Protein 6N5U (pdb70)

Nearest PDB structures (foldseek):
  6n5u-assembly3_C  TM=1.006E+00  e=1.827E-36  Arabidopsis thaliana
  6n5u-assembly2_B  TM=1.002E+00  e=1.898E-35  Arabidopsis thaliana
  4wbr-assembly1_D  TM=8.923E-01  e=9.163E-22  Bradyrhizobium diazoefficiens USDA 110
  2b7k-assembly4_D  TM=9.404E-01  e=2.974E-20  Saccharomyces cerevisiae
  2b7j-assembly4_D  TM=9.363E-01  e=3.375E-20  Saccharomyces cerevisiae

Secondary structure (DSSP, 8-state):
------EEEETTS-EEEGGGSTTSEEEEEEE-TT-SSHHHHHHHHHHHHHHHHHHHH---EEEEEEES-TTT--HHHHHHHHTTT-TT-EEEE--HHHHHHHHHHTT--EEEEE-SSSSEEEEE---EEEE-TT--EEEEE-TT--HHHHHHHHHHHHHH-/------EEEETTS-EEEGGGSTTSEEEEEEE-TT-SSHHHHHHHHHHHHHHHHHHHH---EEEEEEES-TTT--HHHHHHHHTTT-TT-EEEE--HHHHHHHHHHHT--EEEE---EEEE---EEEE-TTS-EEEEE-TT--HHHHHHHHHHHHHH-/------EEEETTS-EEEGGGSTTSEEEEEEE-TT-SSHHHHHHHHHHHHHHHHHHHH---EEEEEEES-TTT--HHHHHHHHTTT-TT-EEEE--HHHHHHHHHHTT--EEEEE-SSSSEEEEE---EEEE-TTS-EEEEE-TT--HHHHHHHHHHHHHH-

B-fa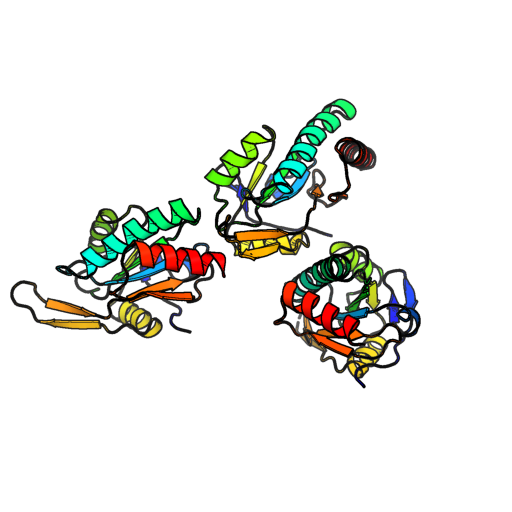ctor: mean 54.98, std 17.57, range [17.6, 150.39]

InterPro domains:
  IPR003782 Copper chaperone SCO1/SenC [PF02630] (174-308)
  IPR003782 Copper chaperone SCO1/SenC [PTHR12151] (74-334)
  IPR003782 Copper chaperone SCO1/SenC [cd02968] (173-313)
  IPR013766 Thioredoxin domain [PS51352] (166-331)
  IPR036249 Thioredoxin-like superfamily [SSF52833] (172-329)

Sequence (479 aa):
AIGGPFSLIRDDGKRVTEKNLMGKWTILYFGFTHCPDICPDELIKLAAAIDKIKENSGVDVVPVFISVDPERDTVQQVHEYVKEFHPKLIGLTGSPEEIKSVARSYRVYYMKTEEEDSDYLVDHSIVMYLMSPEMNFVKFYGKNHDVDSLTDGVVKEIRQYAIGGPFSLIRDDGKRVTEKNLMGKWTILYFGFTHCPDICPDELIKLAAAIDKIKENSGVDVVPVFISVDPERDTVQQVHEYVKEFHPKLIGLTGSPEEIKSVARSYRVYYMKTEDYLVDHSIVMYLMSPEMNFVKFYGKNHDVDSLTDGVVKEIRQYAIGGPFSLIRDDGKRVTEKNLMGKWTILYFGFTHCPDICPDELIKLAAAIDKIKENSGVDVVPVFISVDPERDTVQQVHEYVKEFHPKLIGLTGSPEEIKSVARSYRVYYMKTEEEDSDYLVDHSIVMYLMSPEMNFVKFYGKNHDVDSLTDGVVKEIRQY

Foldseek 3Di:
DQFDWAWWAKLVRDIDILLVQAPAKEKEWEFALVDDPLVVVLLLLVQLLQVLLCVPQVGRYAYEYEYQCQVPCDSPNQNVRQVVRHVRYMYIYHDNVRSVVGCVSNVKDWDWADDDVPNTHIDIAGKMFTAGNRRHTFDIDGPPDGSVNSNVVSNVRVVVD/DAFDWAWWAKLVRDIDILVVQAPAKEKEWEFALVDDPLVVVLLLLVQLLQVLLCVPQVGRYAYEYEYQCQVPCDSPNQNVRQVVRHVRYMYIYHDNVRSVVGCVSNVKDWDWAPVTHIDIAGWMFTADSRRHTQDIDGPPDGSVRSNVVSSVSVVVD/DQFDWAWWAKLVRDIDILVVQAPAKEKEWEFALPDDPLVVVVLLLVQLLQVLLCVPQVGRYAYEYEYQCQVPCDSPNQNVRQVVRHVRYMYIYHDNVRSVVGCVSNVKDWAWADDDVPRTHIDIAGKMFTADSRRHTQDIDGPPDGSVRSNVVNSVSVVVD

Structure (mmCIF, N/CA/C/O backbone):
data_6N5U
#
_entry.id   6N5U
#
_cell.length_a   53.650
_cell.length_b   80.440
_cell.length_c   72.310
_cell.angle_alpha   90.00
_cell.angle_beta   94.75
_cell.angle_gamma   90.00
#
_symmetry.space_group_name_H-M   'P 1 21 1'
#
loop_
_entity.id
_entity.type
_entity.pdbx_description
1 polymer 'Protein SCO1 homolog 1, mitochondrial'
2 non-polymer 'COPPER (I) ION'
3 water water
#
loop_
_atom_site.group_PDB
_atom_site.id
_atom_site.type_symbol
_atom_site.label_atom_id
_atom_site.label_alt_id
_atom_site.label_comp_id
_atom_site.label_asym_id
_atom_site.label_entity_id
_atom_site.label_seq_id
_atom_site.pdbx_PDB_ins_code
_atom_site.Cartn_x
_atom_site.Cartn_y
_atom_site.Cartn_z
_atom_site.occupancy
_atom_site.B_iso_or_equiv
_atom_site.auth_seq_id
_atom_site.auth_comp_id
_atom_site.auth_asym_id
_atom_site.auth_atom_id
_atom_site.pdbx_PDB_model_num
ATOM 1 N N . ALA A 1 8 ? 24.463 -4.905 19.597 1.00 82.61 8 ALA A N 1
ATOM 2 C CA . ALA A 1 8 ? 23.704 -3.717 19.987 1.00 80.80 8 ALA A CA 1
ATOM 3 C C . ALA A 1 8 ? 22.467 -3.406 19.083 1.00 82.54 8 ALA A C 1
ATOM 4 O O . ALA A 1 8 ? 22.289 -3.988 17.992 1.00 82.47 8 ALA A O 1
ATOM 6 N N . ILE A 1 9 ? 21.596 -2.503 19.596 1.00 75.43 9 ILE A N 1
ATOM 7 C CA . ILE A 1 9 ? 20.346 -2.065 18.980 1.00 71.71 9 ILE A CA 1
ATOM 8 C C . ILE A 1 9 ? 20.681 -1.096 17.871 1.00 72.27 9 ILE A C 1
ATOM 9 O O . ILE A 1 9 ? 21.259 -0.039 18.107 1.00 72.74 9 ILE A O 1
ATOM 14 N N . GLY A 1 10 ? 20.386 -1.537 16.660 1.00 66.24 10 GLY A N 1
ATOM 15 C CA . GLY A 1 10 ? 20.686 -0.852 15.416 1.00 64.63 10 GLY A CA 1
ATOM 16 C C . GLY A 1 10 ? 21.458 -1.747 14.474 1.00 68.52 10 GLY A C 1
ATOM 17 O O . GLY A 1 10 ? 21.707 -2.922 14.773 1.00 70.37 10 GLY A O 1
ATOM 18 N N . GLY A 1 11 ? 21.826 -1.186 13.338 1.00 63.38 11 GLY A N 1
ATOM 19 C CA . GLY A 1 11 ? 22.577 -1.888 12.314 1.00 64.18 11 GLY A CA 1
ATOM 20 C C . GLY A 1 11 ? 22.394 -1.277 10.948 1.00 66.76 11 GLY A C 1
ATOM 21 O O . GLY A 1 11 ? 21.586 -0.357 10.789 1.00 64.29 11 GLY A O 1
ATOM 22 N N . PRO A 1 12 ? 23.110 -1.817 9.933 1.00 65.70 12 PRO A N 1
ATOM 23 C CA . PRO A 1 12 ? 22.994 -1.278 8.561 1.00 65.60 12 PRO A CA 1
ATOM 24 C C . PRO A 1 12 ? 21.593 -1.114 7.979 1.00 64.59 12 PRO A C 1
ATOM 25 O O . PRO A 1 12 ? 20.692 -1.928 8.214 1.00 61.46 12 PRO A O 1
ATOM 29 N N . PHE A 1 13 ? 21.435 -0.046 7.198 1.00 60.63 13 PHE A N 1
ATOM 30 C CA . PHE A 1 13 ? 20.209 0.280 6.482 1.00 58.40 13 PHE A CA 1
ATOM 31 C C . PHE A 1 13 ? 20.556 0.954 5.160 1.00 64.46 13 PHE A C 1
ATOM 32 O O . PHE A 1 13 ? 21.651 1.498 5.023 1.00 66.60 13 PHE A O 1
ATOM 40 N N . SER A 1 14 ? 19.626 0.913 4.194 1.00 59.78 14 SER A N 1
ATOM 41 C CA . SER A 1 14 ? 19.746 1.602 2.919 1.00 60.44 14 SER A CA 1
ATOM 42 C C . SER A 1 14 ? 18.408 2.293 2.721 1.00 61.44 14 SER A C 1
ATOM 43 O O . SER A 1 14 ? 17.417 1.646 2.393 1.00 61.54 14 SER A O 1
ATOM 46 N N . LEU A 1 15 ? 18.360 3.589 3.033 1.00 55.01 15 LEU A N 1
ATOM 47 C CA . LEU A 1 15 ? 17.142 4.390 2.966 1.00 51.61 15 LEU A CA 1
ATOM 48 C C . LEU A 1 15 ? 17.301 5.558 1.985 1.00 58.61 15 LEU A C 1
ATOM 49 O O . LEU A 1 15 ? 18.385 5.747 1.426 1.00 60.33 15 LEU A O 1
ATOM 54 N N . ILE A 1 16 ? 16.209 6.308 1.749 1.00 54.87 16 ILE A N 1
ATOM 55 C CA . ILE A 1 16 ? 16.200 7.482 0.882 1.00 56.25 16 ILE A CA 1
ATOM 56 C C . ILE A 1 16 ? 15.954 8.708 1.748 1.00 60.61 16 ILE A C 1
ATOM 57 O O . ILE A 1 16 ? 14.975 8.748 2.501 1.00 59.71 16 ILE A O 1
ATOM 62 N N . ARG A 1 17 ? 16.865 9.692 1.663 1.00 57.11 17 ARG A N 1
ATOM 63 C CA . ARG A 1 17 ? 16.804 10.938 2.420 1.00 54.64 17 ARG A CA 1
ATOM 64 C C . ARG A 1 17 ? 15.792 11.904 1.782 1.00 57.58 17 ARG A C 1
ATOM 65 O O . ARG A 1 17 ? 15.472 11.761 0.608 1.00 58.51 17 ARG A O 1
ATOM 73 N N . ASP A 1 18 ? 15.279 12.868 2.565 1.00 53.15 18 ASP A N 1
ATOM 74 C CA . ASP A 1 18 ? 14.287 13.887 2.174 1.00 52.57 18 ASP A CA 1
ATOM 75 C C . ASP A 1 18 ? 14.683 14.715 0.933 1.00 56.14 18 ASP A C 1
ATOM 76 O O . ASP A 1 18 ? 13.830 15.386 0.355 1.00 57.41 18 ASP A O 1
ATOM 81 N N . ASP A 1 19 ? 15.969 14.670 0.541 1.00 50.87 19 ASP A N 1
ATOM 82 C CA . ASP A 1 19 ? 16.499 15.371 -0.622 1.00 51.50 19 ASP A CA 1
ATOM 83 C C . ASP A 1 19 ? 16.478 14.488 -1.870 1.00 54.45 19 ASP A C 1
ATOM 84 O O . ASP A 1 19 ? 16.752 14.975 -2.963 1.00 57.31 19 ASP A O 1
ATOM 89 N N . GLY A 1 20 ? 16.118 13.217 -1.697 1.00 47.72 20 GLY A N 1
ATOM 90 C CA . GLY A 1 20 ? 16.056 12.231 -2.770 1.00 48.49 20 GLY A CA 1
ATOM 91 C C . GLY A 1 20 ? 17.292 11.354 -2.888 1.00 55.09 20 GLY A C 1
ATOM 92 O O . GLY A 1 20 ? 17.282 10.398 -3.658 1.00 55.99 20 GLY A O 1
ATOM 93 N N . LYS A 1 21 ? 18.364 11.663 -2.131 1.00 53.35 21 LYS A N 1
ATOM 94 C CA . LYS A 1 21 ? 19.619 10.908 -2.125 1.00 55.87 21 LYS A CA 1
ATOM 95 C C . LYS A 1 21 ? 19.464 9.588 -1.373 1.00 60.78 21 LYS A C 1
ATOM 96 O O . LYS A 1 21 ? 18.787 9.548 -0.345 1.00 58.26 21 LYS A O 1
ATOM 102 N N . ARG A 1 22 ? 20.116 8.513 -1.864 1.00 60.57 22 ARG A N 1
ATOM 103 C CA . ARG A 1 22 ? 20.123 7.237 -1.156 1.00 59.41 22 ARG A CA 1
ATOM 104 C C . ARG A 1 22 ? 21.228 7.317 -0.106 1.00 64.48 22 ARG A C 1
ATOM 105 O O . ARG A 1 22 ? 22.348 7.752 -0.395 1.00 66.20 22 ARG A O 1
ATOM 113 N N . VAL A 1 23 ? 20.893 6.936 1.124 1.00 59.88 23 VAL A N 1
ATOM 114 C CA . VAL A 1 23 ? 21.819 6.980 2.252 1.00 60.47 23 VAL A CA 1
ATOM 115 C C . VAL A 1 23 ? 21.921 5.625 2.977 1.00 62.44 23 VAL A C 1
ATOM 116 O O . VAL A 1 23 ? 21.062 4.754 2.815 1.00 59.99 23 VAL A O 1
ATOM 120 N N . THR A 1 24 ? 22.990 5.473 3.775 1.00 59.58 24 THR A N 1
ATOM 121 C CA . THR A 1 24 ? 23.235 4.355 4.677 1.00 58.26 24 THR A CA 1
ATOM 122 C C . THR A 1 24 ? 23.568 4.977 6.040 1.00 59.73 24 THR A C 1
ATOM 123 O O . THR A 1 24 ? 23.556 6.204 6.175 1.00 58.24 24 THR A O 1
ATOM 127 N N . GLU A 1 25 ? 23.854 4.137 7.041 1.00 56.58 25 GLU A N 1
ATOM 128 C CA . GLU A 1 25 ? 24.249 4.520 8.402 1.00 55.76 25 GLU A CA 1
ATOM 129 C C . GLU A 1 25 ? 25.539 5.341 8.369 1.00 62.19 25 GLU A C 1
ATOM 130 O O . GLU A 1 25 ? 25.758 6.183 9.239 1.00 60.99 25 GLU A O 1
ATOM 136 N N . LYS A 1 26 ? 26.356 5.119 7.320 1.00 62.28 26 LYS A N 1
ATOM 137 C CA . LYS A 1 26 ? 27.629 5.789 7.081 1.00 66.29 26 LYS A CA 1
ATOM 138 C C . LYS A 1 26 ? 27.468 7.266 6.722 1.00 71.42 26 LYS A C 1
ATOM 139 O O . LYS A 1 26 ? 28.387 8.049 6.963 1.00 73.38 26 LYS A O 1
ATOM 145 N N . ASN A 1 27 ? 26.290 7.653 6.190 1.00 66.90 27 ASN A N 1
ATOM 146 C CA . ASN A 1 27 ? 25.967 9.036 5.820 1.00 67.43 27 ASN A CA 1
ATOM 147 C C . ASN A 1 27 ? 25.626 9.890 7.041 1.00 69.84 27 ASN A C 1
ATOM 148 O O . ASN A 1 27 ? 25.597 11.126 6.949 1.00 69.80 27 ASN A O 1
ATOM 153 N N . LEU A 1 28 ? 25.353 9.225 8.176 1.00 64.55 28 LEU A N 1
ATOM 154 C CA . LEU A 1 28 ? 24.979 9.838 9.449 1.00 62.23 28 LEU A CA 1
ATOM 155 C C . LEU A 1 28 ? 26.182 9.963 10.378 1.00 68.02 28 LEU A C 1
ATOM 156 O O . LEU A 1 28 ? 26.112 10.693 11.366 1.00 67.19 28 LEU A O 1
ATOM 161 N N . MET A 1 29 ? 27.282 9.255 10.059 1.00 68.08 29 MET A N 1
ATOM 162 C CA . MET A 1 29 ? 28.531 9.263 10.839 1.00 70.80 29 MET A CA 1
ATOM 163 C C . MET A 1 29 ? 29.250 10.611 10.762 1.00 77.12 29 MET A C 1
ATOM 164 O O . MET A 1 29 ? 29.082 11.364 9.788 1.00 77.65 29 MET A O 1
ATOM 169 N N . GLY A 1 30 ? 30.013 10.910 11.814 1.00 74.55 30 GLY A N 1
ATOM 170 C CA . GLY A 1 30 ? 30.755 12.158 11.949 1.00 76.83 30 GLY A CA 1
ATOM 171 C C . GLY A 1 30 ? 30.125 13.154 12.906 1.00 76.91 30 GLY A C 1
ATOM 172 O O . GLY A 1 30 ? 30.762 14.151 13.251 1.00 79.05 30 GLY A O 1
ATOM 173 N N . LYS A 1 31 ? 28.863 12.906 13.331 1.00 68.03 31 LYS A N 1
ATOM 174 C CA . LYS A 1 31 ? 28.125 13.764 14.266 1.00 66.35 31 LYS A CA 1
ATOM 175 C C . LYS A 1 31 ? 27.222 12.945 15.189 1.00 67.22 31 LYS A C 1
ATOM 176 O O . LYS A 1 31 ? 26.746 11.879 14.775 1.00 64.36 31 LYS A O 1
ATOM 182 N N . TRP A 1 32 ? 26.953 13.459 16.428 1.00 63.97 32 TRP A N 1
ATOM 183 C CA . TRP A 1 32 ? 25.999 12.853 17.382 1.00 60.96 32 TRP A CA 1
ATOM 184 C C . TRP A 1 32 ? 24.616 12.954 16.738 1.00 60.02 32 TRP A C 1
ATOM 185 O O . TRP A 1 32 ? 24.266 14.013 16.182 1.00 58.21 32 TRP A O 1
ATOM 196 N N . THR A 1 33 ? 23.859 11.844 16.774 1.00 53.64 33 THR A N 1
ATOM 197 C CA . THR A 1 33 ? 22.567 11.730 16.105 1.00 50.57 33 THR A CA 1
ATOM 198 C C . THR A 1 33 ? 21.464 11.220 17.026 1.00 53.06 33 THR A C 1
ATOM 199 O O . THR A 1 33 ? 21.715 10.337 17.854 1.00 53.97 33 THR A O 1
ATOM 203 N N . ILE A 1 34 ? 20.236 11.754 16.862 1.00 46.90 34 ILE A N 1
ATOM 204 C CA . ILE A 1 34 ? 19.060 11.281 17.603 1.00 45.58 34 ILE A CA 1
ATOM 205 C C . ILE A 1 34 ? 18.050 10.802 16.579 1.00 47.78 34 ILE A C 1
ATOM 206 O O . ILE A 1 34 ? 17.607 11.607 15.773 1.00 47.33 34 ILE A O 1
ATOM 211 N N . LEU A 1 35 ? 17.697 9.495 16.588 1.00 43.99 35 LEU A N 1
ATOM 212 C CA . LEU A 1 35 ? 16.752 8.913 15.614 1.00 41.89 35 LEU A CA 1
ATOM 213 C C . LEU A 1 35 ? 15.363 8.769 16.229 1.00 46.51 35 LEU A C 1
ATOM 214 O O . LEU A 1 35 ? 15.246 8.217 17.318 1.00 47.63 35 LEU A O 1
ATOM 219 N N . TYR A 1 36 ? 14.327 9.281 15.552 1.00 41.63 36 TYR A N 1
ATOM 220 C CA . TYR A 1 36 ? 12.937 9.213 15.999 1.00 40.92 36 TYR A CA 1
ATOM 221 C C . TYR A 1 36 ? 12.154 8.535 14.894 1.00 44.69 36 TYR A C 1
ATOM 222 O O . TYR A 1 36 ? 12.226 8.948 13.730 1.00 44.77 36 TYR A O 1
ATOM 231 N N . PHE A 1 37 ? 11.424 7.485 15.246 1.00 40.67 37 PHE A N 1
ATOM 232 C CA . PHE A 1 37 ? 10.618 6.757 14.260 1.00 39.46 37 PHE A CA 1
ATOM 233 C C . PHE A 1 37 ? 9.193 7.291 14.373 1.00 42.92 37 PHE A C 1
ATOM 234 O O . PHE A 1 37 ? 8.652 7.378 15.488 1.00 45.98 37 PHE A O 1
ATOM 242 N N . GLY A 1 38 ? 8.642 7.711 13.243 1.00 35.05 38 GLY A N 1
ATOM 243 C CA . GLY A 1 38 ? 7.303 8.281 13.194 1.00 34.54 38 GLY A CA 1
ATOM 244 C C . GLY A 1 38 ? 6.637 8.161 11.845 1.00 38.03 38 GLY A C 1
ATOM 245 O O . GLY A 1 38 ? 7.098 7.393 11.005 1.00 37.13 38 GLY A O 1
ATOM 246 N N . PHE A 1 39 ? 5.527 8.906 11.646 1.00 34.50 39 PHE A N 1
ATOM 247 C CA . PHE A 1 39 ? 4.728 8.981 10.408 1.00 33.51 39 PHE A CA 1
ATOM 248 C C . PHE A 1 39 ? 4.088 10.382 10.258 1.00 40.52 39 PHE A C 1
ATOM 249 O O . PHE A 1 39 ? 3.538 10.898 11.227 1.00 42.28 39 PHE A O 1
ATOM 257 N N . THR A 1 40 ? 4.221 11.018 9.072 1.00 37.27 40 THR A N 1
ATOM 258 C CA . THR A 1 40 ? 3.778 12.398 8.827 1.00 37.98 40 THR A CA 1
ATOM 259 C C . THR A 1 40 ? 2.285 12.630 9.092 1.00 43.79 40 THR A C 1
ATOM 260 O O . THR A 1 40 ? 1.924 13.737 9.447 1.00 46.13 40 THR A O 1
ATOM 264 N N . HIS A 1 41 ? 1.442 11.616 8.981 1.00 40.47 41 HIS A N 1
ATOM 265 C CA . HIS A 1 41 ? 0.002 11.788 9.196 1.00 42.11 41 HIS A CA 1
ATOM 266 C C . HIS A 1 41 ? -0.438 11.582 10.654 1.00 46.72 41 HIS A C 1
ATOM 267 O O . HIS A 1 41 ? -1.643 11.502 10.919 1.00 47.12 41 HIS A O 1
ATOM 274 N N . CYS A 1 42 ? 0.526 11.535 11.597 1.00 44.03 42 CYS A N 1
ATOM 275 C CA . CYS A 1 42 ? 0.278 11.357 13.022 1.00 45.60 42 CYS A CA 1
ATOM 276 C C . CYS A 1 42 ? -0.359 12.600 13.604 1.00 52.15 42 CYS A C 1
ATOM 277 O O . CYS A 1 42 ? 0.203 13.699 13.481 1.00 51.39 42 CYS A O 1
ATOM 280 N N . PRO A 1 43 ? -1.542 12.431 14.237 1.00 52.83 43 PRO A N 1
ATOM 281 C CA . PRO A 1 43 ? -2.288 13.594 14.748 1.00 55.53 43 PRO A CA 1
ATOM 282 C C . PRO A 1 43 ? -1.656 14.393 15.895 1.00 63.54 43 PRO A C 1
ATOM 283 O O . PRO A 1 43 ? -1.737 15.627 15.855 1.00 64.08 43 PRO A O 1
ATOM 287 N N . ASP A 1 44 ? -1.078 13.722 16.927 1.00 60.75 44 ASP A N 1
ATOM 288 C CA . ASP A 1 44 ? -0.528 14.449 18.075 1.00 61.23 44 ASP A CA 1
ATOM 289 C C . ASP A 1 44 ? 0.852 13.999 18.537 1.00 62.30 44 ASP A C 1
ATOM 290 O O . ASP A 1 44 ? 1.719 14.835 18.757 1.00 59.37 44 ASP A O 1
ATOM 295 N N . ILE A 1 45 ? 1.036 12.690 18.739 1.00 60.59 45 ILE A N 1
ATOM 296 C CA . ILE A 1 45 ? 2.265 12.076 19.256 1.00 60.29 45 ILE A CA 1
ATOM 297 C C . ILE A 1 45 ? 3.540 12.554 18.531 1.00 61.49 45 ILE A C 1
ATOM 298 O O . ILE A 1 45 ? 4.370 13.174 19.194 1.00 61.62 45 ILE A O 1
ATOM 303 N N . CYS A 1 46 ? 3.695 12.252 17.203 1.00 54.72 46 CYS A N 1
ATOM 304 C CA . CYS A 1 46 ? 4.868 12.634 16.397 1.00 52.59 46 CYS A CA 1
ATOM 305 C C . CYS A 1 46 ? 5.096 14.147 16.383 1.00 54.44 46 CYS A C 1
ATOM 306 O O . CYS A 1 46 ? 6.205 14.531 16.761 1.00 53.63 46 CYS A O 1
ATOM 309 N N . PRO A 1 47 ? 4.099 15.035 16.041 1.00 49.79 47 PRO A N 1
ATOM 310 C CA . PRO A 1 47 ? 4.362 16.485 16.108 1.00 48.78 47 PRO A CA 1
ATOM 311 C C . PRO A 1 47 ? 4.919 16.928 17.475 1.00 52.60 47 PRO A C 1
ATOM 312 O O . PRO A 1 47 ? 5.901 17.674 17.497 1.00 53.35 47 PRO A O 1
ATOM 316 N N . ASP A 1 48 ? 4.366 16.399 18.603 1.00 46.42 48 ASP A N 1
ATOM 317 C CA . ASP A 1 48 ? 4.829 16.743 19.952 1.00 45.92 48 ASP A CA 1
ATOM 318 C C . ASP A 1 48 ? 6.267 16.320 20.222 1.00 48.15 48 ASP A C 1
ATOM 319 O O . ASP A 1 48 ? 7.056 17.116 20.728 1.00 49.72 48 ASP A O 1
ATOM 324 N N . GLU A 1 49 ? 6.583 15.055 19.925 1.00 42.53 49 GLU A N 1
ATOM 325 C CA . GLU A 1 49 ? 7.894 14.437 20.105 1.00 41.40 49 GLU A CA 1
ATOM 326 C C . GLU A 1 49 ? 8.978 15.135 19.309 1.00 45.14 49 GLU A C 1
ATOM 327 O O . GLU A 1 49 ? 10.076 15.347 19.831 1.00 45.71 49 GLU A O 1
ATOM 333 N N . LEU A 1 50 ? 8.652 15.534 18.058 1.00 39.11 50 LEU A N 1
ATOM 334 C CA . LEU A 1 50 ? 9.573 16.259 17.201 1.00 37.22 50 LEU A CA 1
ATOM 335 C C . LEU A 1 50 ? 9.755 17.676 17.668 1.00 41.27 50 LEU A C 1
ATOM 336 O O . LEU A 1 50 ? 10.882 18.169 17.638 1.00 42.36 50 LEU A O 1
ATOM 341 N N . ILE A 1 51 ? 8.675 18.335 18.129 1.00 37.25 51 ILE A N 1
ATOM 342 C CA . ILE A 1 51 ? 8.795 19.708 18.655 1.00 38.23 51 ILE A CA 1
ATOM 343 C C . ILE A 1 51 ? 9.783 19.653 19.847 1.00 46.84 51 ILE A C 1
ATOM 344 O O . ILE A 1 51 ? 10.734 20.447 19.874 1.00 48.72 51 ILE A O 1
ATOM 349 N N . LYS A 1 52 ? 9.585 18.664 20.775 1.00 43.73 52 LYS A N 1
ATOM 350 C CA . LYS A 1 52 ? 10.445 18.365 21.935 1.00 45.45 52 LYS A CA 1
ATOM 351 C C . LYS A 1 52 ? 11.887 18.171 21.462 1.00 50.09 52 LYS A C 1
ATOM 352 O O . LYS A 1 52 ? 12.778 18.834 21.968 1.00 52.96 52 LYS A O 1
ATOM 358 N N . LEU A 1 53 ? 12.096 17.305 20.448 1.00 44.30 53 LEU A N 1
ATOM 359 C CA . LEU A 1 53 ? 13.404 17.024 19.863 1.00 43.63 53 LEU A CA 1
ATOM 360 C C . LEU A 1 53 ? 14.085 18.262 19.260 1.00 50.80 53 LEU A C 1
ATOM 361 O O . LEU A 1 53 ? 15.259 18.480 19.532 1.00 53.33 53 LEU A O 1
ATOM 366 N N . ALA A 1 54 ? 13.359 19.081 18.478 1.00 46.51 54 ALA A N 1
ATOM 367 C CA . ALA A 1 54 ? 13.899 20.271 17.849 1.00 46.55 54 ALA A CA 1
ATOM 368 C C . ALA A 1 54 ? 14.355 21.263 18.905 1.00 54.71 54 ALA A C 1
ATOM 369 O O . ALA A 1 54 ? 15.476 21.769 18.812 1.00 58.30 54 ALA A O 1
ATOM 371 N N . ALA A 1 55 ? 13.534 21.483 19.954 1.00 50.23 55 ALA A N 1
ATOM 372 C CA . ALA A 1 55 ? 13.882 22.401 21.040 1.00 51.90 55 ALA A CA 1
ATOM 373 C C . ALA A 1 55 ? 15.027 21.840 21.864 1.00 57.23 55 ALA A C 1
ATOM 374 O O . ALA A 1 55 ? 15.846 22.620 22.358 1.00 58.72 55 ALA A O 1
ATOM 376 N N . ALA A 1 56 ? 15.106 20.481 21.982 1.00 52.02 56 ALA A N 1
ATOM 377 C CA . ALA A 1 56 ? 16.185 19.783 22.700 1.00 52.37 56 ALA A CA 1
ATOM 378 C C . ALA A 1 56 ? 17.519 19.972 21.942 1.00 58.63 56 ALA A C 1
ATOM 379 O O . ALA A 1 56 ? 18.513 20.340 22.576 1.00 61.33 56 ALA A O 1
ATOM 381 N N . ILE A 1 57 ? 17.504 19.834 20.583 1.00 52.99 57 ILE A N 1
ATOM 382 C CA . ILE A 1 57 ? 18.661 20.035 19.688 1.00 53.67 57 ILE A CA 1
ATOM 383 C C . ILE A 1 57 ? 19.327 21.378 19.949 1.00 62.54 57 ILE A C 1
ATOM 384 O O . ILE A 1 57 ? 20.549 21.419 20.157 1.00 65.25 57 ILE A O 1
ATOM 389 N N . ASP A 1 58 ? 18.505 22.451 20.023 1.00 60.16 58 ASP A N 1
ATOM 390 C CA . ASP A 1 58 ? 18.940 23.828 20.301 1.00 63.14 58 ASP A CA 1
ATOM 391 C C . ASP A 1 58 ? 19.458 24.023 21.720 1.00 69.98 58 ASP A C 1
ATOM 392 O O . ASP A 1 58 ? 20.444 24.729 21.909 1.00 74.16 58 ASP A O 1
ATOM 397 N N . LYS A 1 59 ? 18.795 23.420 22.715 1.00 64.66 59 LYS A N 1
ATOM 398 C CA . LYS A 1 59 ? 19.206 23.528 24.116 1.00 67.29 59 LYS A CA 1
ATOM 399 C C . LYS A 1 59 ? 20.551 22.838 24.358 1.00 72.17 59 LYS A C 1
ATOM 400 O O . LYS A 1 59 ? 21.427 23.432 24.984 1.00 75.81 59 LYS A O 1
ATOM 406 N N . ILE A 1 60 ? 20.723 21.611 23.832 1.00 65.49 60 ILE A N 1
ATOM 407 C CA . ILE A 1 60 ? 21.963 20.830 23.872 1.00 65.91 60 ILE A CA 1
ATOM 408 C C . ILE A 1 60 ? 23.109 21.722 23.360 1.00 74.57 60 ILE A C 1
ATOM 409 O O . ILE A 1 60 ? 24.116 21.865 24.062 1.00 77.85 60 ILE A O 1
ATOM 414 N N . LYS A 1 61 ? 22.927 22.350 22.149 1.00 69.33 61 LYS A N 1
ATOM 415 C CA . LYS A 1 61 ? 23.928 23.212 21.529 1.00 71.25 61 LYS A CA 1
ATOM 416 C C . LYS A 1 61 ? 24.274 24.394 22.418 1.00 81.01 61 LYS A C 1
ATOM 417 O O . LYS A 1 61 ? 25.456 24.692 22.577 1.00 83.93 61 LYS A O 1
ATOM 423 N N . GLU A 1 62 ? 23.257 25.047 23.018 1.00 78.97 62 GLU A N 1
ATOM 424 C CA . GLU A 1 62 ? 23.453 26.204 23.904 1.00 83.24 62 GLU A CA 1
ATOM 425 C C . GLU A 1 62 ? 24.259 25.828 25.151 1.00 90.13 62 GLU A C 1
ATOM 426 O O . GLU A 1 62 ? 25.143 26.576 25.555 1.00 94.41 62 GLU A O 1
ATOM 432 N N . ASN A 1 63 ? 23.958 24.661 25.735 1.00 84.35 63 ASN A N 1
ATOM 433 C CA . ASN A 1 63 ? 24.529 24.171 26.989 1.00 85.80 63 ASN A CA 1
ATOM 434 C C . ASN A 1 63 ? 25.853 23.428 26.883 1.00 90.70 63 ASN A C 1
ATOM 435 O O . ASN A 1 63 ? 26.644 23.501 27.826 1.00 93.75 63 ASN A O 1
ATOM 440 N N . SER A 1 64 ? 26.074 22.666 25.786 1.00 84.08 64 SER A N 1
ATOM 441 C CA . SER A 1 64 ? 27.290 21.865 25.583 1.00 84.68 64 SER A CA 1
ATOM 442 C C . SER A 1 64 ? 28.219 22.348 24.467 1.00 90.21 64 SER A C 1
ATOM 443 O O . SER A 1 64 ? 29.426 22.076 24.510 1.00 91.40 64 SER A O 1
ATOM 446 N N . GLY A 1 65 ? 27.632 22.984 23.451 1.00 86.12 65 GLY A N 1
ATOM 447 C CA . GLY A 1 65 ? 28.331 23.434 22.253 1.00 87.27 65 GLY A CA 1
ATOM 448 C C . GLY A 1 65 ? 28.345 22.386 21.150 1.00 87.90 65 GLY A C 1
ATOM 449 O O . GLY A 1 65 ? 28.916 22.629 20.086 1.00 87.42 65 GLY A O 1
ATOM 450 N N . VAL A 1 66 ? 27.716 21.206 21.397 1.00 82.56 66 VAL A N 1
ATOM 451 C CA . VAL A 1 66 ? 27.649 20.059 20.470 1.00 79.99 66 VAL A CA 1
ATOM 452 C C . VAL A 1 66 ? 26.438 20.123 19.529 1.00 79.84 66 VAL A C 1
ATOM 453 O O . VAL A 1 66 ? 25.297 20.243 19.985 1.00 77.28 66 VAL A O 1
ATOM 457 N N . ASP A 1 67 ? 26.691 19.984 18.218 1.00 75.86 67 ASP A N 1
ATOM 458 C CA . ASP A 1 67 ? 25.636 19.905 17.208 1.00 71.82 67 ASP A CA 1
ATOM 459 C C . ASP A 1 67 ? 25.149 18.450 17.151 1.00 71.01 67 ASP A C 1
ATOM 460 O O . ASP A 1 67 ? 25.922 17.530 16.846 1.00 70.55 67 ASP A O 1
ATOM 465 N N . VAL A 1 68 ? 23.890 18.240 17.535 1.00 64.28 68 VAL A N 1
ATOM 466 C CA . VAL A 1 68 ? 23.272 16.920 17.508 1.00 61.10 68 VAL A CA 1
ATOM 467 C C . VAL A 1 68 ? 22.286 16.931 16.347 1.00 64.03 68 VAL A C 1
ATOM 468 O O . VAL A 1 68 ? 21.529 17.896 16.201 1.00 64.08 68 VAL A O 1
ATOM 472 N N . VAL A 1 69 ? 22.338 15.894 15.480 1.00 58.82 69 VAL A N 1
ATOM 473 C CA . VAL A 1 69 ? 21.489 15.827 14.296 1.00 55.76 69 VAL A CA 1
ATOM 474 C C . VAL A 1 69 ? 20.215 15.054 14.570 1.00 55.91 69 VAL A C 1
ATOM 475 O O . VAL A 1 69 ? 20.287 13.855 14.825 1.00 54.48 69 VAL A O 1
ATOM 479 N N . PRO A 1 70 ? 19.032 15.710 14.473 1.00 51.06 70 PRO A N 1
ATOM 480 C CA . PRO A 1 70 ? 17.783 14.961 14.642 1.00 47.26 70 PRO A CA 1
ATOM 481 C C . PRO A 1 70 ? 17.476 14.227 13.337 1.00 47.14 70 PRO A C 1
ATOM 482 O O . PRO A 1 70 ? 17.727 14.767 12.242 1.00 48.24 70 PRO A O 1
ATOM 486 N N . VAL A 1 71 ? 17.002 12.969 13.457 1.00 38.52 71 VAL A N 1
ATOM 487 C CA . VAL A 1 71 ? 16.646 12.138 12.317 1.00 36.77 71 VAL A CA 1
ATOM 488 C C . VAL A 1 71 ? 15.225 11.548 12.452 1.00 38.78 71 VAL A C 1
ATOM 489 O O . VAL A 1 71 ? 14.962 10.749 13.358 1.00 38.36 71 VAL A O 1
ATOM 493 N N . PHE A 1 72 ? 14.334 11.903 11.519 1.00 33.86 72 PHE A N 1
ATOM 494 C CA . PHE A 1 72 ? 12.990 11.335 11.450 1.00 33.14 72 PHE A CA 1
ATOM 495 C C . PHE A 1 72 ? 12.997 10.133 10.473 1.00 36.09 72 PHE A C 1
ATOM 496 O O . PHE A 1 72 ? 13.336 10.323 9.306 1.00 35.50 72 PHE A O 1
ATOM 504 N N . ILE A 1 73 ? 12.648 8.908 10.945 1.00 31.51 73 ILE A N 1
ATOM 505 C CA . ILE A 1 73 ? 12.553 7.719 10.075 1.00 29.58 73 ILE A CA 1
ATOM 506 C C . ILE A 1 73 ? 11.084 7.332 9.998 1.00 33.63 73 ILE A C 1
ATOM 507 O O . ILE A 1 73 ? 10.443 7.160 11.030 1.00 35.37 73 ILE A O 1
ATOM 512 N N . SER A 1 74 ? 10.539 7.269 8.800 1.00 30.59 74 SER A N 1
ATOM 513 C CA . SER A 1 74 ? 9.125 6.977 8.578 1.00 30.51 74 SER A CA 1
ATOM 514 C C . SER A 1 74 ? 8.746 5.523 8.703 1.00 38.75 74 SER A C 1
ATOM 515 O O . SER A 1 74 ? 9.393 4.661 8.097 1.00 41.28 74 SER A O 1
ATOM 518 N N . VAL A 1 75 ? 7.667 5.245 9.464 1.00 35.50 75 VAL A N 1
ATOM 519 C CA . VAL A 1 75 ? 7.074 3.906 9.628 1.00 35.46 75 VAL A CA 1
ATOM 520 C C . VAL A 1 75 ? 5.790 3.817 8.766 1.00 39.92 75 VAL A C 1
ATOM 521 O O . VAL A 1 75 ? 4.994 2.886 8.928 1.00 40.53 75 VAL A O 1
ATOM 525 N N . ASP A 1 76 ? 5.613 4.791 7.819 1.00 35.81 76 ASP A N 1
ATOM 526 C CA . ASP A 1 76 ? 4.487 4.822 6.882 1.00 35.11 76 ASP A CA 1
ATOM 527 C C . ASP A 1 76 ? 4.974 5.105 5.462 1.00 38.66 76 ASP A C 1
ATOM 528 O O . ASP A 1 76 ? 4.569 6.120 4.893 1.00 37.93 76 ASP A O 1
ATOM 533 N N . PRO A 1 77 ? 5.779 4.194 4.834 1.00 36.93 77 PRO A N 1
ATOM 534 C CA . PRO A 1 77 ? 6.277 4.465 3.476 1.00 38.04 77 PRO A CA 1
ATOM 535 C C . PRO A 1 77 ? 5.218 4.565 2.358 1.00 44.08 77 PRO A C 1
ATOM 536 O O . PRO A 1 77 ? 5.536 5.095 1.280 1.00 43.61 77 PRO A O 1
ATOM 540 N N . GLU A 1 78 ? 3.979 4.060 2.593 1.00 41.39 78 GLU A N 1
ATOM 541 C CA . GLU A 1 78 ? 2.915 4.091 1.575 1.00 42.98 78 GLU A CA 1
ATOM 542 C C . GLU A 1 78 ? 2.437 5.501 1.295 1.00 48.28 78 GLU A C 1
ATOM 543 O O . GLU A 1 78 ? 2.067 5.795 0.153 1.00 51.40 78 GLU A O 1
ATOM 549 N N . ARG A 1 79 ? 2.429 6.367 2.334 1.00 40.47 79 ARG A N 1
ATOM 550 C CA . ARG A 1 79 ? 1.958 7.752 2.243 1.00 39.08 79 ARG A CA 1
ATOM 551 C C . ARG A 1 79 ? 3.099 8.755 2.312 1.00 44.28 79 ARG A C 1
ATOM 552 O O . ARG A 1 79 ? 3.052 9.813 1.664 1.00 46.73 79 ARG A O 1
ATOM 560 N N . ASP A 1 80 ? 4.102 8.436 3.124 1.00 38.99 80 ASP A N 1
ATOM 561 C CA . ASP A 1 80 ? 5.249 9.279 3.359 1.00 37.69 80 ASP A CA 1
ATOM 562 C C . ASP A 1 80 ? 6.328 9.086 2.289 1.00 40.97 80 ASP A C 1
ATOM 563 O O . ASP A 1 80 ? 7.296 8.351 2.476 1.00 38.59 80 ASP A O 1
ATOM 568 N N . THR A 1 81 ? 6.163 9.809 1.178 1.00 40.37 81 THR A N 1
ATOM 569 C CA . THR A 1 81 ? 7.102 9.864 0.058 1.00 41.85 81 THR A CA 1
ATOM 570 C C . THR A 1 81 ? 8.236 10.861 0.403 1.00 45.22 81 THR A C 1
ATOM 571 O O . THR A 1 81 ? 8.127 11.596 1.394 1.00 43.64 81 THR A O 1
ATOM 575 N N . VAL A 1 82 ? 9.279 10.932 -0.456 1.00 41.56 82 VAL A N 1
ATOM 576 C CA . VAL A 1 82 ? 10.393 11.872 -0.314 1.00 41.16 82 VAL A CA 1
ATOM 577 C C . VAL A 1 82 ? 9.867 13.304 -0.169 1.00 48.34 82 VAL A C 1
ATOM 578 O O . VAL A 1 82 ? 10.230 13.966 0.803 1.00 48.63 82 VAL A O 1
ATOM 582 N N . GLN A 1 83 ? 8.962 13.743 -1.078 1.00 47.13 83 GLN A N 1
ATOM 583 C CA . GLN A 1 83 ? 8.375 15.089 -1.095 1.00 47.59 83 GLN A CA 1
ATOM 584 C C . GLN A 1 83 ? 7.535 15.352 0.143 1.00 49.96 83 GLN A C 1
ATOM 585 O O . GLN A 1 83 ? 7.577 16.466 0.672 1.00 48.69 83 GLN A O 1
ATOM 591 N N . GLN A 1 84 ? 6.788 14.322 0.608 1.00 46.77 84 GLN A N 1
ATOM 592 C CA . GLN A 1 84 ? 5.951 14.393 1.807 1.00 46.06 84 GLN A CA 1
ATOM 593 C C . GLN A 1 84 ? 6.829 14.537 3.060 1.00 51.79 84 GLN A C 1
ATOM 594 O O . GLN A 1 84 ? 6.603 15.443 3.859 1.00 53.24 84 GLN A O 1
ATOM 600 N N . VAL A 1 85 ? 7.849 13.680 3.196 1.00 47.84 85 VAL A N 1
ATOM 601 C CA . VAL A 1 85 ? 8.792 13.702 4.319 1.00 47.29 85 VAL A CA 1
ATOM 602 C C . VAL A 1 85 ? 9.574 15.028 4.339 1.00 53.88 85 VAL A C 1
ATOM 603 O O . VAL A 1 85 ? 9.722 15.618 5.409 1.00 52.87 85 VAL A O 1
ATOM 607 N N . HIS A 1 86 ? 10.024 15.505 3.155 1.00 52.87 86 HIS A N 1
ATOM 608 C CA . HIS A 1 86 ? 10.761 16.760 3.002 1.00 54.81 86 HIS A CA 1
ATOM 609 C C . HIS A 1 86 ? 9.955 17.952 3.521 1.00 58.02 86 HIS A C 1
ATOM 610 O O . HIS A 1 86 ? 10.470 18.725 4.326 1.00 60.05 86 HIS A O 1
ATOM 617 N N . GLU A 1 87 ? 8.700 18.088 3.060 1.00 50.99 87 GLU A N 1
ATOM 618 C CA . GLU A 1 87 ? 7.790 19.155 3.448 1.00 49.73 87 GLU A CA 1
ATOM 619 C C . GLU A 1 87 ? 7.486 19.135 4.947 1.00 50.00 87 GLU A C 1
ATOM 620 O O . GLU A 1 87 ? 7.451 20.186 5.586 1.00 50.90 87 GLU A O 1
ATOM 626 N N . TYR A 1 88 ? 7.336 17.933 5.511 1.00 43.84 88 TYR A N 1
ATOM 627 C CA . TYR A 1 88 ? 7.041 17.716 6.925 1.00 41.41 88 TYR A CA 1
ATOM 628 C C . TYR A 1 88 ? 8.195 18.092 7.833 1.00 45.61 88 TYR A C 1
ATOM 629 O O . TYR A 1 88 ? 7.974 18.856 8.768 1.00 46.60 88 TYR A O 1
ATOM 638 N N . VAL A 1 89 ? 9.421 17.571 7.557 1.00 41.88 89 VAL A N 1
ATOM 639 C CA . VAL A 1 89 ? 10.625 17.754 8.391 1.00 42.49 89 VAL A CA 1
ATOM 640 C C . VAL A 1 89 ? 11.043 19.219 8.489 1.00 49.05 89 VAL A C 1
ATOM 641 O O . VAL A 1 89 ? 11.400 19.672 9.581 1.00 49.13 89 VAL A O 1
ATOM 645 N N . LYS A 1 90 ? 10.935 19.965 7.375 1.00 47.15 90 LYS A N 1
ATOM 646 C CA . LYS A 1 90 ? 11.295 21.383 7.297 1.00 48.97 90 LYS A CA 1
ATOM 647 C C . LYS A 1 90 ? 10.521 22.259 8.294 1.00 53.03 90 LYS A C 1
ATOM 648 O O . LYS A 1 90 ? 10.999 23.346 8.649 1.00 53.53 90 LYS A O 1
ATOM 654 N N . GLU A 1 91 ? 9.331 21.779 8.741 1.00 48.65 91 GLU A N 1
ATOM 655 C CA . GLU A 1 91 ? 8.410 22.467 9.667 1.00 49.16 91 GLU A CA 1
ATOM 656 C C . GLU A 1 91 ? 8.884 22.537 11.114 1.00 52.23 91 GLU A C 1
ATOM 657 O O . GLU A 1 91 ? 8.472 23.444 11.834 1.00 52.28 91 GLU A O 1
ATOM 663 N N . PHE A 1 92 ? 9.688 21.545 11.561 1.00 48.18 92 PHE A N 1
ATOM 664 C CA . PHE A 1 92 ? 10.139 21.388 12.956 1.00 47.32 92 PHE A CA 1
ATOM 665 C C . PHE A 1 92 ? 11.452 22.040 13.314 1.00 51.56 92 PHE A C 1
ATOM 666 O O . PHE A 1 92 ? 11.580 22.622 14.402 1.00 52.88 92 PHE A O 1
ATOM 674 N N . HIS A 1 93 ? 12.452 21.858 12.444 1.00 45.31 93 HIS A N 1
ATOM 675 C CA . HIS A 1 93 ? 13.806 22.342 12.641 1.00 44.92 93 HIS A CA 1
ATOM 676 C C . HIS A 1 93 ? 14.509 22.340 11.297 1.00 47.91 93 HIS A C 1
ATOM 677 O O . HIS A 1 93 ? 14.331 21.399 10.519 1.00 45.73 93 HIS A O 1
ATOM 684 N N . PRO A 1 94 ? 15.338 23.361 10.989 1.00 47.04 94 PRO A N 1
ATOM 685 C CA . PRO A 1 94 ? 16.039 23.336 9.697 1.00 47.99 94 PRO A CA 1
ATOM 686 C C . PRO A 1 94 ? 17.094 22.224 9.578 1.00 53.92 94 PRO A C 1
ATOM 687 O O . PRO A 1 94 ? 17.513 21.921 8.462 1.00 55.27 94 PRO A O 1
ATOM 691 N N . LYS A 1 95 ? 17.494 21.590 10.699 1.00 49.35 95 LYS A N 1
ATOM 692 C CA . LYS A 1 95 ? 18.539 20.580 10.666 1.00 49.33 95 LYS A CA 1
ATOM 693 C C . LYS A 1 95 ? 17.997 19.170 10.840 1.00 52.67 95 LYS A C 1
ATOM 694 O O . LYS A 1 95 ? 18.780 18.234 11.015 1.00 52.97 95 LYS A O 1
ATOM 700 N N . LEU A 1 96 ? 16.671 18.994 10.639 1.00 47.71 96 LEU A N 1
ATOM 701 C CA . LEU A 1 96 ? 16.028 17.683 10.745 1.00 44.98 96 LEU A CA 1
ATOM 702 C C . LEU A 1 96 ? 15.991 16.931 9.413 1.00 49.90 96 LEU A C 1
ATOM 703 O O . LEU A 1 96 ? 15.261 17.314 8.506 1.00 49.92 96 LEU A O 1
ATOM 708 N N . ILE A 1 97 ? 16.767 15.835 9.331 1.00 47.30 97 ILE A N 1
ATOM 709 C CA . ILE A 1 97 ? 16.871 14.884 8.214 1.00 45.79 97 ILE A CA 1
ATOM 710 C C . ILE A 1 97 ? 15.655 13.939 8.260 1.00 46.62 97 ILE A C 1
ATOM 711 O O . ILE A 1 97 ? 15.296 13.435 9.329 1.00 47.92 97 ILE A O 1
ATOM 716 N N . GLY A 1 98 ? 15.063 13.692 7.104 1.00 39.91 98 GLY A N 1
ATOM 717 C CA . GLY A 1 98 ? 13.940 12.783 6.952 1.00 37.48 98 GLY A CA 1
ATOM 718 C C . GLY A 1 98 ? 14.337 11.580 6.125 1.00 40.94 98 GLY A C 1
ATOM 719 O O . GLY A 1 98 ? 14.886 11.750 5.039 1.00 43.36 98 GLY A O 1
ATOM 720 N N . LEU A 1 99 ? 14.122 10.349 6.655 1.00 33.69 99 LEU A N 1
ATOM 721 C CA . LEU A 1 99 ? 14.445 9.089 5.984 1.00 31.37 99 LEU A CA 1
ATOM 722 C C . LEU A 1 99 ? 13.200 8.301 5.727 1.00 33.60 99 LEU A C 1
ATOM 723 O O . LEU A 1 99 ? 12.335 8.182 6.588 1.00 32.14 99 LEU A O 1
ATOM 728 N N . THR A 1 100 ? 13.113 7.759 4.534 1.00 31.89 100 THR A N 1
ATOM 729 C CA . THR A 1 100 ? 11.997 6.957 4.069 1.00 32.55 100 THR A CA 1
ATOM 730 C C . THR A 1 100 ? 12.593 5.766 3.254 1.00 42.21 100 THR A C 1
ATOM 731 O O . THR A 1 100 ? 13.819 5.562 3.278 1.00 43.10 100 THR A O 1
ATOM 735 N N . GLY A 1 101 ? 11.734 5.001 2.567 1.00 40.20 101 GLY A N 1
ATOM 736 C CA . GLY A 1 101 ? 12.162 3.896 1.720 1.00 41.83 101 GLY A CA 1
ATOM 737 C C . GLY A 1 101 ? 11.022 3.031 1.230 1.00 47.59 101 GLY A C 1
ATOM 738 O O . GLY A 1 101 ? 9.857 3.447 1.245 1.00 47.91 101 GLY A O 1
ATOM 739 N N . SER A 1 102 ? 11.366 1.819 0.779 1.00 44.41 102 SER A N 1
ATOM 740 C CA . SER A 1 102 ? 10.416 0.825 0.330 1.00 44.58 102 SER A CA 1
ATOM 741 C C . SER A 1 102 ? 9.831 0.181 1.595 1.00 50.10 102 SER A C 1
ATOM 742 O O . SER A 1 102 ? 10.533 0.157 2.612 1.00 49.39 102 SER A O 1
ATOM 745 N N . PRO A 1 103 ? 8.591 -0.386 1.585 1.00 47.85 103 PRO A N 1
ATOM 746 C CA . PRO A 1 103 ? 8.073 -1.019 2.813 1.00 46.29 103 PRO A CA 1
ATOM 747 C C . PRO A 1 103 ? 8.989 -2.096 3.406 1.00 49.23 103 PRO A C 1
ATOM 748 O O . PRO A 1 103 ? 8.942 -2.320 4.623 1.00 46.52 103 PRO A O 1
ATOM 752 N N . GLU A 1 104 ? 9.826 -2.739 2.544 1.00 48.60 104 GLU A N 1
ATOM 753 C CA . GLU A 1 104 ? 10.815 -3.772 2.896 1.00 48.94 104 GLU A CA 1
ATOM 754 C C . GLU A 1 104 ? 12.036 -3.114 3.542 1.00 51.49 104 GLU A C 1
ATOM 755 O O . GLU A 1 104 ? 12.535 -3.618 4.539 1.00 51.60 104 GLU A O 1
ATOM 761 N N . GLU A 1 105 ? 12.512 -1.991 2.973 1.00 48.26 105 GLU A N 1
ATOM 762 C CA . GLU A 1 105 ? 13.647 -1.215 3.483 1.00 47.38 105 GLU A CA 1
ATOM 763 C C . GLU A 1 105 ? 13.341 -0.720 4.900 1.00 50.31 105 GLU A C 1
ATOM 764 O O . GLU A 1 105 ? 14.192 -0.866 5.791 1.00 50.98 105 GLU A O 1
ATOM 770 N N . ILE A 1 106 ? 12.103 -0.195 5.103 1.00 45.45 106 ILE A N 1
ATOM 771 C CA . ILE A 1 106 ? 11.557 0.301 6.375 1.00 44.73 106 ILE A CA 1
ATOM 772 C C . ILE A 1 106 ? 11.418 -0.848 7.384 1.00 52.42 106 ILE A C 1
ATOM 773 O O . ILE A 1 106 ? 11.673 -0.643 8.570 1.00 54.37 106 ILE A O 1
ATOM 778 N N . LYS A 1 107 ? 11.041 -2.051 6.906 1.00 48.96 107 LYS A N 1
ATOM 779 C CA . LYS A 1 107 ? 10.881 -3.270 7.715 1.00 49.35 107 LYS A CA 1
ATOM 780 C C . LYS A 1 107 ? 12.234 -3.699 8.293 1.00 53.98 107 LYS A C 1
ATOM 781 O O . LYS A 1 107 ? 12.305 -4.098 9.458 1.00 53.77 107 LYS A O 1
ATOM 787 N N . SER A 1 108 ? 13.299 -3.619 7.467 1.00 50.21 108 SER A N 1
ATOM 788 C CA . SER A 1 108 ? 14.660 -3.992 7.837 1.00 49.85 108 SER A CA 1
ATOM 789 C C . SER A 1 108 ? 15.237 -3.056 8.916 1.00 49.66 108 SER A C 1
ATOM 790 O O . SER A 1 108 ? 15.836 -3.540 9.883 1.00 48.49 108 SER A O 1
ATOM 793 N N . VAL A 1 109 ? 15.030 -1.730 8.765 1.00 42.75 109 VAL A N 1
ATOM 794 C CA . VAL A 1 109 ? 15.557 -0.743 9.722 1.00 40.54 109 VAL A CA 1
ATOM 795 C C . VAL A 1 109 ? 14.771 -0.771 11.059 1.00 42.17 109 VAL A C 1
ATOM 796 O O . VAL A 1 109 ? 15.389 -0.645 12.117 1.00 40.96 109 VAL A O 1
ATOM 800 N N . ALA A 1 110 ? 13.436 -0.983 11.011 1.00 38.32 110 ALA A N 1
ATOM 801 C CA . ALA A 1 110 ? 12.631 -1.058 12.223 1.00 38.27 110 ALA A CA 1
ATOM 802 C C . ALA A 1 110 ? 13.040 -2.301 12.996 1.00 44.68 110 ALA A C 1
ATOM 803 O O . ALA A 1 110 ? 13.258 -2.207 14.199 1.00 45.87 110 ALA A O 1
ATOM 805 N N . ARG A 1 111 ? 13.255 -3.432 12.294 1.00 41.66 111 ARG A N 1
ATOM 806 C CA . ARG A 1 111 ? 13.728 -4.679 12.894 1.00 43.33 111 ARG A CA 1
ATOM 807 C C . ARG A 1 111 ? 15.057 -4.439 13.619 1.00 49.68 111 ARG A C 1
ATOM 808 O O . ARG A 1 111 ? 15.160 -4.790 14.787 1.00 51.92 111 ARG A O 1
ATOM 816 N N . SER A 1 112 ? 16.044 -3.806 12.934 1.00 44.66 112 SER A N 1
ATOM 817 C CA . SER A 1 112 ? 17.380 -3.498 13.440 1.00 44.91 112 SER A CA 1
ATOM 818 C C . SER A 1 112 ? 17.345 -2.691 14.735 1.00 47.49 112 SER A C 1
ATOM 819 O O . SER A 1 112 ? 18.090 -2.988 15.671 1.00 49.31 112 SER A O 1
ATOM 822 N N . TYR A 1 113 ? 16.449 -1.712 14.797 1.00 41.53 113 TYR A N 1
ATOM 823 C CA . TYR A 1 113 ? 16.271 -0.826 15.945 1.00 40.74 113 TYR A CA 1
ATOM 824 C C . TYR A 1 113 ? 15.232 -1.366 16.940 1.00 44.73 113 TYR A C 1
ATOM 825 O O . TYR A 1 113 ? 14.983 -0.738 17.946 1.00 45.35 113 TYR A O 1
ATOM 834 N N . ARG A 1 114 ? 14.675 -2.554 16.691 1.00 41.92 114 ARG A N 1
ATOM 835 C CA . ARG A 1 114 ? 13.681 -3.176 17.578 1.00 42.84 114 ARG A CA 1
ATOM 836 C C . ARG A 1 114 ? 12.440 -2.281 17.740 1.00 46.08 114 ARG A C 1
ATOM 837 O O . ARG A 1 114 ? 11.960 -2.034 18.848 1.00 47.71 114 ARG A O 1
ATOM 845 N N . VAL A 1 115 ? 11.945 -1.776 16.617 1.00 40.62 115 VAL A N 1
ATOM 846 C CA . VAL A 1 115 ? 10.785 -0.895 16.568 1.00 39.86 115 VAL A CA 1
ATOM 847 C C . VAL A 1 115 ? 9.539 -1.675 16.111 1.00 43.91 115 VAL A C 1
ATOM 848 O O . VAL A 1 115 ? 9.577 -2.396 15.107 1.00 44.43 115 VAL A O 1
ATOM 852 N N . TYR A 1 116 ? 8.443 -1.528 16.865 1.00 38.46 116 TYR A N 1
ATOM 853 C CA . TYR A 1 116 ? 7.149 -2.095 16.524 1.00 37.50 116 TYR A CA 1
ATOM 854 C C . TYR A 1 116 ? 6.408 -1.043 15.672 1.00 39.74 116 TYR A C 1
ATOM 855 O O . TYR A 1 116 ? 6.432 0.144 16.001 1.00 38.22 116 TYR A O 1
ATOM 864 N N . TYR A 1 117 ? 5.743 -1.481 14.603 1.00 36.88 117 TYR A N 1
ATOM 865 C CA . TYR A 1 117 ? 4.913 -0.622 13.759 1.00 36.76 117 TYR A CA 1
ATOM 866 C C . TYR A 1 117 ? 3.826 -1.461 13.095 1.00 45.05 117 TYR A C 1
ATOM 867 O O . TYR A 1 117 ? 4.102 -2.552 12.587 1.00 47.28 117 TYR A O 1
ATOM 876 N N . MET A 1 118 ? 2.581 -1.010 13.179 1.00 43.66 118 MET A N 1
ATOM 877 C CA . MET A 1 118 ? 1.443 -1.747 12.634 1.00 46.16 118 MET A CA 1
ATOM 878 C C . MET A 1 118 ? 0.330 -0.802 12.187 1.00 49.67 118 MET A C 1
ATOM 879 O O . MET A 1 118 ? -0.117 0.051 12.947 1.00 49.68 118 MET A O 1
ATOM 884 N N . LYS A 1 119 ? -0.127 -0.972 10.955 1.00 46.81 119 LYS A N 1
ATOM 885 C CA . LYS A 1 119 ? -1.227 -0.198 10.392 1.00 46.72 119 LYS A CA 1
ATOM 886 C C . LYS A 1 119 ? -2.491 -0.477 11.185 1.00 54.38 119 LYS A C 1
ATOM 887 O O . LYS A 1 119 ? -2.768 -1.627 11.570 1.00 56.63 119 LYS A O 1
ATOM 893 N N . THR A 1 120 ? -3.221 0.599 11.457 1.00 50.21 120 THR A N 1
ATOM 894 C CA . THR A 1 120 ? -4.439 0.658 12.244 1.00 52.87 120 THR A CA 1
ATOM 895 C C . THR A 1 120 ? -5.484 1.309 11.341 1.00 58.99 120 THR A C 1
ATOM 896 O O . THR A 1 120 ? -5.256 2.404 10.856 1.00 54.96 120 THR A O 1
ATOM 900 N N . GLU A 1 121 ? -6.589 0.616 11.055 1.00 62.73 121 GLU A N 1
ATOM 901 C CA . GLU A 1 121 ? -7.636 1.172 10.194 1.00 65.66 121 GLU A CA 1
ATOM 902 C C . GLU A 1 121 ? -8.357 2.292 10.912 1.00 75.59 121 GLU A C 1
ATOM 903 O O . GLU A 1 121 ? -8.554 2.244 12.137 1.00 76.17 121 GLU A O 1
ATOM 909 N N . GLU A 1 122 ? -8.661 3.350 10.149 1.00 76.10 122 GLU A N 1
ATOM 910 C CA . GLU A 1 122 ? -9.318 4.569 10.608 1.00 78.32 122 GLU A CA 1
ATOM 911 C C . GLU A 1 122 ? -10.386 5.022 9.610 1.00 88.20 122 GLU A C 1
ATOM 912 O O . GLU A 1 122 ? -10.289 4.724 8.415 1.00 88.17 122 GLU A O 1
ATOM 918 N N . GLU A 1 123 ? -11.412 5.742 10.102 1.00 89.03 123 GLU A N 1
ATOM 919 C CA . GLU A 1 123 ? -12.513 6.265 9.277 1.00 91.24 123 GLU A CA 1
ATOM 920 C C . GLU A 1 123 ? -12.250 7.713 8.840 1.00 92.94 123 GLU A C 1
ATOM 921 O O . GLU A 1 123 ? -12.538 8.049 7.689 1.00 92.82 123 GLU A O 1
ATOM 927 N N . ASP A 1 124 ? -11.683 8.553 9.751 1.00 87.51 124 ASP A N 1
ATOM 928 C CA . ASP A 1 124 ? -11.321 9.952 9.487 1.00 85.49 124 ASP A CA 1
ATOM 929 C C . ASP A 1 124 ? -10.020 9.986 8.683 1.00 84.18 124 ASP A C 1
ATOM 930 O O . ASP A 1 124 ? -10.014 10.503 7.570 1.00 83.77 124 ASP A O 1
ATOM 935 N N . SER A 1 125 ? -8.944 9.371 9.206 1.00 77.40 125 SER A N 1
ATOM 936 C CA . SER A 1 125 ? -7.680 9.184 8.479 1.00 73.67 125 SER A CA 1
ATOM 937 C C . SER A 1 125 ? -7.943 7.911 7.640 1.00 75.83 125 SER A C 1
ATOM 938 O O . SER A 1 125 ? -8.902 7.196 7.956 1.00 79.03 125 SER A O 1
ATOM 941 N N . ASP A 1 126 ? -7.158 7.604 6.588 1.00 66.91 126 ASP A N 1
ATOM 942 C CA . ASP A 1 126 ? -7.475 6.330 5.894 1.00 66.80 126 ASP A CA 1
ATOM 943 C C . ASP A 1 126 ? -7.116 5.198 6.858 1.00 66.38 126 ASP A C 1
ATOM 944 O O . ASP A 1 126 ? -7.838 4.206 6.991 1.00 69.33 126 ASP A O 1
ATOM 949 N N . TYR A 1 127 ? -6.003 5.411 7.562 1.00 54.57 127 TYR A N 1
ATOM 950 C CA . TYR A 1 127 ? -5.421 4.555 8.560 1.00 50.90 127 TYR A CA 1
ATOM 951 C C . TYR A 1 127 ? -4.356 5.366 9.311 1.00 48.90 127 TYR A C 1
ATOM 952 O O . TYR A 1 127 ? -3.919 6.438 8.864 1.00 46.07 127 TYR A O 1
ATOM 961 N N . LEU A 1 128 ? -3.949 4.847 10.454 1.00 43.74 128 LEU A N 1
ATOM 962 C CA . LEU A 1 128 ? -2.851 5.401 11.225 1.00 41.06 128 LEU A CA 1
ATOM 963 C C . LEU A 1 128 ? -1.865 4.264 11.407 1.00 43.36 128 LEU A C 1
ATOM 964 O O . LEU A 1 128 ? -2.183 3.134 11.068 1.00 47.09 128 LEU A O 1
ATOM 969 N N . VAL A 1 129 ? -0.653 4.565 11.818 1.00 36.74 129 VAL A N 1
ATOM 970 C CA . VAL A 1 129 ? 0.362 3.562 12.112 1.00 35.95 129 VAL A CA 1
ATOM 971 C C . VAL A 1 129 ? 0.614 3.590 13.627 1.00 40.68 129 VAL A C 1
ATOM 972 O O . VAL A 1 129 ? 0.951 4.631 14.188 1.00 39.95 129 VAL A O 1
ATOM 976 N N . ASP A 1 130 ? 0.319 2.476 14.288 1.00 38.38 130 ASP A N 1
ATOM 977 C CA . ASP A 1 130 ? 0.551 2.304 15.718 1.00 38.69 130 ASP A CA 1
ATOM 978 C C . ASP A 1 130 ? 2.026 1.907 15.827 1.00 38.76 130 ASP A C 1
ATOM 979 O O . ASP A 1 130 ? 2.471 0.998 15.129 1.00 33.90 130 ASP A O 1
ATOM 984 N N . HIS A 1 131 ? 2.800 2.632 16.626 1.00 38.60 131 HIS A N 1
ATOM 985 C CA . HIS A 1 131 ? 4.239 2.372 16.710 1.00 39.27 131 HIS A CA 1
ATOM 986 C C . HIS A 1 131 ? 4.850 2.727 18.046 1.00 44.94 131 HIS A C 1
ATOM 987 O O . HIS A 1 131 ? 4.201 3.355 18.890 1.00 45.95 131 HIS A O 1
ATOM 994 N N . SER A 1 132 ? 6.120 2.327 18.215 1.00 42.61 132 SER A N 1
ATOM 995 C CA . SER A 1 132 ? 6.933 2.537 19.413 1.00 43.35 132 SER A CA 1
ATOM 996 C C . SER A 1 132 ? 7.304 4.016 19.481 1.00 50.07 132 SER A C 1
ATOM 997 O O . SER A 1 132 ? 7.746 4.575 18.468 1.00 49.23 132 SER A O 1
ATOM 1000 N N . ILE A 1 133 ? 7.064 4.668 20.633 1.00 49.91 133 ILE A N 1
ATOM 1001 C CA . ILE A 1 133 ? 7.405 6.096 20.811 1.00 50.88 133 ILE A CA 1
ATOM 1002 C C . ILE A 1 133 ? 8.785 6.084 21.414 1.00 57.53 133 ILE A C 1
ATOM 1003 O O . ILE A 1 133 ? 8.961 5.832 22.621 1.00 58.80 133 ILE A O 1
ATOM 1008 N N . VAL A 1 134 ? 9.781 6.229 20.520 1.00 53.52 134 VAL A N 1
ATOM 1009 C CA . VAL A 1 134 ? 11.186 6.029 20.824 1.00 54.01 134 VAL A CA 1
ATOM 1010 C C . VAL A 1 134 ? 12.151 7.091 20.226 1.00 51.28 134 VAL A C 1
ATOM 1011 O O . VAL A 1 134 ? 11.904 7.609 19.151 1.00 50.90 134 VAL A O 1
ATOM 1015 N N . MET A 1 135 ? 13.272 7.348 20.914 1.00 43.53 135 MET A N 1
ATOM 1016 C CA . MET A 1 135 ? 14.381 8.189 20.471 1.00 42.64 135 MET A CA 1
ATOM 1017 C C . MET A 1 135 ? 15.661 7.448 20.814 1.00 47.26 135 MET A C 1
ATOM 1018 O O . MET A 1 135 ? 15.787 6.867 21.908 1.00 46.94 135 MET A O 1
ATOM 1023 N N . TYR A 1 136 ? 16.604 7.458 19.872 1.00 44.19 136 TYR A N 1
ATOM 1024 C CA . TYR A 1 136 ? 17.861 6.732 20.008 1.00 45.01 136 TYR A CA 1
ATOM 1025 C C . TYR A 1 136 ? 19.032 7.656 19.833 1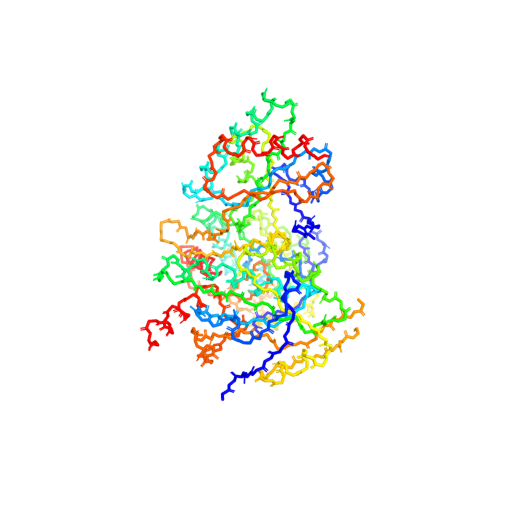.00 48.72 136 TYR A C 1
ATOM 1026 O O . TYR A 1 136 ? 19.215 8.213 18.748 1.00 49.47 136 TYR A O 1
ATOM 1035 N N . LEU A 1 137 ? 19.833 7.823 20.881 1.00 44.44 137 LEU A N 1
ATOM 1036 C CA . LEU A 1 137 ? 20.987 8.691 20.762 1.00 45.02 137 LEU A CA 1
ATOM 1037 C C . LEU A 1 137 ? 22.147 7.823 20.287 1.00 51.33 137 LEU A C 1
ATOM 1038 O O . LEU A 1 137 ? 22.650 6.982 21.036 1.00 51.89 137 LEU A O 1
ATOM 1043 N N . MET A 1 138 ? 22.490 7.974 19.002 1.00 48.28 138 MET A N 1
ATOM 1044 C CA . MET A 1 138 ? 23.606 7.317 18.321 1.00 49.79 138 MET A CA 1
ATOM 1045 C C . MET A 1 138 ? 24.783 8.278 18.443 1.00 57.20 138 MET A C 1
ATOM 1046 O O . MET A 1 138 ? 24.574 9.495 18.475 1.00 57.00 138 MET A O 1
ATOM 1051 N N . SER A 1 139 ? 26.008 7.741 18.502 1.00 55.96 139 SER A N 1
ATOM 1052 C CA . SER A 1 139 ? 27.231 8.535 18.619 1.00 59.15 139 SER A CA 1
ATOM 1053 C C . SER A 1 139 ? 27.850 8.925 17.231 1.00 65.01 139 SER A C 1
ATOM 1054 O O . SER A 1 139 ? 27.273 8.544 16.200 1.00 63.13 139 SER A O 1
ATOM 1057 N N . PRO A 1 140 ? 28.994 9.677 17.158 1.00 64.05 140 PRO A N 1
ATOM 105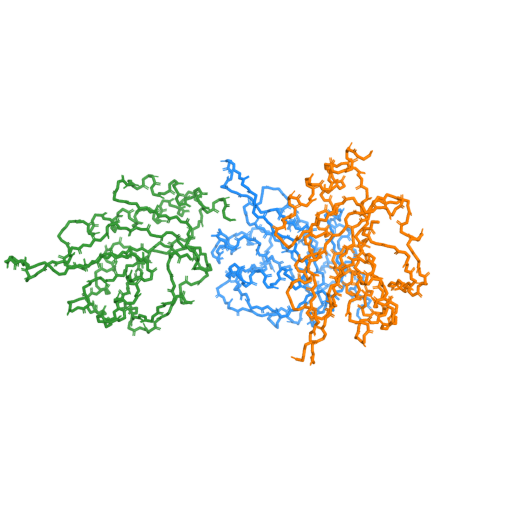8 C CA . PRO A 1 140 ? 29.562 10.032 15.841 1.00 65.10 140 PRO A CA 1
ATOM 1059 C C . PRO A 1 140 ? 30.100 8.859 15.011 1.00 69.65 140 PRO A C 1
ATOM 1060 O O . PRO A 1 140 ? 30.453 9.055 13.845 1.00 70.33 140 PRO A O 1
ATOM 1064 N N . GLU A 1 141 ? 30.161 7.653 15.599 1.00 66.21 141 GLU A N 1
ATOM 1065 C CA . GLU A 1 141 ? 30.566 6.431 14.889 1.00 67.82 141 GLU A CA 1
ATOM 1066 C C . GLU A 1 141 ? 29.349 5.508 14.719 1.00 70.54 141 GLU A C 1
ATOM 1067 O O . GLU A 1 141 ? 29.502 4.328 14.408 1.00 70.10 141 GLU A O 1
ATOM 1073 N N . MET A 1 142 ? 28.142 6.079 14.879 1.00 66.61 142 MET A N 1
ATOM 1074 C CA . MET A 1 142 ? 26.833 5.427 14.769 1.00 64.31 142 MET A CA 1
ATOM 1075 C C . MET A 1 142 ? 26.695 4.168 15.654 1.00 69.16 142 MET A C 1
ATOM 1076 O O . MET A 1 142 ? 26.153 3.148 15.220 1.00 68.83 142 MET A O 1
ATOM 1081 N N . ASN A 1 143 ? 27.149 4.269 16.902 1.00 66.12 143 ASN A N 1
ATOM 1082 C CA . ASN A 1 143 ? 26.978 3.220 17.893 1.00 65.74 143 ASN A CA 1
ATOM 1083 C C . ASN A 1 143 ? 25.932 3.727 18.902 1.00 67.27 143 ASN A C 1
ATOM 1084 O O . ASN A 1 143 ? 26.021 4.865 19.367 1.00 67.97 143 ASN A O 1
ATOM 1089 N N . PHE A 1 144 ? 24.933 2.895 19.215 1.00 61.28 144 PHE A N 1
ATOM 1090 C CA . PHE A 1 144 ? 23.880 3.211 20.181 1.00 59.13 144 PHE A CA 1
ATOM 1091 C C . PHE A 1 144 ? 24.447 3.574 21.551 1.00 64.79 144 PHE A C 1
ATOM 1092 O O . PHE A 1 144 ? 25.314 2.864 22.069 1.00 66.95 144 PHE A O 1
ATOM 1100 N N . VAL A 1 145 ? 23.945 4.669 22.136 1.00 60.66 145 VAL A N 1
ATOM 1101 C CA . VAL A 1 145 ? 24.394 5.165 23.445 1.00 62.25 145 VAL A CA 1
ATOM 1102 C C . VAL A 1 145 ? 23.237 5.127 24.470 1.00 67.13 145 VAL A C 1
ATOM 1103 O O . VAL A 1 145 ? 23.344 4.422 25.478 1.00 69.59 145 VAL A O 1
ATOM 1107 N N . LYS A 1 146 ? 22.134 5.861 24.208 1.00 61.35 146 LYS A N 1
ATOM 1108 C CA . LYS A 1 146 ? 20.995 5.897 25.127 1.00 60.16 146 LYS A CA 1
ATOM 1109 C C . LYS A 1 146 ? 19.634 5.996 24.429 1.00 63.10 146 LYS A C 1
ATOM 1110 O O . LYS A 1 146 ? 19.506 6.603 23.367 1.00 60.42 146 LYS A O 1
ATOM 1116 N N . PHE A 1 147 ? 18.624 5.391 25.059 1.00 60.99 147 PHE A N 1
ATOM 1117 C CA . PHE A 1 147 ? 17.233 5.406 24.648 1.00 59.54 147 PHE A CA 1
ATOM 1118 C C . PHE A 1 147 ? 16.473 6.475 25.472 1.00 64.65 147 PHE A C 1
ATOM 1119 O O . PHE A 1 147 ? 16.781 6.687 26.653 1.00 65.95 147 PHE A O 1
ATOM 1127 N N . TYR A 1 148 ? 15.470 7.135 24.842 1.00 60.55 148 TYR A N 1
ATOM 1128 C CA . TYR A 1 148 ? 14.615 8.154 25.468 1.00 60.90 148 TYR A CA 1
ATOM 1129 C C . TYR A 1 148 ? 13.135 7.951 25.069 1.00 66.62 148 TYR A C 1
ATOM 1130 O O . TYR A 1 148 ? 12.767 8.097 23.889 1.00 64.64 148 TYR A O 1
ATOM 1139 N N . GLY A 1 149 ? 12.311 7.629 26.065 1.00 65.65 149 GLY A N 1
ATOM 1140 C CA . GLY A 1 149 ? 10.880 7.402 25.888 1.00 65.81 149 GLY A CA 1
ATOM 1141 C C . GLY A 1 149 ? 10.004 8.648 25.841 1.00 71.64 149 GLY A C 1
ATOM 1142 O O . GLY A 1 149 ? 10.501 9.782 25.836 1.00 70.38 149 GLY A O 1
ATOM 1143 N N . LYS A 1 150 ? 8.670 8.427 25.796 1.00 69.60 150 LYS A N 1
ATOM 1144 C CA . LYS A 1 150 ? 7.613 9.450 25.739 1.00 68.90 150 LYS A CA 1
ATOM 1145 C C . LYS A 1 150 ? 7.599 10.364 26.971 1.00 71.22 150 LYS A C 1
ATOM 1146 O O . LYS A 1 150 ? 7.283 11.546 26.850 1.00 71.48 150 LYS A O 1
ATOM 1152 N N . ASN A 1 151 ? 7.939 9.820 28.141 1.00 67.66 151 ASN A N 1
ATOM 1153 C CA . ASN A 1 151 ? 7.902 10.511 29.432 1.00 70.01 151 ASN A CA 1
ATOM 1154 C C . ASN A 1 151 ? 8.888 11.712 29.609 1.00 72.40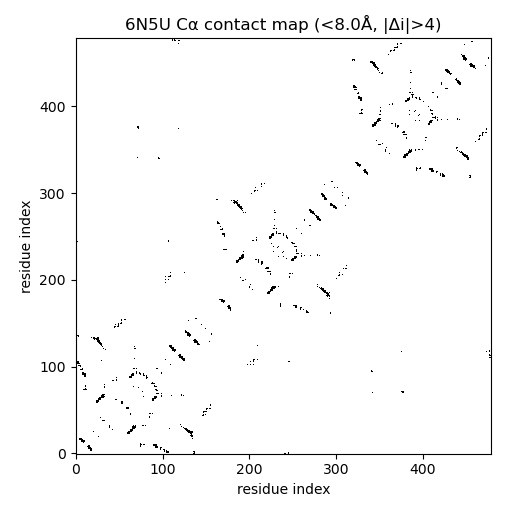 151 ASN A C 1
ATOM 1155 O O . ASN A 1 151 ? 8.642 12.576 30.469 1.00 73.28 151 ASN A O 1
ATOM 1160 N N . HIS A 1 152 ? 9.957 11.775 28.790 1.00 65.29 152 HIS A N 1
ATOM 1161 C CA . HIS A 1 152 ? 10.933 12.856 28.809 1.00 64.92 152 HIS A CA 1
ATOM 1162 C C . HIS A 1 152 ? 10.321 14.177 28.344 1.00 68.07 152 HIS A C 1
ATOM 1163 O O . HIS A 1 152 ? 9.462 14.177 27.470 1.00 66.49 152 HIS A O 1
ATOM 1170 N N . ASP A 1 153 ? 10.719 15.288 28.994 1.00 65.39 153 ASP A N 1
ATOM 1171 C CA . ASP A 1 153 ? 10.397 16.671 28.691 1.00 65.84 153 ASP A CA 1
ATOM 1172 C C . ASP A 1 153 ? 11.642 17.221 27.977 1.00 69.28 153 ASP A C 1
ATOM 1173 O O . ASP A 1 153 ? 12.682 16.558 28.001 1.00 68.10 153 ASP A O 1
ATOM 1178 N N . VAL A 1 154 ? 11.577 18.445 27.392 1.00 66.94 154 VAL A N 1
ATOM 1179 C CA . VAL A 1 154 ? 12.756 19.059 26.735 1.00 66.14 154 VAL A CA 1
ATOM 1180 C C . VAL A 1 154 ? 13.977 19.085 27.677 1.00 71.32 154 VAL A C 1
ATOM 1181 O O . VAL A 1 154 ? 15.089 18.759 27.257 1.00 70.23 154 VAL A O 1
ATOM 1185 N N . ASP A 1 155 ? 13.740 19.397 28.959 1.00 69.89 155 ASP A N 1
ATOM 1186 C CA . ASP A 1 155 ? 14.795 19.473 29.955 1.00 72.37 155 ASP A CA 1
ATOM 1187 C C . ASP A 1 155 ? 15.426 18.115 30.259 1.00 74.90 155 ASP A C 1
ATOM 1188 O O . ASP A 1 155 ? 16.644 18.027 30.300 1.00 76.95 155 ASP A O 1
ATOM 1193 N N . SER A 1 156 ? 14.619 17.059 30.426 1.00 67.59 156 SER A N 1
ATOM 1194 C CA . SER A 1 156 ? 15.176 15.737 30.735 1.00 66.42 156 SER A CA 1
ATOM 1195 C C . SER A 1 156 ? 15.875 15.062 29.540 1.00 66.80 156 SER A C 1
ATOM 1196 O O . SER A 1 156 ? 16.720 14.183 29.742 1.00 66.08 156 SER A O 1
ATOM 1199 N N . LEU A 1 157 ? 15.543 15.492 28.305 1.00 60.96 157 LEU A N 1
ATOM 1200 C CA . LEU A 1 157 ? 16.175 15.000 27.081 1.00 57.78 157 LEU A CA 1
ATOM 1201 C C . LEU A 1 157 ? 17.523 15.701 26.932 1.00 62.43 157 LEU A C 1
ATOM 1202 O O . LEU A 1 157 ? 18.550 15.028 26.801 1.00 61.76 157 LEU A O 1
ATOM 1207 N N . THR A 1 158 ? 17.515 17.052 27.015 1.00 60.48 158 THR A N 1
ATOM 1208 C CA . THR A 1 158 ? 18.701 17.903 26.917 1.00 62.08 158 THR A CA 1
ATOM 1209 C C . THR A 1 158 ? 19.742 17.456 27.939 1.00 69.17 158 THR A C 1
ATOM 1210 O O . THR A 1 158 ? 20.809 16.996 27.534 1.00 69.07 158 THR A O 1
ATOM 1214 N N . ASP A 1 159 ? 19.397 17.502 29.250 1.00 68.45 159 ASP A N 1
ATOM 1215 C CA . ASP A 1 159 ? 20.266 17.112 30.369 1.00 71.31 159 ASP A CA 1
ATOM 1216 C C . ASP A 1 159 ? 20.905 15.753 30.171 1.00 74.33 159 ASP A C 1
ATOM 1217 O O . ASP A 1 159 ? 22.112 15.612 30.374 1.00 77.90 159 ASP A O 1
ATOM 1222 N N . GLY A 1 160 ? 20.081 14.782 29.781 1.00 66.25 160 GLY A N 1
ATOM 1223 C CA . GLY A 1 160 ? 20.498 13.424 29.493 1.00 64.61 160 GLY A CA 1
ATOM 1224 C C . GLY A 1 160 ? 21.472 13.335 28.337 1.00 67.64 160 GLY A C 1
ATOM 1225 O O . GLY A 1 160 ? 22.568 12.806 28.505 1.00 70.44 160 GLY A O 1
ATOM 1226 N N . VAL A 1 161 ? 21.100 13.867 27.162 1.00 60.46 161 VAL A N 1
ATOM 1227 C CA . VAL A 1 161 ? 21.960 13.831 25.971 1.00 58.78 161 VAL A CA 1
ATOM 1228 C C . VAL A 1 161 ? 23.309 14.482 26.286 1.00 67.81 161 VAL A C 1
ATOM 1229 O O . VAL A 1 161 ? 24.348 13.882 25.997 1.00 67.90 161 VAL A O 1
ATOM 1233 N N . VAL A 1 162 ? 23.278 15.666 26.955 1.00 68.01 162 VAL A N 1
ATOM 1234 C CA . VAL A 1 162 ? 24.462 16.437 27.351 1.00 71.97 162 VAL A CA 1
ATOM 1235 C C . VAL A 1 162 ? 25.360 15.604 28.294 1.00 80.25 162 VAL A C 1
ATOM 1236 O O . VAL A 1 162 ? 26.569 15.563 28.067 1.00 82.94 162 VAL A O 1
ATOM 1240 N N . LYS A 1 163 ? 24.768 14.871 29.274 1.00 77.36 163 LYS A N 1
ATOM 1241 C CA . LYS A 1 163 ? 25.487 14.002 30.220 1.00 79.32 163 LYS A CA 1
ATOM 1242 C C . LYS A 1 163 ? 26.219 12.876 29.494 1.00 82.31 163 LYS A C 1
ATOM 1243 O O . LYS A 1 163 ? 27.396 12.628 29.764 1.00 85.47 163 LYS A O 1
ATOM 1249 N N . GLU A 1 164 ? 25.527 12.214 28.564 1.00 74.36 164 GLU A N 1
ATOM 1250 C CA . GLU A 1 164 ? 26.065 11.130 27.760 1.00 72.46 164 GLU A CA 1
ATOM 1251 C C . GLU A 1 164 ? 27.268 11.581 26.928 1.00 77.92 164 GLU A C 1
ATOM 1252 O O . GLU A 1 164 ? 28.329 10.969 27.039 1.00 80.58 164 GLU A O 1
ATOM 1258 N N . ILE A 1 165 ? 27.126 12.687 26.164 1.00 73.10 165 ILE A N 1
ATOM 1259 C CA . ILE A 1 165 ? 28.173 13.244 25.288 1.00 73.86 165 ILE A CA 1
ATOM 1260 C C . ILE A 1 165 ? 29.492 13.460 26.036 1.00 82.85 165 ILE A C 1
ATOM 1261 O O . ILE A 1 165 ? 30.544 13.023 25.555 1.00 83.78 165 ILE A O 1
ATOM 1266 N N . ARG A 1 166 ? 29.416 14.099 27.220 1.00 82.66 166 ARG A N 1
ATOM 1267 C CA . ARG A 1 166 ? 30.574 14.427 28.056 1.00 87.64 166 ARG A CA 1
ATOM 1268 C C . ARG A 1 166 ? 31.284 13.188 28.597 1.00 97.17 166 ARG A C 1
ATOM 1269 O O . ARG A 1 166 ? 32.514 13.175 28.652 1.00 101.48 166 ARG A O 1
ATOM 1277 N N . GLN A 1 167 ? 30.509 12.139 28.952 1.00 92.92 167 GLN A N 1
ATOM 1278 C CA . GLN A 1 167 ? 30.996 10.849 29.458 1.00 93.91 167 GLN A CA 1
ATOM 1279 C C . GLN A 1 167 ? 31.483 9.894 28.354 1.00 95.84 167 GLN A C 1
ATOM 1280 O O . GLN A 1 167 ? 32.083 8.865 28.674 1.00 96.95 167 GLN A O 1
ATOM 1286 N N . TYR A 1 168 ? 31.192 10.204 27.075 1.00 89.23 168 TYR A N 1
ATOM 1287 C CA . TYR A 1 168 ? 31.561 9.364 25.936 1.00 105.12 168 TYR A CA 1
ATOM 1288 C C . TYR A 1 168 ? 32.924 9.756 25.400 1.00 133.89 168 TYR A C 1
ATOM 1289 O O . TYR A 1 168 ? 33.921 9.159 25.790 1.00 96.50 168 TYR A O 1
ATOM 1298 N N . ALA B 1 8 ? 0.793 -31.729 32.042 1.00 72.95 8 ALA B N 1
ATOM 1299 C CA . ALA B 1 8 ? 0.646 -30.669 31.041 1.00 70.52 8 ALA B CA 1
ATOM 1300 C C . ALA B 1 8 ? 1.993 -30.233 30.410 1.00 73.14 8 ALA B C 1
ATOM 1301 O O . ALA B 1 8 ? 3.052 -30.811 30.729 1.00 74.57 8 ALA B O 1
ATOM 1303 N N . ILE B 1 9 ? 1.916 -29.245 29.468 1.00 65.38 9 ILE B N 1
ATOM 1304 C CA . ILE B 1 9 ? 3.040 -28.645 28.728 1.00 62.11 9 ILE B CA 1
ATOM 1305 C C . ILE B 1 9 ? 3.939 -27.913 29.733 1.00 63.31 9 ILE B C 1
ATOM 1306 O O . ILE B 1 9 ? 3.507 -26.958 30.393 1.00 63.86 9 ILE B O 1
ATOM 1311 N N . GLY B 1 10 ? 5.170 -28.378 29.849 1.00 56.13 10 GLY B N 1
ATOM 1312 C CA . GLY B 1 10 ? 6.112 -27.747 30.756 1.00 54.46 10 GLY B CA 1
ATOM 1313 C C . GLY B 1 10 ? 6.519 -28.648 31.885 1.00 57.38 10 GLY B C 1
ATOM 1314 O O . GLY B 1 10 ? 6.128 -29.820 31.947 1.00 59.35 10 GLY B O 1
ATOM 1315 N N . GLY B 1 11 ? 7.315 -28.091 32.765 1.00 51.54 11 GLY B N 1
ATOM 1316 C CA . GLY B 1 11 ? 7.827 -28.801 33.922 1.00 51.05 11 GLY B CA 1
ATOM 1317 C C . GLY B 1 11 ? 9.108 -28.206 34.456 1.00 50.02 11 GLY B C 1
ATOM 1318 O O . GLY B 1 11 ? 9.663 -27.295 33.842 1.00 45.56 11 GLY B O 1
ATOM 1319 N N . PRO B 1 12 ? 9.618 -28.742 35.592 1.00 49.73 12 PRO B N 1
ATOM 1320 C CA . PRO B 1 12 ? 10.857 -28.208 36.183 1.00 49.84 12 PRO B CA 1
ATOM 1321 C C . PRO B 1 12 ? 12.056 -28.024 35.260 1.00 55.61 12 PRO B C 1
ATOM 1322 O O . PRO B 1 12 ? 12.298 -28.810 34.347 1.00 57.78 12 PRO B O 1
ATOM 1326 N N . PHE B 1 13 ? 12.808 -26.966 35.525 1.00 51.71 13 PHE B N 1
ATOM 1327 C CA . PHE B 1 13 ? 14.042 -26.626 34.833 1.00 51.02 13 PHE B CA 1
ATOM 1328 C C . PHE B 1 13 ? 15.000 -25.960 35.815 1.00 56.04 13 PHE B C 1
ATOM 1329 O O . PHE B 1 13 ? 14.564 -25.439 36.840 1.00 56.46 13 PHE B O 1
ATOM 1337 N N . SER B 1 14 ? 16.297 -25.985 35.501 1.00 52.93 14 SER B N 1
ATOM 1338 C CA . SER B 1 14 ? 17.327 -25.299 36.263 1.00 53.46 14 SER B CA 1
ATOM 1339 C C . SER B 1 14 ? 18.173 -24.590 35.219 1.00 55.63 14 SER B C 1
ATOM 1340 O O . SER B 1 14 ? 18.966 -25.223 34.524 1.00 56.76 14 SER B O 1
ATOM 1343 N N . LEU B 1 15 ? 17.921 -23.297 35.039 1.00 48.33 15 LEU B N 1
ATOM 1344 C CA . LEU B 1 15 ? 18.593 -22.478 34.031 1.00 46.55 15 LEU B CA 1
ATOM 1345 C C . LEU B 1 15 ? 19.355 -21.318 34.681 1.00 49.14 15 LEU B C 1
ATOM 1346 O O . LEU B 1 15 ? 19.284 -21.135 35.891 1.00 48.93 15 LEU B O 1
ATOM 1351 N N . ILE B 1 16 ? 20.101 -20.553 33.872 1.00 45.40 16 ILE B N 1
ATOM 1352 C CA . ILE B 1 16 ? 20.853 -19.383 34.304 1.00 45.73 16 ILE B CA 1
ATOM 1353 C C . ILE B 1 16 ? 20.229 -18.166 33.671 1.00 50.69 16 ILE B C 1
ATOM 1354 O O . ILE B 1 16 ? 20.077 -18.118 32.445 1.00 51.63 16 ILE B O 1
ATOM 1359 N N . ARG B 1 17 ? 19.838 -17.191 34.513 1.00 46.63 17 ARG B N 1
ATOM 1360 C CA . ARG B 1 17 ? 19.203 -15.951 34.088 1.00 44.35 17 ARG B CA 1
ATOM 1361 C C . ARG B 1 17 ? 20.249 -14.963 33.553 1.00 49.41 17 ARG B C 1
ATOM 1362 O O . ARG B 1 17 ? 21.425 -15.084 33.874 1.00 50.66 17 ARG B O 1
ATOM 1370 N N . ASP B 1 18 ? 19.820 -14.012 32.714 1.00 46.81 18 ASP B N 1
ATOM 1371 C CA . ASP B 1 18 ? 20.641 -12.977 32.063 1.00 48.01 18 ASP B CA 1
ATOM 1372 C C . ASP B 1 18 ? 21.484 -12.129 33.041 1.00 56.25 18 ASP B C 1
ATOM 1373 O O . ASP B 1 18 ? 22.397 -11.418 32.612 1.00 59.93 18 ASP B O 1
ATOM 1378 N N . ASP B 1 19 ? 21.160 -12.196 34.344 1.00 50.18 19 ASP B N 1
ATOM 1379 C CA . ASP B 1 19 ? 21.864 -11.474 35.394 1.00 50.02 19 ASP B CA 1
ATOM 1380 C C . ASP B 1 19 ? 22.968 -12.343 36.032 1.00 55.69 19 ASP B C 1
ATOM 1381 O O . ASP B 1 19 ? 23.739 -11.845 36.855 1.00 56.86 19 ASP B O 1
ATOM 1386 N N . GLY B 1 20 ? 23.039 -13.610 35.615 1.00 50.82 20 GLY B N 1
ATOM 1387 C CA . GLY B 1 20 ? 24.010 -14.579 36.104 1.00 52.22 20 GLY B CA 1
ATOM 1388 C C . GLY B 1 20 ? 23.494 -15.487 37.203 1.00 56.21 20 GLY B C 1
ATOM 1389 O O . GLY B 1 20 ? 24.183 -16.434 37.574 1.00 55.14 20 GLY B O 1
ATOM 1390 N N . LYS B 1 21 ? 22.279 -15.204 37.733 1.00 54.09 21 LYS B N 1
ATOM 1391 C CA . LYS B 1 21 ? 21.634 -15.974 38.804 1.00 54.75 21 LYS B CA 1
ATOM 1392 C C . LYS B 1 21 ? 21.104 -17.299 38.288 1.00 59.56 21 LYS B C 1
ATOM 1393 O O . LYS B 1 21 ? 20.567 -17.342 37.183 1.00 58.09 21 LYS B O 1
ATOM 1399 N N . ARG B 1 22 ? 21.216 -18.377 39.094 1.00 58.58 22 ARG B N 1
ATOM 1400 C CA . ARG B 1 22 ? 20.615 -19.654 38.722 1.00 57.92 22 ARG B CA 1
ATOM 1401 C C . ARG B 1 22 ? 19.144 -19.583 39.137 1.00 62.46 22 ARG B C 1
ATOM 1402 O O . ARG B 1 22 ? 18.826 -19.149 40.256 1.00 64.88 22 ARG B O 1
ATOM 1410 N N . VAL B 1 23 ? 18.258 -19.980 38.227 1.00 55.49 23 VAL B N 1
ATOM 1411 C CA . VAL B 1 23 ? 16.816 -19.959 38.456 1.00 53.99 23 VAL B CA 1
ATOM 1412 C C . VAL B 1 23 ? 16.150 -21.309 38.165 1.00 57.88 23 VAL B C 1
ATOM 1413 O O . VAL B 1 23 ? 16.724 -22.174 37.490 1.00 58.20 23 VAL B O 1
ATOM 1417 N N . THR B 1 24 ? 14.925 -21.470 38.680 1.00 53.96 24 THR B N 1
ATOM 1418 C CA . THR B 1 24 ? 14.036 -22.598 38.418 1.00 53.40 24 THR B CA 1
ATOM 1419 C C . THR B 1 24 ? 12.682 -21.980 38.017 1.00 57.42 24 THR B C 1
ATOM 1420 O O . THR B 1 24 ? 12.556 -20.756 37.955 1.00 55.91 24 THR B O 1
ATOM 1424 N N . GLU B 1 25 ? 11.680 -22.828 37.743 1.00 54.53 25 GLU B N 1
ATOM 1425 C CA . GLU B 1 25 ? 10.306 -22.448 37.400 1.00 52.53 25 GLU B CA 1
ATOM 1426 C C . GLU B 1 25 ? 9.676 -21.649 38.540 1.00 55.33 25 GLU B C 1
ATOM 1427 O O . GLU B 1 25 ? 8.804 -20.817 38.303 1.00 55.00 25 GLU B O 1
ATOM 1433 N N . LYS B 1 26 ? 10.170 -21.875 39.767 1.00 52.22 26 LYS B N 1
ATOM 1434 C CA . LYS B 1 26 ? 9.722 -21.229 40.996 1.00 53.46 26 LYS B CA 1
ATOM 1435 C C . LYS B 1 26 ? 10.102 -19.747 41.062 1.00 58.42 26 LYS B C 1
ATOM 1436 O O . LYS B 1 26 ? 9.421 -18.983 41.740 1.00 58.46 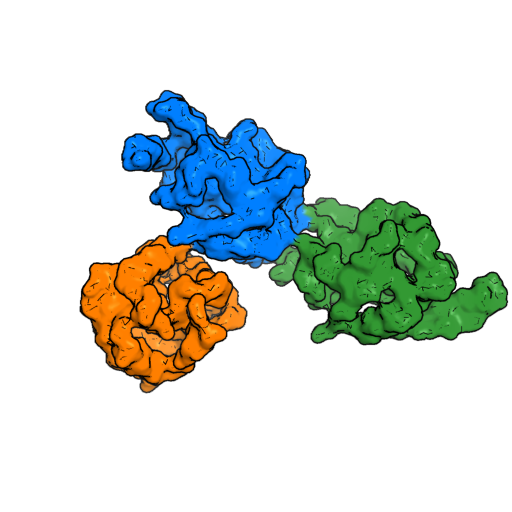26 LYS B O 1
ATOM 1442 N N . ASN B 1 27 ? 11.151 -19.336 40.318 1.00 55.04 27 ASN B N 1
ATOM 1443 C CA . ASN B 1 27 ? 11.624 -17.947 40.233 1.00 54.21 27 ASN B CA 1
ATOM 1444 C C . ASN B 1 27 ? 10.735 -17.103 39.333 1.00 56.39 27 ASN B C 1
ATOM 1445 O O . ASN B 1 27 ? 10.811 -15.872 39.379 1.00 54.64 27 ASN B O 1
ATOM 1450 N N . LEU B 1 28 ? 9.899 -17.773 38.511 1.00 53.04 28 LEU B N 1
ATOM 1451 C CA . LEU B 1 28 ? 8.982 -17.154 37.557 1.00 51.95 28 LEU B CA 1
ATOM 1452 C C . LEU B 1 28 ? 7.569 -17.056 38.125 1.00 54.08 28 LEU B C 1
ATOM 1453 O O . LEU B 1 28 ? 6.737 -16.355 37.564 1.00 54.19 28 LEU B O 1
ATOM 1458 N N . MET B 1 29 ? 7.296 -17.768 39.216 1.00 51.67 29 MET B N 1
ATOM 1459 C CA . MET B 1 29 ? 6.003 -17.774 39.901 1.00 52.55 29 MET B CA 1
ATOM 1460 C C . MET B 1 29 ? 5.690 -16.426 40.565 1.00 58.03 29 MET B C 1
ATOM 1461 O O . MET B 1 29 ? 6.603 -15.671 40.909 1.00 60.06 29 MET B O 1
ATOM 1466 N N . GLY B 1 30 ? 4.405 -16.122 40.694 1.00 52.91 30 GLY B N 1
ATOM 1467 C CA . GLY B 1 30 ? 3.906 -14.881 41.272 1.00 52.68 30 GLY B CA 1
ATOM 1468 C C . GLY B 1 30 ? 3.376 -13.897 40.243 1.00 55.25 30 GLY B C 1
ATOM 1469 O O . GLY B 1 30 ? 2.755 -12.895 40.620 1.00 55.56 30 GLY B O 1
ATOM 1470 N N . LYS B 1 31 ? 3.649 -14.149 38.930 1.00 48.78 31 LYS B N 1
ATOM 1471 C CA . LYS B 1 31 ? 3.215 -13.299 37.821 1.00 46.78 31 LYS B CA 1
ATOM 1472 C C . LYS B 1 31 ? 2.879 -14.106 36.572 1.00 45.12 31 LYS B C 1
ATOM 1473 O O . LYS B 1 31 ? 3.505 -15.134 36.354 1.00 43.28 31 LYS B O 1
ATOM 1479 N N . TRP B 1 32 ? 1.941 -13.597 35.716 1.00 39.86 32 TRP B N 1
ATOM 1480 C CA . TRP B 1 32 ? 1.605 -14.181 34.404 1.00 38.15 32 TRP B CA 1
ATOM 1481 C C . TRP B 1 32 ? 2.864 -14.073 33.530 1.00 42.51 32 TRP B C 1
ATOM 1482 O O . TRP B 1 32 ? 3.530 -13.025 33.517 1.00 42.49 32 TRP B O 1
ATOM 1493 N N . THR B 1 33 ? 3.213 -15.165 32.849 1.00 38.60 33 THR B N 1
ATOM 1494 C CA . THR B 1 33 ? 4.445 -15.275 32.075 1.00 37.07 33 THR B CA 1
ATOM 1495 C C . THR B 1 33 ? 4.203 -15.764 30.652 1.00 40.44 33 THR B C 1
ATOM 1496 O O . THR B 1 33 ? 3.343 -16.619 30.433 1.00 39.16 33 THR B O 1
ATOM 1500 N N . ILE B 1 34 ? 4.964 -15.214 29.687 1.00 38.00 34 ILE B N 1
ATOM 1501 C CA . ILE B 1 34 ? 4.934 -15.665 28.290 1.00 37.88 34 ILE B CA 1
ATOM 1502 C C . ILE B 1 34 ? 6.332 -16.147 27.928 1.00 40.20 34 ILE B C 1
ATOM 1503 O O . ILE B 1 34 ? 7.280 -15.374 27.952 1.00 38.33 34 ILE B O 1
ATOM 1508 N N . LEU B 1 35 ? 6.452 -17.441 27.642 1.00 37.90 35 LEU B N 1
ATOM 1509 C CA . LEU B 1 35 ? 7.713 -18.089 27.302 1.00 37.22 35 LEU B CA 1
ATOM 1510 C C . LEU B 1 35 ? 7.885 -18.224 25.804 1.00 37.67 35 LEU B C 1
ATOM 1511 O O . LEU B 1 35 ? 7.012 -18.760 25.146 1.00 36.20 35 LEU B O 1
ATOM 1516 N N . TYR B 1 36 ? 8.996 -17.705 25.276 1.00 33.97 36 TYR B N 1
ATOM 1517 C CA . TYR B 1 36 ? 9.366 -17.776 23.861 1.00 34.27 36 TYR B CA 1
ATOM 1518 C C . TYR B 1 36 ? 10.765 -18.382 23.788 1.00 39.49 36 TYR B C 1
ATOM 1519 O O . TYR B 1 36 ? 11.671 -17.974 24.536 1.00 39.53 36 TYR B O 1
ATOM 1528 N N . PHE B 1 37 ? 10.923 -19.369 22.906 1.00 35.60 37 PHE B N 1
ATOM 1529 C CA . PHE B 1 37 ? 12.179 -20.093 22.692 1.00 35.09 37 PHE B CA 1
ATOM 1530 C C . PHE B 1 37 ? 12.773 -19.583 21.393 1.00 40.06 37 PHE B C 1
ATOM 1531 O O . PHE B 1 37 ? 12.068 -19.494 20.364 1.00 40.17 37 PHE B O 1
ATOM 1539 N N . GLY B 1 38 ? 14.054 -19.254 21.453 1.00 35.61 38 GLY B N 1
ATOM 1540 C CA . GLY B 1 38 ? 14.768 -18.748 20.295 1.00 36.52 38 GLY B CA 1
ATOM 1541 C C . GLY B 1 38 ? 16.265 -18.702 20.480 1.00 43.78 38 GLY B C 1
ATOM 1542 O O . GLY B 1 38 ? 16.801 -19.392 21.358 1.00 43.40 38 GLY B O 1
ATOM 1543 N N . PHE B 1 39 ? 16.953 -17.917 19.610 1.00 41.29 39 PHE B N 1
ATOM 1544 C CA . PHE B 1 39 ? 18.409 -17.771 19.638 1.00 43.24 39 PHE B CA 1
ATOM 1545 C C . PHE B 1 39 ? 18.794 -16.374 19.184 1.00 49.85 39 PHE B C 1
ATOM 1546 O O . PHE B 1 39 ? 18.119 -15.821 18.317 1.00 49.38 39 PHE B O 1
ATOM 1554 N N . THR B 1 40 ? 19.818 -15.763 19.842 1.00 48.00 40 THR B N 1
ATOM 1555 C CA . THR B 1 40 ? 20.249 -14.375 19.608 1.00 48.16 40 THR B CA 1
ATOM 1556 C C . THR B 1 40 ? 20.786 -14.115 18.187 1.00 54.14 40 THR B C 1
ATOM 1557 O O . THR B 1 40 ? 20.691 -12.983 17.702 1.00 55.90 40 THR B O 1
ATOM 1561 N N . HIS B 1 41 ? 21.314 -15.124 17.519 1.00 51.17 41 HIS B N 1
ATOM 1562 C CA . HIS B 1 41 ? 21.845 -14.965 16.166 1.00 53.41 41 HIS B CA 1
ATOM 1563 C C . HIS B 1 41 ? 20.791 -15.202 15.048 1.00 57.78 41 HIS B C 1
ATOM 1564 O O . HIS B 1 41 ? 21.156 -15.323 13.881 1.00 58.12 41 HIS B O 1
ATOM 1571 N N . CYS B 1 42 ? 19.493 -15.261 15.412 1.00 55.01 42 CYS B N 1
ATOM 1572 C CA . CYS B 1 42 ? 18.383 -15.484 14.487 1.00 55.33 42 CYS B CA 1
ATOM 1573 C C . CYS B 1 42 ? 18.195 -14.267 13.573 1.00 61.92 42 CYS B C 1
ATOM 1574 O O . CYS B 1 42 ? 18.016 -13.155 14.069 1.00 61.77 42 CYS B O 1
ATOM 1577 N N . PRO B 1 43 ? 18.269 -14.454 12.233 1.00 61.06 43 PRO B N 1
ATOM 1578 C CA . PRO B 1 43 ? 18.236 -13.294 11.325 1.00 61.75 43 PRO B CA 1
ATOM 1579 C C . PRO B 1 43 ? 16.958 -12.468 11.296 1.00 66.25 43 PRO B C 1
ATOM 1580 O O . PRO B 1 43 ? 17.066 -11.242 11.262 1.00 67.43 43 PRO B O 1
ATOM 1584 N N . ASP B 1 44 ? 15.771 -13.101 11.273 1.00 62.48 44 ASP B N 1
ATOM 1585 C CA . ASP B 1 44 ? 14.507 -12.361 11.166 1.00 62.13 44 ASP B CA 1
ATOM 1586 C C . ASP B 1 44 ? 13.413 -12.815 12.113 1.00 62.24 44 ASP B C 1
ATOM 1587 O O . ASP B 1 44 ? 12.795 -11.971 12.744 1.00 59.36 44 ASP B O 1
ATOM 1592 N N . ILE B 1 45 ? 13.153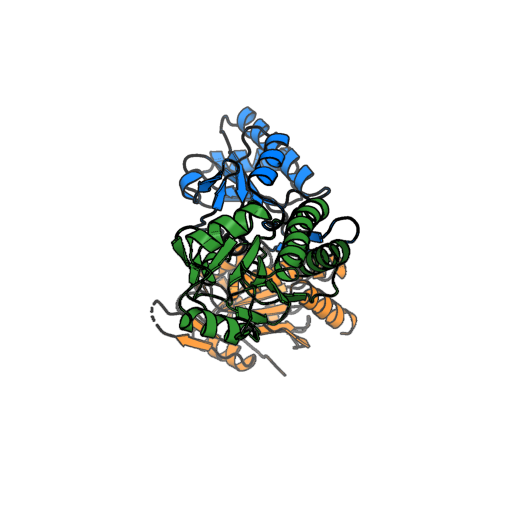 -14.140 12.181 1.00 58.62 45 ILE B N 1
ATOM 1593 C CA . ILE B 1 45 ? 12.092 -14.764 12.976 1.00 56.82 45 ILE B CA 1
ATOM 1594 C C . ILE B 1 45 ? 12.062 -14.276 14.433 1.00 58.60 45 ILE B C 1
ATOM 1595 O O . ILE B 1 45 ? 11.063 -13.663 14.807 1.00 57.28 45 ILE B O 1
ATOM 1600 N N . CYS B 1 46 ? 13.128 -14.557 15.245 1.00 54.26 46 CYS B N 1
ATOM 1601 C CA . CYS B 1 46 ? 13.207 -14.166 16.657 1.00 52.86 46 CYS B CA 1
ATOM 1602 C C . CYS B 1 46 ? 13.103 -12.663 16.852 1.00 53.75 46 CYS B C 1
ATOM 1603 O O . CYS B 1 46 ? 12.202 -12.293 17.606 1.00 53.09 46 CYS B O 1
ATOM 1606 N N . PRO B 1 47 ? 13.903 -11.777 16.169 1.00 49.36 47 PRO B N 1
ATOM 1607 C CA . PRO B 1 47 ? 13.704 -10.318 16.343 1.00 48.66 47 PRO B CA 1
ATOM 1608 C C . PRO B 1 47 ? 12.252 -9.882 16.127 1.00 48.86 47 PRO B C 1
ATOM 1609 O O . PRO B 1 47 ? 11.746 -9.126 16.966 1.00 47.58 47 PRO B O 1
ATOM 1613 N N . ASP B 1 48 ? 11.555 -10.433 15.079 1.00 42.47 48 ASP B N 1
ATOM 1614 C CA . ASP B 1 48 ? 10.145 -10.111 14.799 1.00 41.80 48 ASP B CA 1
ATOM 1615 C C . ASP B 1 48 ? 9.189 -10.549 15.907 1.00 45.36 48 ASP B C 1
ATOM 1616 O O . ASP B 1 48 ? 8.343 -9.775 16.338 1.00 45.98 48 ASP B O 1
ATOM 1621 N N . GLU B 1 49 ? 9.331 -11.785 16.355 1.00 41.37 49 GLU B N 1
ATOM 1622 C CA . GLU B 1 49 ? 8.555 -12.414 17.421 1.00 40.83 49 GLU B CA 1
ATOM 1623 C C . GLU B 1 49 ? 8.673 -11.656 18.760 1.00 45.46 49 GLU B C 1
ATOM 1624 O O . GLU B 1 49 ? 7.659 -11.237 19.317 1.00 45.86 49 GLU B O 1
ATOM 1630 N N . LEU B 1 50 ? 9.914 -11.436 19.231 1.00 40.96 50 LEU B N 1
ATOM 1631 C CA . LEU B 1 50 ? 10.205 -10.642 20.414 1.00 40.61 50 LEU B CA 1
ATOM 1632 C C . LEU B 1 50 ? 9.672 -9.195 20.276 1.00 47.73 50 LEU B C 1
ATOM 1633 O O . LEU B 1 50 ? 9.106 -8.694 21.243 1.00 49.11 50 LEU B O 1
ATOM 1638 N N . ILE B 1 51 ? 9.764 -8.557 19.079 1.00 44.82 51 ILE B N 1
ATOM 1639 C CA . ILE B 1 51 ? 9.192 -7.209 18.881 1.00 45.28 51 ILE B CA 1
ATOM 1640 C C . ILE B 1 51 ? 7.661 -7.284 19.149 1.00 51.13 51 ILE B C 1
ATOM 1641 O O . ILE B 1 51 ? 7.137 -6.495 19.956 1.00 53.20 51 ILE B O 1
ATOM 1646 N N . LYS B 1 52 ? 6.982 -8.290 18.543 1.00 44.90 52 LYS B N 1
ATOM 1647 C CA . LYS B 1 52 ? 5.546 -8.555 18.725 1.00 44.06 52 LYS B CA 1
ATOM 1648 C C . LYS B 1 52 ? 5.233 -8.723 20.208 1.00 47.46 52 LYS B C 1
ATOM 1649 O O . LYS B 1 52 ? 4.391 -7.983 20.739 1.00 50.00 52 LYS B O 1
ATOM 1655 N N . LEU B 1 53 ? 6.000 -9.604 20.893 1.00 39.16 53 LEU B N 1
ATOM 1656 C CA . LEU B 1 53 ? 5.836 -9.882 22.319 1.00 37.10 53 LEU B CA 1
ATOM 1657 C C . LEU B 1 53 ? 6.037 -8.639 23.243 1.00 43.09 53 LEU B C 1
ATOM 1658 O O . LEU B 1 53 ? 5.205 -8.422 24.127 1.00 43.14 53 LEU B O 1
ATOM 1663 N N . ALA B 1 54 ? 7.103 -7.826 23.018 1.00 39.39 54 ALA B N 1
ATOM 1664 C CA . ALA B 1 54 ? 7.401 -6.619 23.802 1.00 38.77 54 ALA B CA 1
ATOM 1665 C C . ALA B 1 54 ? 6.277 -5.628 23.689 1.00 42.61 54 ALA B C 1
ATOM 1666 O O . ALA B 1 54 ? 5.859 -5.078 24.710 1.00 42.33 54 ALA B O 1
ATOM 1668 N N . ALA B 1 55 ? 5.754 -5.432 22.453 1.00 38.79 55 ALA B N 1
ATOM 1669 C CA . ALA B 1 55 ? 4.651 -4.507 22.209 1.00 38.73 55 ALA B CA 1
ATOM 1670 C C . ALA B 1 55 ? 3.348 -5.066 22.781 1.00 40.78 55 ALA B C 1
ATOM 1671 O O . ALA B 1 55 ? 2.511 -4.297 23.239 1.00 39.61 55 ALA B O 1
ATOM 1673 N N . ALA B 1 56 ? 3.188 -6.409 22.771 1.00 38.47 56 ALA B N 1
ATOM 1674 C CA . ALA B 1 56 ? 2.011 -7.080 23.338 1.00 38.15 56 ALA B CA 1
ATOM 1675 C C . ALA B 1 56 ? 1.992 -6.891 24.881 1.00 43.94 56 ALA B C 1
ATOM 1676 O O . ALA B 1 56 ? 0.952 -6.505 25.423 1.00 43.88 56 ALA B O 1
ATOM 1678 N N . ILE B 1 57 ? 3.163 -7.068 25.557 1.00 40.65 57 ILE B N 1
ATOM 1679 C CA . ILE B 1 57 ? 3.347 -6.877 27.003 1.00 40.43 57 ILE B CA 1
ATOM 1680 C C . ILE B 1 57 ? 2.814 -5.509 27.460 1.00 44.60 57 ILE B C 1
ATOM 1681 O O . ILE B 1 57 ? 2.060 -5.439 28.440 1.00 45.87 57 ILE B O 1
ATOM 1686 N N . ASP B 1 58 ? 3.171 -4.449 26.719 1.00 39.37 58 ASP B N 1
ATOM 1687 C CA . ASP B 1 58 ? 2.746 -3.064 26.953 1.00 39.06 58 ASP B CA 1
ATOM 1688 C C . ASP B 1 58 ? 1.265 -2.843 26.693 1.00 42.63 58 ASP B C 1
ATOM 1689 O O . ASP B 1 58 ? 0.607 -2.150 27.455 1.00 44.21 58 ASP B O 1
ATOM 1694 N N . LYS B 1 59 ? 0.741 -3.420 25.624 1.00 39.24 59 LYS B N 1
ATOM 1695 C CA . LYS B 1 59 ? -0.671 -3.306 25.278 1.00 40.21 59 LYS B CA 1
ATOM 1696 C C . LYS B 1 59 ? -1.551 -4.014 26.328 1.00 46.18 59 LYS B C 1
ATOM 1697 O O . LYS B 1 59 ? -2.540 -3.421 26.779 1.00 47.28 59 LYS B O 1
ATOM 1703 N N . ILE B 1 60 ? -1.121 -5.242 26.786 1.00 40.20 60 ILE B N 1
ATOM 1704 C CA . ILE B 1 60 ? -1.813 -6.031 27.815 1.00 39.90 60 ILE B CA 1
ATOM 1705 C C . ILE B 1 60 ? -1.979 -5.179 29.039 1.00 45.21 60 ILE B C 1
ATOM 1706 O O . ILE B 1 60 ? -3.097 -5.053 29.535 1.00 45.25 60 ILE B O 1
ATOM 1711 N N . LYS B 1 61 ? -0.867 -4.553 29.484 1.00 43.11 61 LYS B N 1
ATOM 1712 C CA . LYS B 1 61 ? -0.834 -3.702 30.661 1.00 45.06 61 LYS B CA 1
ATOM 1713 C C . LYS B 1 61 ? -1.763 -2.502 30.532 1.00 55.51 61 LYS B C 1
ATOM 1714 O O . LYS B 1 61 ? -2.498 -2.214 31.475 1.00 57.46 61 LYS B O 1
ATOM 1720 N N . GLU B 1 62 ? -1.757 -1.826 29.366 1.00 54.21 62 GLU B N 1
ATOM 1721 C CA . GLU B 1 62 ? -2.607 -0.662 29.106 1.00 55.86 62 GLU B CA 1
ATOM 1722 C C . GLU B 1 62 ? -4.098 -1.035 29.153 1.00 59.57 62 GLU B C 1
ATOM 1723 O O . GLU B 1 62 ? -4.897 -0.292 29.703 1.00 62.02 62 GLU B O 1
ATOM 1729 N N . ASN B 1 63 ? -4.454 -2.187 28.582 1.00 54.15 63 ASN B N 1
ATOM 1730 C CA . ASN B 1 63 ? -5.827 -2.660 28.415 1.00 53.95 63 ASN B CA 1
ATOM 1731 C C . ASN B 1 63 ? -6.426 -3.417 29.578 1.00 58.40 63 ASN B C 1
ATOM 1732 O O . ASN B 1 63 ? -7.646 -3.352 29.747 1.00 60.12 63 ASN B O 1
ATOM 1737 N N . SER B 1 64 ? -5.602 -4.191 30.328 1.00 51.58 64 SER B N 1
ATOM 1738 C CA . SER B 1 64 ? -6.058 -5.009 31.454 1.00 50.40 64 SER B CA 1
ATOM 1739 C C . SER B 1 64 ? -5.580 -4.537 32.828 1.00 53.98 64 SER B C 1
ATOM 1740 O O . SER B 1 64 ? -6.253 -4.794 33.832 1.00 54.89 64 SER B O 1
ATOM 1743 N N . GLY B 1 65 ? -4.396 -3.925 32.853 1.00 48.06 65 GLY B N 1
ATOM 1744 C CA . GLY B 1 65 ? -3.716 -3.506 34.066 1.00 47.51 65 GLY B CA 1
ATOM 1745 C C . GLY B 1 65 ? -2.794 -4.571 34.623 1.00 48.88 65 GLY B C 1
ATOM 1746 O O . GLY B 1 65 ? -2.154 -4.326 35.637 1.00 49.50 65 GLY B O 1
ATOM 1747 N N . VAL B 1 66 ? -2.700 -5.753 33.952 1.00 44.61 66 VAL B N 1
ATOM 1748 C CA . VAL B 1 66 ? -1.877 -6.917 34.344 1.00 43.28 66 VAL B CA 1
ATOM 1749 C C . VAL B 1 66 ? -0.444 -6.869 33.780 1.00 46.84 66 VAL B C 1
ATOM 1750 O O . VAL B 1 66 ? -0.247 -6.747 32.572 1.00 45.00 66 VAL B O 1
ATOM 1754 N N . ASP B 1 67 ? 0.549 -7.026 34.669 1.00 46.12 67 ASP B N 1
ATOM 1755 C CA . ASP B 1 67 ? 1.954 -7.131 34.296 1.00 45.81 67 ASP B CA 1
ATOM 1756 C C . ASP B 1 67 ? 2.240 -8.597 33.873 1.00 47.96 67 ASP B C 1
ATOM 1757 O O . ASP B 1 67 ? 2.098 -9.528 34.669 1.00 48.92 67 ASP B O 1
ATOM 1762 N N . VAL B 1 68 ? 2.553 -8.790 32.597 1.00 39.61 68 VAL B N 1
ATOM 1763 C CA . VAL B 1 68 ? 2.886 -10.087 32.061 1.00 36.75 68 VAL B CA 1
ATOM 1764 C C . VAL B 1 68 ? 4.395 -10.063 31.800 1.00 40.53 68 VAL B C 1
ATOM 1765 O O . VAL B 1 68 ? 4.902 -9.086 31.234 1.00 40.37 68 VAL B O 1
ATOM 1769 N N . VAL B 1 69 ? 5.118 -11.124 32.250 1.00 35.50 69 VAL B N 1
ATOM 1770 C CA . VAL B 1 69 ? 6.569 -11.188 32.109 1.00 33.77 69 VAL B CA 1
ATOM 1771 C C . VAL B 1 69 ? 6.974 -11.941 30.866 1.00 37.82 69 VAL B C 1
ATOM 1772 O O . VAL B 1 69 ? 6.716 -13.137 30.778 1.00 40.26 69 VAL B O 1
ATOM 1776 N N . PRO B 1 70 ? 7.647 -11.278 29.902 1.00 32.96 70 PRO B N 1
ATOM 1777 C CA . PRO B 1 70 ? 8.139 -12.015 28.731 1.00 30.86 70 PRO B CA 1
ATOM 1778 C C . PRO B 1 70 ? 9.433 -12.759 29.096 1.00 34.65 70 PRO B C 1
ATOM 1779 O O . PRO B 1 70 ? 10.223 -12.257 29.874 1.00 35.51 70 PRO B O 1
ATOM 1783 N N . VAL B 1 71 ? 9.615 -13.996 28.612 1.00 32.06 71 VAL B N 1
ATOM 1784 C CA . VAL B 1 71 ? 10.793 -14.818 28.909 1.00 32.02 71 VAL B CA 1
ATOM 1785 C C . VAL B 1 71 ? 11.356 -15.384 27.616 1.00 36.52 71 VAL B C 1
ATOM 1786 O O . VAL B 1 71 ? 10.656 -16.119 26.914 1.00 37.86 71 VAL B O 1
ATOM 1790 N N . PHE B 1 72 ? 12.635 -15.092 27.330 1.00 32.04 72 PHE B N 1
ATOM 1791 C CA . PHE B 1 72 ? 13.352 -15.654 26.193 1.00 31.10 72 PHE B CA 1
ATOM 1792 C C . PHE B 1 72 ? 14.217 -16.804 26.724 1.00 36.63 72 PHE B C 1
ATOM 1793 O O . PHE B 1 72 ? 15.013 -16.597 27.649 1.00 36.18 72 PHE B O 1
ATOM 1801 N N . ILE B 1 73 ? 14.033 -18.021 26.149 1.00 32.35 73 ILE B N 1
ATOM 1802 C CA . ILE B 1 73 ? 14.825 -19.209 26.472 1.00 31.20 73 ILE B CA 1
ATOM 1803 C C . ILE B 1 73 ? 15.633 -19.542 25.219 1.00 32.92 73 ILE B C 1
ATOM 1804 O O . ILE B 1 73 ? 15.071 -19.671 24.136 1.00 31.24 73 ILE B O 1
ATOM 1809 N N . SER B 1 74 ? 16.956 -19.608 25.360 1.00 30.94 74 SER B N 1
ATOM 1810 C CA . SER B 1 74 ? 17.852 -19.871 24.253 1.00 32.02 74 SER B CA 1
ATOM 1811 C C . SER B 1 74 ? 17.954 -21.357 23.885 1.00 40.70 74 SER B C 1
ATOM 1812 O O . SER B 1 74 ? 18.155 -22.201 24.756 1.00 42.55 74 SER B O 1
ATOM 1815 N N . VAL B 1 75 ? 17.835 -21.664 22.580 1.00 37.29 75 VAL B N 1
ATOM 1816 C CA . VAL B 1 75 ? 17.999 -23.001 21.993 1.00 36.12 75 VAL B CA 1
ATOM 1817 C C . VAL B 1 75 ? 19.402 -23.091 21.334 1.00 39.81 75 VAL B C 1
ATOM 1818 O O . VAL B 1 75 ? 19.659 -24.002 20.546 1.00 41.42 75 VAL B O 1
ATOM 1822 N N . ASP B 1 76 ? 20.303 -22.137 21.666 1.00 35.86 76 ASP B N 1
ATOM 1823 C CA . ASP B 1 76 ? 21.680 -22.074 21.161 1.00 37.26 76 ASP B CA 1
ATOM 1824 C C . ASP B 1 76 ? 22.650 -21.759 22.310 1.00 45.27 76 ASP B C 1
ATOM 1825 O O . ASP B 1 76 ? 23.331 -20.742 22.273 1.00 44.90 76 ASP B O 1
ATOM 1830 N N . PRO B 1 77 ? 22.782 -22.653 23.320 1.00 47.15 77 PRO B N 1
ATOM 1831 C CA . PRO B 1 77 ? 23.692 -22.367 24.443 1.00 49.97 77 PRO B CA 1
ATOM 1832 C C . PRO B 1 77 ? 25.190 -22.240 24.108 1.00 59.51 77 PRO B C 1
ATOM 1833 O O . PRO B 1 77 ? 25.925 -21.706 24.938 1.00 60.91 77 PRO B O 1
ATOM 1837 N N . GLU B 1 78 ? 25.646 -22.740 22.924 1.00 58.17 78 GLU B N 1
ATOM 1838 C CA . GLU B 1 78 ? 27.058 -22.672 22.503 1.00 60.17 78 GLU B CA 1
ATOM 1839 C C . GLU B 1 78 ? 27.510 -21.239 22.251 1.00 60.93 78 GLU B C 1
ATOM 1840 O O . GLU B 1 78 ? 28.658 -20.917 22.527 1.00 62.84 78 GLU B O 1
ATOM 1846 N N . ARG B 1 79 ? 26.610 -20.390 21.721 1.00 52.70 79 ARG B N 1
ATOM 1847 C CA . ARG B 1 79 ? 26.886 -18.994 21.381 1.00 50.74 79 ARG B CA 1
ATOM 1848 C C . ARG B 1 79 ? 26.226 -18.013 22.353 1.00 54.08 79 ARG B C 1
ATOM 1849 O O . ARG B 1 79 ? 26.788 -16.951 22.655 1.00 54.05 79 ARG B O 1
ATOM 1857 N N . ASP B 1 80 ? 25.019 -18.362 22.810 1.00 50.11 80 ASP B N 1
ATOM 1858 C CA . ASP B 1 80 ? 24.214 -17.502 23.663 1.00 49.29 80 ASP B CA 1
ATOM 1859 C C . ASP B 1 80 ? 24.582 -17.652 25.146 1.00 52.78 80 ASP B C 1
ATOM 1860 O O . ASP B 1 80 ? 23.922 -18.378 25.883 1.00 52.21 80 ASP B O 1
ATOM 1865 N N . THR B 1 81 ? 25.648 -16.950 25.566 1.00 50.10 81 THR B N 1
ATOM 1866 C CA . THR B 1 81 ? 26.159 -16.885 26.943 1.00 50.52 81 THR B CA 1
ATOM 1867 C C . THR B 1 81 ? 25.297 -15.898 27.752 1.00 55.33 81 THR B C 1
ATOM 1868 O O . THR B 1 81 ? 24.489 -15.181 27.169 1.00 53.15 81 THR B O 1
ATOM 1872 N N . VAL B 1 82 ? 25.501 -15.830 29.080 1.00 55.58 82 VAL B N 1
ATOM 1873 C CA . VAL B 1 82 ? 24.794 -14.896 29.977 1.00 55.15 82 VAL B CA 1
ATOM 1874 C C . VAL B 1 82 ? 24.914 -13.463 29.457 1.00 59.97 82 VAL B C 1
ATOM 1875 O O . VAL B 1 82 ? 23.889 -12.811 29.284 1.00 59.01 82 VAL B O 1
ATOM 1879 N N . GLN B 1 83 ? 26.147 -13.011 29.138 1.00 58.33 83 GLN B N 1
ATOM 1880 C CA . GLN B 1 83 ? 26.422 -11.661 28.646 1.00 59.24 83 GLN B CA 1
ATOM 1881 C C . GLN B 1 83 ? 25.776 -11.395 27.307 1.00 62.98 83 GLN B C 1
ATOM 1882 O O . GLN B 1 83 ? 25.278 -10.285 27.087 1.00 62.72 83 GLN B O 1
ATOM 1888 N N . GLN B 1 84 ? 25.772 -12.419 26.415 1.00 57.98 84 GLN B N 1
ATOM 1889 C CA . GLN B 1 84 ? 25.161 -12.360 25.088 1.00 54.93 84 GLN B CA 1
ATOM 1890 C C . GLN B 1 84 ? 23.637 -12.250 25.209 1.00 55.74 84 GLN B C 1
ATOM 1891 O O . GLN B 1 84 ? 23.043 -11.360 24.609 1.00 54.16 84 GLN B O 1
ATOM 1897 N N . VAL B 1 85 ? 23.020 -13.121 26.018 1.00 52.73 85 VAL B N 1
ATOM 1898 C CA . VAL B 1 85 ? 21.579 -13.134 26.256 1.00 51.95 85 VAL B CA 1
ATOM 1899 C C . VAL B 1 85 ? 21.129 -11.827 26.917 1.00 59.66 85 VAL B C 1
ATOM 1900 O O . VAL B 1 85 ? 20.120 -11.253 26.490 1.00 60.94 85 VAL B O 1
ATOM 1904 N N . HIS B 1 86 ? 21.903 -11.333 27.903 1.00 56.93 86 HIS B N 1
ATOM 1905 C CA . HIS B 1 86 ? 21.635 -10.082 28.618 1.00 57.42 86 HIS B CA 1
ATOM 1906 C C . HIS B 1 86 ? 21.567 -8.900 27.665 1.00 58.49 86 HIS B C 1
ATOM 1907 O O . HIS B 1 86 ? 20.596 -8.148 27.698 1.00 58.32 86 HIS B O 1
ATOM 1914 N N . GLU B 1 87 ? 22.605 -8.740 26.825 1.00 53.09 87 GLU B N 1
ATOM 1915 C CA . GLU B 1 87 ? 22.726 -7.671 25.844 1.00 51.54 87 GLU B CA 1
ATOM 1916 C C . GLU B 1 87 ? 21.603 -7.719 24.813 1.00 50.66 87 GLU B C 1
ATOM 1917 O O . GLU B 1 87 ? 21.057 -6.688 24.458 1.00 48.23 87 GLU B O 1
ATOM 1923 N N . TYR B 1 88 ? 21.216 -8.915 24.390 1.00 48.54 88 TYR B N 1
ATOM 1924 C CA . TYR B 1 88 ? 20.153 -9.136 23.414 1.00 46.83 88 TYR B CA 1
ATOM 1925 C C . TYR B 1 88 ? 18.776 -8.737 23.927 1.00 53.09 88 TYR B C 1
ATOM 1926 O O . TYR B 1 88 ? 18.107 -7.952 23.264 1.00 54.20 88 TYR B O 1
ATOM 1935 N N . VAL B 1 89 ? 18.347 -9.280 25.084 1.00 49.69 89 VAL B N 1
ATOM 1936 C CA . VAL B 1 89 ? 17.015 -9.044 25.672 1.00 47.43 89 VAL B CA 1
ATOM 1937 C C . VAL B 1 89 ? 16.760 -7.559 26.015 1.00 50.32 89 VAL B C 1
ATOM 1938 O O . VAL B 1 89 ? 15.647 -7.078 25.799 1.00 48.35 89 VAL B O 1
ATOM 1942 N N . LYS B 1 90 ? 17.786 -6.841 26.511 1.00 49.36 90 LYS B N 1
ATOM 1943 C CA . LYS B 1 90 ? 17.708 -5.416 26.885 1.00 50.30 90 LYS B CA 1
ATOM 1944 C C . LYS B 1 90 ? 17.274 -4.507 25.682 1.00 52.68 90 LYS B C 1
ATOM 1945 O O . LYS B 1 90 ? 16.739 -3.412 25.902 1.00 51.91 90 LYS B O 1
ATOM 1951 N N . GLU B 1 91 ? 17.475 -5.010 24.426 1.00 46.38 91 GLU B N 1
ATOM 1952 C CA . GLU B 1 91 ? 17.164 -4.331 23.169 1.00 45.20 91 GLU B CA 1
ATOM 1953 C C . GLU B 1 91 ? 15.666 -4.265 22.849 1.00 44.58 91 GLU B C 1
ATOM 1954 O O . GLU B 1 91 ? 15.240 -3.360 22.123 1.00 41.91 91 GLU B O 1
ATOM 1960 N N . PHE B 1 92 ? 14.885 -5.251 23.334 1.00 40.35 92 PHE B N 1
ATOM 1961 C CA . PHE B 1 92 ? 13.455 -5.392 23.013 1.00 39.86 92 PHE B CA 1
ATOM 1962 C C . PHE B 1 92 ? 12.489 -4.728 23.981 1.00 45.10 92 PHE B C 1
ATOM 1963 O O . PHE B 1 92 ? 11.499 -4.121 23.561 1.00 43.69 92 PHE B O 1
ATOM 1971 N N . HIS B 1 93 ? 12.721 -4.952 25.264 1.00 43.69 93 HIS B N 1
ATOM 1972 C CA . HIS B 1 93 ? 11.865 -4.505 26.344 1.00 44.30 93 HIS B CA 1
ATOM 1973 C C . HIS B 1 93 ? 12.688 -4.511 27.635 1.00 48.31 93 HIS B C 1
ATOM 1974 O O . HIS B 1 93 ? 13.486 -5.420 27.849 1.00 46.41 93 HIS B O 1
ATOM 1981 N N . PRO B 1 94 ? 12.505 -3.538 28.536 1.00 47.70 94 PRO B N 1
ATOM 1982 C CA . PRO B 1 94 ? 13.284 -3.584 29.779 1.00 48.89 94 PRO B CA 1
ATOM 1983 C C . PRO B 1 94 ? 12.888 -4.735 30.718 1.00 53.89 94 PRO B C 1
ATOM 1984 O O . PRO B 1 94 ? 13.679 -5.092 31.594 1.00 56.74 94 PRO B O 1
ATOM 1988 N N . LYS B 1 95 ? 11.717 -5.354 30.511 1.00 48.33 95 LYS B N 1
ATOM 1989 C CA . LYS B 1 95 ? 11.256 -6.425 31.396 1.00 47.90 95 LYS B CA 1
ATOM 1990 C C . LYS B 1 95 ? 11.351 -7.844 30.777 1.00 54.33 95 LYS B C 1
ATOM 1991 O O . LYS B 1 95 ? 10.811 -8.797 31.354 1.00 56.30 95 LYS B O 1
ATOM 1997 N N . LEU B 1 96 ? 12.061 -7.999 29.634 1.00 47.68 96 LEU B N 1
ATOM 1998 C CA . LEU B 1 96 ? 12.256 -9.281 28.990 1.00 44.59 96 LEU B CA 1
ATOM 1999 C C . LEU B 1 96 ? 13.420 -10.035 29.663 1.00 51.61 96 LEU B C 1
ATOM 2000 O O . LEU B 1 96 ? 14.573 -9.615 29.543 1.00 52.87 96 LEU B O 1
ATOM 2005 N N . ILE B 1 97 ? 13.107 -11.151 30.365 1.00 48.64 97 ILE B N 1
ATOM 2006 C CA . ILE B 1 97 ? 14.053 -12.048 31.063 1.00 49.21 97 ILE B CA 1
ATOM 2007 C C . ILE B 1 97 ? 14.653 -13.032 30.036 1.00 50.80 97 ILE B C 1
ATOM 2008 O O . ILE B 1 97 ? 13.923 -13.590 29.223 1.00 48.77 97 ILE B O 1
ATOM 2013 N N . GLY B 1 98 ? 15.960 -13.251 30.110 1.00 47.08 98 GLY B N 1
ATOM 2014 C CA . GLY B 1 98 ? 16.650 -14.202 29.251 1.00 45.90 98 GLY B CA 1
ATOM 2015 C C . GLY B 1 98 ? 17.186 -15.372 30.057 1.00 48.74 98 GLY B C 1
ATOM 2016 O O . GLY B 1 98 ? 17.889 -15.165 31.053 1.00 51.47 98 GLY B O 1
ATOM 2017 N N . LEU B 1 99 ? 16.826 -16.608 29.667 1.00 39.80 99 LEU B N 1
ATOM 2018 C CA . LEU B 1 99 ? 17.274 -17.832 30.341 1.00 37.66 99 LEU B CA 1
ATOM 2019 C C . LEU B 1 99 ? 18.150 -18.642 29.418 1.00 42.28 99 LEU B C 1
ATOM 2020 O O . LEU B 1 99 ? 17.834 -18.799 28.225 1.00 41.72 99 LEU B O 1
ATOM 2025 N N . THR B 1 100 ? 19.270 -19.116 29.948 1.00 39.36 100 THR B N 1
ATOM 2026 C CA . THR B 1 100 ? 20.191 -19.942 29.179 1.00 41.33 100 THR B CA 1
ATOM 2027 C C . THR B 1 100 ? 20.728 -21.083 30.073 1.00 50.54 100 THR B C 1
ATOM 2028 O O . THR B 1 100 ? 20.281 -21.231 31.205 1.00 53.00 100 THR B O 1
ATOM 2032 N N . GLY B 1 101 ? 21.649 -21.888 29.570 1.00 46.64 101 GLY B N 1
ATOM 2033 C CA . GLY B 1 101 ? 22.203 -22.954 30.381 1.00 47.77 101 GLY B CA 1
ATOM 2034 C C . GLY B 1 101 ? 23.184 -23.826 29.649 1.00 53.49 101 GLY B C 1
ATOM 2035 O O . GLY B 1 101 ? 23.776 -23.413 28.649 1.00 51.95 101 GLY B O 1
ATOM 2036 N N . SER B 1 102 ? 23.364 -25.053 30.168 1.00 53.00 102 SER B N 1
ATOM 2037 C CA . SER B 1 102 ? 24.254 -26.042 29.584 1.00 53.96 102 SER B CA 1
ATOM 2038 C C . SER B 1 102 ? 23.492 -26.681 28.443 1.00 56.53 102 SER B C 1
ATOM 2039 O O . SER B 1 102 ? 22.255 -26.680 28.501 1.00 54.12 102 SER B O 1
ATOM 2042 N N . PRO B 1 103 ? 24.180 -27.279 27.433 1.00 54.38 103 PRO B N 1
ATOM 2043 C CA . PRO B 1 103 ? 23.446 -27.987 26.360 1.00 52.92 103 PRO B CA 1
ATOM 2044 C C . PRO B 1 103 ? 22.375 -28.943 26.897 1.00 57.12 103 PRO B C 1
ATOM 2045 O O . PRO B 1 103 ? 21.250 -28.950 26.403 1.00 55.69 103 PRO B O 1
ATOM 2049 N N . GLU B 1 104 ? 22.712 -29.654 27.984 1.00 56.75 104 GLU B N 1
ATOM 2050 C CA . GLU B 1 104 ? 21.883 -30.639 28.673 1.00 57.95 104 GLU B CA 1
ATOM 2051 C C . GLU B 1 104 ? 20.690 -29.989 29.358 1.00 58.80 104 GLU B C 1
ATOM 2052 O O . GLU B 1 104 ? 19.575 -30.503 29.251 1.00 58.21 104 GLU B O 1
ATOM 2058 N N . GLU B 1 105 ? 20.930 -28.881 30.073 1.00 53.52 105 GLU B N 1
ATOM 2059 C CA . GLU B 1 105 ? 19.911 -28.093 30.771 1.00 52.61 105 GLU B CA 1
ATOM 2060 C C . GLU B 1 105 ? 18.853 -27.606 29.779 1.00 56.81 105 GLU B C 1
ATOM 2061 O O . GLU B 1 105 ? 17.657 -27.760 30.055 1.00 56.30 105 GLU B O 1
ATOM 2067 N N . ILE B 1 106 ? 19.311 -27.078 28.601 1.00 52.73 106 ILE B N 1
ATOM 2068 C CA . ILE B 1 106 ? 18.500 -26.591 27.479 1.00 50.42 106 ILE B CA 1
ATOM 2069 C C . ILE B 1 106 ? 17.712 -27.753 26.839 1.00 53.31 106 ILE B C 1
ATOM 2070 O O . ILE B 1 106 ? 16.562 -27.562 26.448 1.00 51.81 106 ILE B O 1
ATOM 2075 N N . LYS B 1 107 ? 18.329 -28.943 26.754 1.00 51.03 107 LYS B N 1
ATOM 2076 C CA . LYS B 1 107 ? 17.720 -30.170 26.212 1.00 51.55 107 LYS B CA 1
ATOM 2077 C C . LYS B 1 107 ? 16.512 -30.606 27.068 1.00 56.13 107 LYS B C 1
ATOM 2078 O O . LYS B 1 107 ? 15.466 -30.980 26.534 1.00 55.65 107 LYS B O 1
ATOM 2084 N N . SER B 1 108 ? 16.678 -30.541 28.392 1.00 53.02 108 SER B N 1
ATOM 2085 C CA . SER B 1 108 ? 15.660 -30.903 29.366 1.00 52.12 108 SER B CA 1
ATOM 2086 C C . SER B 1 108 ? 14.437 -29.955 29.312 1.00 49.67 108 SER B C 1
ATOM 2087 O O . SER B 1 108 ? 13.299 -30.434 29.307 1.00 49.02 108 SER B O 1
ATOM 2090 N N . VAL B 1 109 ? 14.673 -28.638 29.232 1.00 41.71 109 VAL B N 1
ATOM 2091 C CA . VAL B 1 109 ? 13.590 -27.653 29.193 1.00 39.87 109 VAL B CA 1
ATOM 2092 C C . VAL B 1 109 ? 12.833 -27.670 27.831 1.00 44.91 109 VAL B C 1
ATOM 2093 O O . VAL B 1 109 ? 11.603 -27.544 27.822 1.00 45.32 109 VAL B O 1
ATOM 2097 N N . ALA B 1 110 ? 13.552 -27.876 26.699 1.00 39.19 110 ALA B N 1
ATOM 2098 C CA . ALA B 1 110 ? 12.914 -27.946 25.402 1.00 36.58 110 ALA B CA 1
ATOM 2099 C C . ALA B 1 110 ? 12.028 -29.180 25.373 1.00 44.48 110 ALA B C 1
ATOM 2100 O O . ALA B 1 110 ? 10.875 -29.079 24.959 1.00 44.50 110 ALA B O 1
ATOM 2102 N N . ARG B 1 111 ? 12.527 -30.326 25.895 1.00 44.52 111 ARG B N 1
ATOM 2103 C CA . ARG B 1 111 ? 11.770 -31.572 25.996 1.00 46.40 111 ARG B CA 1
ATOM 2104 C C . ARG B 1 111 ? 10.469 -31.338 26.767 1.00 55.28 111 ARG B C 1
ATOM 2105 O O . ARG B 1 111 ? 9.402 -31.683 26.262 1.00 56.48 111 ARG B O 1
ATOM 2113 N N . SER B 1 112 ? 10.566 -30.708 27.968 1.00 53.16 112 SER B N 1
ATOM 2114 C CA . SER B 1 112 ? 9.450 -30.400 28.868 1.00 52.57 112 SER B CA 1
ATOM 2115 C C . SER B 1 112 ? 8.353 -29.588 28.190 1.00 53.81 112 SER B C 1
ATOM 2116 O O . SER B 1 112 ? 7.165 -29.887 28.362 1.00 53.36 112 SER B O 1
ATOM 2119 N N . TYR B 1 113 ? 8.761 -28.590 27.392 1.00 47.54 113 TYR B N 1
ATOM 2120 C CA . TYR B 1 113 ? 7.865 -27.690 26.658 1.00 44.82 113 TYR B CA 1
ATOM 2121 C C . TYR B 1 113 ? 7.530 -28.213 25.249 1.00 46.37 113 TYR B C 1
ATOM 2122 O O . TYR B 1 113 ? 6.768 -27.578 24.531 1.00 44.97 113 TYR B O 1
ATOM 2131 N N . ARG B 1 114 ? 8.025 -29.416 24.889 1.00 40.48 114 ARG B N 1
ATOM 2132 C CA . ARG B 1 114 ? 7.727 -30.013 23.598 1.00 39.04 114 ARG B CA 1
ATOM 2133 C C . ARG B 1 114 ? 8.240 -29.137 22.452 1.00 42.81 114 ARG B C 1
ATOM 2134 O O . ARG B 1 114 ? 7.551 -28.936 21.453 1.00 43.54 114 ARG B O 1
ATOM 2142 N N . VAL B 1 115 ? 9.462 -28.614 22.608 1.00 38.41 115 VAL B N 1
ATOM 2143 C CA . VAL B 1 115 ? 10.110 -27.751 21.625 1.00 37.89 115 VAL B CA 1
ATOM 2144 C C . VAL B 1 115 ? 11.144 -28.531 20.791 1.00 43.20 115 VAL B C 1
ATOM 2145 O O . VAL B 1 115 ? 11.984 -29.238 21.344 1.00 45.43 115 VAL B O 1
ATOM 2149 N N . TYR B 1 116 ? 11.068 -28.400 19.462 1.00 38.10 116 TYR B N 1
ATOM 2150 C CA . TYR B 1 116 ? 12.024 -28.964 18.519 1.00 37.39 116 TYR B CA 1
ATOM 2151 C C . TYR B 1 116 ? 13.123 -27.924 18.310 1.00 43.25 116 TYR B C 1
ATOM 2152 O O . TYR B 1 116 ? 12.827 -26.739 18.172 1.00 42.74 116 TYR B O 1
ATOM 2161 N N . TYR B 1 117 ? 14.381 -28.361 18.287 1.00 41.92 117 TYR B N 1
ATOM 2162 C CA . TYR B 1 117 ? 15.525 -27.497 18.009 1.00 42.63 117 TYR B CA 1
ATOM 2163 C C . TYR B 1 117 ? 16.659 -28.335 17.408 1.00 54.41 117 TYR B C 1
ATOM 2164 O O . TYR B 1 117 ? 16.957 -29.429 17.898 1.00 55.23 117 TYR B O 1
ATOM 2173 N N . MET B 1 118 ? 17.239 -27.854 16.306 1.00 55.20 118 MET B N 1
ATOM 2174 C CA . MET B 1 118 ? 18.305 -28.566 15.625 1.00 58.84 118 MET B CA 1
ATOM 2175 C C . MET B 1 118 ? 19.256 -27.602 14.924 1.00 60.80 118 MET B C 1
ATOM 2176 O O . MET B 1 118 ? 18.815 -26.778 14.120 1.00 60.33 118 MET B O 1
ATOM 2181 N N . LYS B 1 119 ? 20.564 -27.729 15.207 1.00 56.02 119 LYS B N 1
ATOM 2182 C CA . LYS B 1 119 ? 21.598 -26.945 14.545 1.00 55.87 119 LYS B CA 1
ATOM 2183 C C . LYS B 1 119 ? 21.603 -27.277 13.047 1.00 63.30 119 LYS B C 1
ATOM 2184 O O . LYS B 1 119 ? 21.491 -28.441 12.665 1.00 63.64 119 LYS B O 1
ATOM 2190 N N . THR B 1 120 ? 21.700 -26.252 12.209 1.00 62.34 120 THR B N 1
ATOM 2191 C CA . THR B 1 120 ? 21.732 -26.406 10.761 1.00 64.70 120 THR B CA 1
ATOM 2192 C C . THR B 1 120 ? 22.870 -25.547 10.258 1.00 70.56 120 THR B C 1
ATOM 2193 O O . THR B 1 120 ? 22.849 -24.333 10.464 1.00 69.41 120 THR B O 1
ATOM 2197 N N . GLU B 1 121 ? 23.878 -26.188 9.633 1.00 70.08 121 GLU B N 1
ATOM 2198 C CA . GLU B 1 121 ? 25.083 -25.539 9.107 1.00 106.27 121 GLU B CA 1
ATOM 2199 C C . GLU B 1 121 ? 24.775 -24.451 8.061 1.00 150.39 121 GLU B C 1
ATOM 2200 O O . GLU B 1 121 ? 23.873 -24.622 7.255 1.00 116.91 121 GLU B O 1
ATOM 2206 N N . ASP B 1 126 ? 27.710 -18.923 11.258 1.00 76.27 126 ASP B N 1
ATOM 2207 C CA . ASP B 1 126 ? 28.461 -20.182 11.277 1.00 77.81 126 ASP B CA 1
ATOM 2208 C C . ASP B 1 126 ? 27.474 -21.325 11.110 1.00 76.79 126 ASP B C 1
ATOM 2209 O O . ASP B 1 126 ? 27.751 -22.316 10.429 1.00 78.35 126 ASP B O 1
ATOM 2214 N N . TYR B 1 127 ? 26.312 -21.161 11.744 1.00 66.63 127 TYR B N 1
ATOM 2215 C CA . TYR B 1 127 ? 25.191 -22.083 11.747 1.00 62.23 127 TYR B CA 1
ATOM 2216 C C . TYR B 1 127 ? 23.984 -21.325 12.303 1.00 58.60 127 TYR B C 1
ATOM 2217 O O . TYR B 1 127 ? 24.117 -20.255 12.910 1.00 56.29 127 TYR B O 1
ATOM 2226 N N . LEU B 1 128 ? 22.814 -21.893 12.089 1.00 50.85 128 LEU B N 1
ATOM 2227 C CA . LEU B 1 128 ? 21.577 -21.389 12.632 1.00 47.51 128 LEU B CA 1
ATOM 2228 C C . LEU B 1 128 ? 20.964 -22.548 13.403 1.00 46.89 128 LEU B C 1
ATOM 2229 O O . LEU B 1 128 ? 21.462 -23.665 13.327 1.00 46.47 128 LEU B O 1
ATOM 2234 N N . VAL B 1 129 ? 19.935 -22.285 14.186 1.00 41.14 129 VAL B N 1
ATOM 2235 C CA . VAL B 1 129 ? 19.220 -23.311 14.920 1.00 40.33 129 VAL B CA 1
ATOM 2236 C C . VAL B 1 129 ? 17.776 -23.294 14.372 1.00 47.15 129 VAL B C 1
ATOM 2237 O O . VAL B 1 129 ? 17.081 -22.286 14.416 1.00 45.31 129 VAL B O 1
ATOM 2241 N N . ASP B 1 130 ? 17.381 -24.398 13.759 1.00 47.79 130 ASP B N 1
ATOM 2242 C CA . ASP B 1 130 ? 16.045 -24.579 13.233 1.00 47.61 130 ASP B CA 1
ATOM 2243 C C . ASP B 1 130 ? 15.208 -24.975 14.454 1.00 50.21 130 ASP B C 1
ATOM 2244 O O . ASP B 1 130 ? 15.595 -25.882 15.201 1.00 50.00 130 ASP B O 1
ATOM 2249 N N . HIS B 1 131 ? 14.122 -24.246 14.715 1.00 44.93 131 HIS B N 1
ATOM 2250 C CA . HIS B 1 131 ? 13.317 -24.502 15.911 1.00 43.32 131 HIS B CA 1
ATOM 2251 C C . HIS B 1 131 ? 11.830 -24.167 15.766 1.00 43.95 131 HIS B C 1
ATOM 2252 O O . HIS B 1 131 ? 11.403 -23.578 14.777 1.00 42.63 131 HIS B O 1
ATOM 2259 N N . SER B 1 132 ? 11.055 -24.561 16.776 1.00 39.65 132 SER B N 1
ATOM 2260 C CA . SER B 1 132 ? 9.618 -24.354 16.869 1.00 39.06 132 SER B CA 1
ATOM 2261 C C . SER B 1 132 ? 9.366 -22.897 17.175 1.00 44.28 132 SER B C 1
ATOM 2262 O O . SER B 1 132 ? 10.002 -22.367 18.078 1.00 44.59 132 SER B O 1
ATOM 2265 N N . ILE B 1 133 ? 8.492 -22.226 16.401 1.00 42.20 133 ILE B N 1
ATOM 2266 C CA . ILE B 1 133 ? 8.152 -20.819 16.629 1.00 41.52 133 ILE B CA 1
ATOM 2267 C C . ILE B 1 133 ? 6.941 -20.822 17.549 1.00 45.79 133 ILE B C 1
ATOM 2268 O O . ILE B 1 133 ? 5.806 -21.040 17.109 1.00 47.97 133 ILE B O 1
ATOM 2273 N N . VAL B 1 134 ? 7.226 -20.668 18.847 1.00 40.47 134 VAL B N 1
ATOM 2274 C CA . VAL B 1 134 ? 6.278 -20.849 19.933 1.00 41.19 134 VAL B CA 1
ATOM 2275 C C . VAL B 1 134 ? 6.333 -19.764 21.030 1.00 43.09 134 VAL B C 1
ATOM 2276 O O . VAL B 1 134 ? 7.392 -19.205 21.280 1.00 44.38 134 VAL B O 1
ATOM 2280 N N . MET B 1 135 ? 5.176 -19.508 21.689 1.00 36.83 135 MET B N 1
ATOM 2281 C CA . MET B 1 135 ? 4.942 -18.592 22.805 1.00 35.98 135 MET B CA 1
ATOM 2282 C C . MET B 1 135 ? 3.967 -19.318 23.704 1.00 39.07 135 MET B C 1
ATOM 2283 O O . MET B 1 135 ? 2.935 -19.797 23.235 1.00 38.95 135 MET B O 1
ATOM 2288 N N . TYR B 1 136 ? 4.299 -19.413 24.987 1.00 36.50 136 TYR B N 1
ATOM 2289 C CA . TYR B 1 136 ? 3.531 -20.155 25.991 1.00 37.60 136 TYR B CA 1
ATOM 2290 C C . TYR B 1 136 ? 3.032 -19.267 27.107 1.00 40.46 136 TYR B C 1
ATOM 2291 O O . TYR B 1 136 ? 3.846 -18.780 27.883 1.00 41.10 136 TYR B O 1
ATOM 2300 N N . LEU B 1 137 ? 1.712 -19.102 27.230 1.00 35.62 137 LEU B N 1
ATOM 2301 C CA . LEU B 1 137 ? 1.131 -18.331 28.315 1.00 35.08 137 LEU B CA 1
ATOM 2302 C C . LEU B 1 137 ? 0.988 -19.248 29.541 1.00 42.74 137 LEU B C 1
ATOM 2303 O O . LEU B 1 137 ? 0.271 -20.239 29.516 1.00 42.48 137 LEU B O 1
ATOM 2308 N N . MET B 1 138 ? 1.695 -18.881 30.613 1.00 41.65 138 MET B N 1
ATOM 2309 C CA . MET B 1 138 ? 1.826 -19.552 31.907 1.00 41.08 138 MET B CA 1
ATOM 2310 C C . MET B 1 138 ? 1.215 -18.698 33.017 1.00 44.31 138 MET B C 1
ATOM 2311 O O . MET B 1 138 ? 1.462 -17.484 33.080 1.00 41.95 138 MET B O 1
ATOM 2316 N N . SER B 1 139 ? 0.429 -19.351 33.893 1.00 42.10 139 SER B N 1
ATOM 2317 C CA . SER B 1 139 ? -0.264 -18.758 35.051 1.00 42.86 139 SER B CA 1
ATOM 2318 C C . SER B 1 139 ? 0.713 -18.212 36.145 1.00 45.18 139 SER B C 1
ATOM 2319 O O . SER B 1 139 ? 1.903 -18.570 36.156 1.00 44.28 139 SER B O 1
ATOM 2322 N N . PRO B 1 140 ? 0.251 -17.407 37.126 1.00 41.21 140 PRO B N 1
ATOM 2323 C CA . PRO B 1 140 ? 1.180 -16.964 38.178 1.00 41.90 140 PRO B CA 1
ATOM 2324 C C . PRO B 1 140 ? 1.707 -18.140 39.012 1.00 49.20 140 PRO B C 1
ATOM 2325 O O . PRO B 1 140 ? 2.652 -17.958 39.764 1.00 48.75 140 PRO B O 1
ATOM 2329 N N . GLU B 1 141 ? 1.112 -19.352 38.845 1.00 47.34 141 GLU B N 1
ATOM 2330 C CA . GLU B 1 141 ? 1.507 -20.578 39.544 1.00 49.24 141 GLU B CA 1
ATOM 2331 C C . GLU B 1 141 ? 2.274 -21.497 38.582 1.00 52.52 141 GLU B C 1
ATOM 2332 O O . GLU B 1 141 ? 2.461 -22.681 38.877 1.00 52.77 141 GLU B O 1
ATOM 2338 N N . MET B 1 142 ? 2.747 -20.924 37.446 1.00 45.85 142 MET B N 1
ATOM 2339 C CA . MET B 1 142 ? 3.511 -21.582 36.379 1.00 43.75 142 MET B CA 1
ATOM 2340 C C . MET B 1 142 ? 2.810 -22.827 35.795 1.00 49.56 142 MET B C 1
ATOM 2341 O O . MET B 1 142 ? 3.458 -23.821 35.480 1.00 49.97 142 MET B O 1
ATOM 2346 N N . ASN B 1 143 ? 1.498 -22.736 35.579 1.00 47.11 143 ASN B N 1
ATOM 2347 C CA . ASN B 1 143 ? 0.730 -23.791 34.917 1.00 47.28 143 ASN B CA 1
ATOM 2348 C C . ASN B 1 143 ? 0.375 -23.284 33.505 1.00 48.21 143 ASN B C 1
ATOM 2349 O O . ASN B 1 143 ? -0.085 -22.150 33.358 1.00 47.02 143 ASN B O 1
ATOM 2354 N N . PHE B 1 144 ? 0.629 -24.099 32.476 1.00 44.32 144 PHE B N 1
ATOM 2355 C CA . PHE B 1 144 ? 0.343 -23.754 31.085 1.00 42.96 144 PHE B CA 1
ATOM 2356 C C . PHE B 1 144 ? -1.142 -23.412 30.875 1.00 49.55 144 PHE B C 1
ATOM 2357 O O . PHE B 1 144 ? -2.025 -24.139 31.345 1.00 52.09 144 PHE B O 1
ATOM 2365 N N . VAL B 1 145 ? -1.402 -22.319 30.155 1.00 43.96 145 VAL B N 1
ATOM 2366 C CA . VAL B 1 145 ? -2.749 -21.831 29.882 1.00 44.44 145 VAL B CA 1
ATOM 2367 C C . VAL B 1 145 ? -3.060 -21.858 28.355 1.00 48.87 145 VAL B C 1
ATOM 2368 O O . VAL B 1 145 ? -3.986 -22.561 27.932 1.00 49.55 145 VAL B O 1
ATOM 2372 N N . LYS B 1 146 ? -2.290 -21.100 27.547 1.00 43.62 146 LYS B N 1
ATOM 2373 C CA . LYS B 1 146 ? -2.502 -21.029 26.114 1.00 43.18 146 LYS B CA 1
ATOM 2374 C C . LYS B 1 146 ? -1.218 -20.890 25.305 1.00 49.22 146 LYS B C 1
ATOM 2375 O O . LYS B 1 146 ? -0.250 -20.270 25.730 1.00 47.58 146 LYS B O 1
ATOM 2381 N N . PHE B 1 147 ? -1.240 -21.482 24.116 1.00 49.32 147 PHE B N 1
ATOM 2382 C CA . PHE B 1 147 ? -0.181 -21.443 23.128 1.00 49.29 147 PHE B CA 1
ATOM 2383 C C . PHE B 1 147 ? -0.515 -20.367 22.069 1.00 51.28 147 PHE B C 1
ATOM 2384 O O . PHE B 1 147 ? -1.697 -20.159 21.730 1.00 51.56 147 PHE B O 1
ATOM 2392 N N . TYR B 1 148 ? 0.544 -19.692 21.549 1.00 45.03 148 TYR B N 1
ATOM 2393 C CA . TYR B 1 148 ? 0.458 -18.650 20.508 1.00 42.25 148 TYR B CA 1
ATOM 2394 C C . TYR B 1 148 ? 1.555 -18.847 19.449 1.00 46.03 148 TYR B C 1
ATOM 2395 O O . TYR B 1 148 ? 2.747 -18.684 19.737 1.00 42.89 148 TYR B O 1
ATOM 2404 N N . GLY B 1 149 ? 1.119 -19.191 18.235 1.00 46.25 149 GLY B N 1
ATOM 2405 C CA . GLY B 1 149 ? 1.981 -19.442 17.080 1.00 47.53 149 GLY B CA 1
ATOM 2406 C C . GLY B 1 149 ? 2.452 -18.205 16.347 1.00 52.19 149 GLY B C 1
ATOM 2407 O O . GLY B 1 149 ? 2.153 -17.097 16.767 1.00 51.45 149 GLY B O 1
ATOM 2408 N N . LYS B 1 150 ? 3.196 -18.400 15.244 1.00 50.93 150 LYS B N 1
ATOM 2409 C CA . LYS B 1 150 ? 3.786 -17.367 14.390 1.00 51.44 150 LYS B CA 1
ATOM 2410 C C . LYS B 1 150 ? 2.741 -16.435 13.769 1.00 57.24 150 LYS B C 1
ATOM 2411 O O . LYS B 1 150 ? 3.010 -15.236 13.621 1.00 59.21 150 LYS B O 1
ATOM 2417 N N . ASN B 1 151 ? 1.557 -16.979 13.431 1.00 52.29 151 ASN B N 1
ATOM 2418 C CA . ASN B 1 151 ? 0.481 -16.274 12.736 1.00 52.75 151 ASN B CA 1
ATOM 2419 C C . ASN B 1 151 ? -0.189 -15.102 13.502 1.00 54.42 151 ASN B C 1
ATOM 2420 O O . ASN B 1 151 ? -0.785 -14.230 12.855 1.00 56.51 151 ASN B O 1
ATOM 2425 N N . HIS B 1 152 ? -0.062 -15.054 14.832 1.00 47.37 152 HIS B N 1
ATOM 2426 C CA . HIS B 1 152 ? -0.616 -13.986 15.674 1.00 46.17 152 HIS B CA 1
ATOM 2427 C C . HIS B 1 152 ? 0.072 -12.657 15.435 1.00 48.51 152 HIS B C 1
ATOM 2428 O O . HIS B 1 152 ? 1.279 -12.638 15.207 1.00 47.69 152 HIS B O 1
ATOM 2435 N N . ASP B 1 153 ? -0.704 -11.556 15.466 1.00 44.93 153 ASP B N 1
ATOM 2436 C CA . ASP B 1 153 ? -0.212 -10.178 15.373 1.00 44.30 153 ASP B CA 1
ATOM 2437 C C . ASP B 1 153 ? -0.275 -9.605 16.787 1.00 46.78 153 ASP B C 1
ATOM 2438 O O . ASP B 1 153 ? -0.875 -10.251 17.639 1.00 46.55 153 ASP B O 1
ATOM 2443 N N . VAL B 1 154 ? 0.306 -8.407 17.044 1.00 41.69 154 VAL B N 1
ATOM 2444 C CA . VAL B 1 154 ? 0.260 -7.760 18.360 1.00 40.35 154 VAL B CA 1
ATOM 2445 C C . VAL B 1 154 ? -1.173 -7.695 18.899 1.00 42.73 154 VAL B C 1
ATOM 2446 O O . VAL B 1 154 ? -1.399 -8.004 20.074 1.00 40.62 154 VAL B O 1
ATOM 2450 N N . ASP B 1 155 ? -2.138 -7.362 18.022 1.00 40.30 155 ASP B N 1
ATOM 2451 C CA . ASP B 1 155 ? -3.537 -7.240 18.403 1.00 41.36 155 ASP B CA 1
ATOM 2452 C C . ASP B 1 155 ? -4.178 -8.560 18.823 1.00 45.20 155 ASP B C 1
ATOM 2453 O O . ASP B 1 155 ? -4.823 -8.585 19.863 1.00 46.75 155 ASP B O 1
ATOM 2458 N N . SER B 1 156 ? -3.960 -9.652 18.103 1.00 39.76 156 SER B N 1
ATOM 2459 C CA . SER B 1 156 ? -4.546 -10.943 18.469 1.00 39.16 156 SER B CA 1
ATOM 2460 C C . SER B 1 156 ? -3.895 -11.569 19.723 1.00 41.54 156 SER B C 1
ATOM 2461 O O . SER B 1 156 ? -4.582 -12.254 20.491 1.00 41.05 156 SER B O 1
ATOM 2464 N N . LEU B 1 157 ? -2.573 -11.314 19.926 1.00 36.97 157 LEU B N 1
ATOM 2465 C CA . LEU B 1 157 ? -1.780 -11.795 21.061 1.00 35.34 157 LEU B CA 1
ATOM 2466 C C . LEU B 1 157 ? -2.209 -11.031 22.345 1.00 40.05 157 LEU B C 1
ATOM 2467 O O . LEU B 1 157 ? -2.413 -11.635 23.390 1.00 39.47 157 LEU B O 1
ATOM 2472 N N . THR B 1 158 ? -2.399 -9.721 22.241 1.00 37.18 158 THR B N 1
ATOM 2473 C CA . THR B 1 158 ? -2.885 -8.907 23.338 1.00 37.66 158 THR B CA 1
ATOM 2474 C C . THR B 1 158 ? -4.297 -9.383 23.694 1.00 43.31 158 THR B C 1
ATOM 2475 O O . THR B 1 158 ? -4.480 -9.902 24.795 1.00 41.36 158 THR B O 1
ATOM 2479 N N . ASP B 1 159 ? -5.270 -9.256 22.744 1.00 42.38 159 ASP B N 1
ATOM 2480 C CA . ASP B 1 159 ? -6.673 -9.660 22.924 1.00 44.51 159 ASP B CA 1
ATOM 2481 C C . ASP B 1 159 ? -6.841 -11.043 23.554 1.00 46.84 159 ASP B C 1
ATOM 2482 O O . ASP B 1 159 ? -7.625 -11.175 24.503 1.00 47.45 159 ASP B O 1
ATOM 2487 N N . GLY B 1 160 ? -6.104 -12.034 23.027 1.00 40.67 160 GLY B N 1
ATOM 2488 C CA . GLY B 1 160 ? -6.086 -13.406 23.521 1.00 39.70 160 GLY B CA 1
ATOM 2489 C C . GLY B 1 160 ? -5.576 -13.512 24.950 1.00 44.09 160 GLY B C 1
ATOM 2490 O O . GLY B 1 160 ? -6.287 -14.035 25.815 1.00 45.52 160 GLY B O 1
ATOM 2491 N N . VAL B 1 161 ? -4.346 -12.992 25.222 1.00 38.46 161 VAL B N 1
ATOM 2492 C CA . VAL B 1 161 ? -3.739 -13.043 26.562 1.00 37.20 161 VAL B CA 1
ATOM 2493 C C . VAL B 1 161 ? -4.675 -12.370 27.584 1.00 42.30 161 VAL B C 1
ATOM 2494 O O . VAL B 1 161 ? -4.942 -12.958 28.643 1.00 42.09 161 VAL B O 1
ATOM 2498 N N . VAL B 1 162 ? -5.225 -11.179 27.226 1.00 38.11 162 VAL B N 1
ATOM 2499 C CA . VAL B 1 162 ? -6.178 -10.428 28.060 1.00 38.60 162 VAL B CA 1
ATOM 2500 C C . VAL B 1 162 ? -7.461 -11.288 28.346 1.00 43.56 162 VAL B C 1
ATOM 2501 O O . VAL B 1 162 ? -7.908 -11.329 29.492 1.00 43.44 162 VAL B O 1
ATOM 2505 N N . LYS B 1 163 ? -7.968 -12.044 27.331 1.00 40.12 163 LYS B N 1
ATOM 2506 C CA . LYS B 1 163 ? -9.129 -12.946 27.449 1.00 40.81 163 LYS B CA 1
ATOM 2507 C C . LYS B 1 163 ? -8.824 -14.109 28.404 1.00 44.83 163 LYS B C 1
ATOM 2508 O O . LYS B 1 163 ? -9.638 -14.420 29.275 1.00 45.27 163 LYS B O 1
ATOM 2514 N N . GLU B 1 164 ? -7.644 -14.732 28.253 1.00 40.75 164 GLU B N 1
ATOM 2515 C CA . GLU B 1 164 ? -7.227 -15.840 29.115 1.00 40.63 164 GLU B CA 1
ATOM 2516 C C . GLU B 1 164 ? -7.145 -15.403 30.586 1.00 46.46 164 GLU B C 1
ATOM 2517 O O . GLU B 1 164 ? -7.640 -16.127 31.452 1.00 47.73 164 GLU B O 1
ATOM 2523 N N . ILE B 1 165 ? -6.586 -14.195 30.861 1.00 42.03 165 ILE B N 1
ATOM 2524 C CA . ILE B 1 165 ? -6.446 -13.672 32.222 1.00 41.74 165 ILE B CA 1
ATOM 2525 C C . ILE B 1 165 ? -7.815 -13.378 32.841 1.00 49.49 165 ILE B C 1
ATOM 2526 O O . ILE B 1 165 ? -8.044 -13.785 33.965 1.00 50.02 165 ILE B O 1
ATOM 2531 N N . ARG B 1 166 ? -8.732 -12.734 32.109 1.00 48.66 166 ARG B N 1
ATOM 2532 C CA . ARG B 1 166 ? -10.091 -12.428 32.591 1.00 51.32 166 ARG B CA 1
ATOM 2533 C C . ARG B 1 166 ? -10.855 -13.696 33.043 1.00 56.69 166 ARG B C 1
ATOM 2534 O O . ARG B 1 166 ? -11.673 -13.621 33.965 1.00 56.48 166 ARG B O 1
ATOM 2542 N N . GLN B 1 167 ? -10.587 -14.850 32.362 1.00 54.04 167 GLN B N 1
ATOM 2543 C CA . GLN B 1 167 ? -11.271 -16.139 32.510 1.00 55.37 167 GLN B CA 1
ATOM 2544 C C . GLN B 1 167 ? -10.603 -17.151 33.435 1.00 61.59 167 GLN B C 1
ATOM 2545 O O . GLN B 1 167 ? -11.211 -18.186 33.727 1.00 63.64 167 GLN B O 1
ATOM 2551 N N . TYR B 1 168 ? -9.363 -16.876 33.888 1.00 56.87 168 TYR B N 1
ATOM 2552 C CA . TYR B 1 168 ? -8.601 -17.772 34.764 1.00 68.88 168 TYR B CA 1
ATOM 2553 C C . TYR B 1 168 ? -8.853 -17.422 36.210 1.00 88.08 168 TYR B C 1
ATOM 2554 O O . TYR B 1 168 ? -9.723 -18.023 36.827 1.00 58.30 168 TYR B O 1
ATOM 2563 N N . ALA C 1 8 ? -1.402 -18.485 -5.385 1.00 81.98 8 ALA C N 1
ATOM 2564 C CA . ALA C 1 8 ? -2.230 -17.343 -5.774 1.00 80.62 8 ALA C CA 1
ATOM 2565 C C . ALA C 1 8 ? -2.114 -16.979 -7.278 1.00 83.76 8 ALA C C 1
ATOM 2566 O O . ALA C 1 8 ? -1.260 -17.524 -8.006 1.00 83.12 8 ALA C O 1
ATOM 2568 N N . ILE C 1 9 ? -3.008 -16.071 -7.732 1.00 78.73 9 ILE C N 1
ATOM 2569 C CA . ILE C 1 9 ? -3.112 -15.581 -9.107 1.00 77.41 9 ILE C CA 1
ATOM 2570 C C . ILE C 1 9 ? -1.991 -14.583 -9.357 1.00 76.59 9 ILE C C 1
ATOM 2571 O O . ILE C 1 9 ? -1.918 -13.535 -8.726 1.00 75.93 9 ILE C O 1
ATOM 2576 N N . GLY C 1 10 ? -1.083 -14.990 -10.223 1.00 69.70 10 GLY C N 1
ATOM 2577 C CA . GLY C 1 10 ? 0.133 -14.276 -10.567 1.00 66.38 10 GLY C CA 1
ATOM 2578 C C . GLY C 1 10 ? 1.345 -15.160 -10.387 1.00 66.29 10 GLY C C 1
ATOM 2579 O O . GLY C 1 10 ? 1.219 -16.336 -10.047 1.00 69.09 10 GLY C O 1
ATOM 2580 N N . GLY C 1 11 ? 2.508 -14.592 -10.628 1.00 58.53 11 GLY C N 1
ATOM 2581 C CA . GLY C 1 11 ? 3.779 -15.287 -10.518 1.00 58.18 11 GLY C CA 1
ATOM 2582 C C . GLY C 1 11 ? 4.863 -14.691 -11.392 1.00 60.54 11 GLY C C 1
ATOM 2583 O O . GLY C 1 11 ? 4.589 -13.782 -12.188 1.00 58.94 11 GLY C O 1
ATOM 2584 N N . PRO C 1 12 ? 6.103 -15.234 -11.290 1.00 57.28 12 PRO C N 1
ATOM 2585 C CA . PRO C 1 12 ? 7.224 -14.704 -12.092 1.00 56.55 12 PRO C CA 1
ATOM 2586 C C . PRO C 1 12 ? 6.998 -14.515 -13.586 1.00 58.04 12 PRO C C 1
ATOM 2587 O O . PRO C 1 12 ? 6.322 -15.304 -14.239 1.00 60.15 12 PRO C O 1
ATOM 2591 N N . PHE C 1 13 ? 7.607 -13.464 -14.116 1.00 50.69 13 PHE C N 1
ATOM 2592 C CA . PHE C 1 13 ? 7.612 -13.134 -15.530 1.00 49.36 13 PHE C CA 1
ATOM 2593 C C . PHE C 1 13 ? 8.937 -12.468 -15.894 1.00 52.98 13 PHE C C 1
ATOM 2594 O O . PHE C 1 13 ? 9.604 -11.916 -15.016 1.00 50.06 13 PHE C O 1
ATOM 2602 N N . SER C 1 14 ? 9.312 -12.522 -17.186 1.00 50.88 14 SER C N 1
ATOM 2603 C CA . SER C 1 14 ? 10.477 -11.821 -17.717 1.00 51.06 14 SER C CA 1
ATOM 2604 C C . SER C 1 14 ? 9.978 -11.129 -18.963 1.00 52.17 14 SER C C 1
ATOM 2605 O O . SER C 1 14 ? 9.768 -11.776 -19.983 1.00 53.11 14 SER C O 1
ATOM 2608 N N . LEU C 1 15 ? 9.677 -9.834 -18.846 1.00 45.25 15 LEU C N 1
ATOM 2609 C CA . LEU C 1 15 ? 9.116 -9.038 -19.933 1.00 42.97 15 LEU C CA 1
ATOM 2610 C C . LEU C 1 15 ? 10.027 -7.858 -20.278 1.00 48.36 15 LEU C C 1
ATOM 2611 O O . LEU C 1 15 ? 11.058 -7.662 -19.636 1.00 48.36 15 LEU C O 1
ATOM 2616 N N . ILE C 1 16 ? 9.653 -7.088 -21.309 1.00 46.67 16 ILE C N 1
ATOM 2617 C CA . ILE C 1 16 ? 10.392 -5.914 -21.763 1.00 47.24 16 ILE C CA 1
ATOM 2618 C C . ILE C 1 16 ? 9.528 -4.705 -21.514 1.00 50.65 16 ILE C C 1
ATOM 2619 O O . ILE C 1 16 ? 8.377 -4.679 -21.953 1.00 51.81 16 ILE C O 1
ATOM 2624 N N . ARG C 1 17 ? 10.072 -3.724 -20.772 1.00 44.55 17 ARG C N 1
ATOM 2625 C CA . ARG C 1 17 ? 9.392 -2.490 -20.426 1.00 42.57 17 ARG C CA 1
ATOM 2626 C C . ARG C 1 17 ? 9.432 -1.501 -21.613 1.00 49.21 17 ARG C C 1
ATOM 2627 O O . ARG C 1 17 ? 10.282 -1.634 -22.492 1.00 50.39 17 ARG C O 1
ATOM 2635 N N . ASP C 1 18 ? 8.489 -0.539 -21.640 1.00 46.03 18 ASP C N 1
ATOM 2636 C CA . ASP C 1 18 ? 8.315 0.488 -22.675 1.00 47.86 18 ASP C CA 1
ATOM 2637 C C . ASP C 1 18 ? 9.583 1.334 -22.959 1.00 53.33 18 ASP C C 1
ATOM 2638 O O . ASP C 1 18 ? 9.642 2.026 -23.981 1.00 52.97 18 ASP C O 1
ATOM 2643 N N . ASP C 1 19 ? 10.577 1.275 -22.051 1.00 49.73 19 ASP C N 1
ATOM 2644 C CA . ASP C 1 19 ? 11.846 1.980 -22.181 1.00 50.34 19 ASP C CA 1
ATOM 2645 C C . ASP C 1 19 ? 12.925 1.100 -22.845 1.00 57.68 19 ASP C C 1
ATOM 2646 O O . ASP C 1 19 ? 14.025 1.575 -23.117 1.00 59.00 19 ASP C O 1
ATOM 2651 N N . GLY C 1 20 ? 12.584 -0.166 -23.103 1.00 55.86 20 GLY C N 1
ATOM 2652 C CA . GLY C 1 20 ? 13.470 -1.155 -23.710 1.00 57.65 20 GLY C CA 1
ATOM 2653 C C . GLY C 1 20 ? 14.195 -2.046 -22.713 1.00 62.68 20 GLY C C 1
ATOM 2654 O O . GLY C 1 20 ? 14.855 -2.998 -23.125 1.00 64.59 20 GLY C O 1
ATOM 2655 N N . LYS C 1 21 ? 14.087 -1.746 -21.394 1.00 57.88 21 LYS C N 1
ATOM 2656 C CA . LYS C 1 21 ? 14.731 -2.507 -20.323 1.00 58.05 21 LYS C CA 1
ATOM 2657 C C . LYS C 1 21 ? 14.009 -3.825 -20.086 1.00 61.01 21 LYS C C 1
ATOM 2658 O O . LYS C 1 21 ? 12.778 -3.867 -20.138 1.00 59.57 21 LYS C O 1
ATOM 2664 N N . ARG C 1 22 ? 14.768 -4.895 -19.786 1.00 57.73 22 ARG C N 1
ATOM 2665 C CA . ARG C 1 22 ? 14.163 -6.174 -19.435 1.00 55.81 22 ARG C CA 1
ATOM 2666 C C . ARG C 1 22 ? 13.836 -6.104 -17.945 1.00 59.10 22 ARG C C 1
ATOM 2667 O O . ARG C 1 22 ? 14.666 -5.680 -17.126 1.00 59.62 22 ARG C O 1
ATOM 2675 N N . VAL C 1 23 ? 12.605 -6.487 -17.606 1.00 53.55 23 VAL C N 1
ATOM 2676 C CA . VAL C 1 23 ? 12.112 -6.456 -16.233 1.00 50.93 23 VAL C CA 1
ATOM 2677 C C . VAL C 1 23 ? 11.536 -7.809 -15.790 1.00 56.71 23 VAL C C 1
ATOM 2678 O O . VAL C 1 23 ? 11.231 -8.678 -16.624 1.00 58.39 23 VAL C O 1
ATOM 2682 N N . THR C 1 24 ? 11.385 -7.964 -14.463 1.00 50.71 24 THR C N 1
ATOM 2683 C CA . THR C 1 24 ? 10.724 -9.083 -13.813 1.00 50.00 24 THR C CA 1
ATOM 2684 C C . THR C 1 24 ? 9.713 -8.466 -12.835 1.00 52.78 24 THR C C 1
ATOM 2685 O O . THR C 1 24 ? 9.597 -7.245 -12.758 1.00 51.85 24 THR C O 1
ATOM 2689 N N . GLU C 1 25 ? 8.990 -9.308 -12.090 1.00 49.67 25 GLU C N 1
ATOM 2690 C CA . GLU C 1 25 ? 8.024 -8.929 -11.063 1.00 47.60 25 GLU C CA 1
ATOM 2691 C C . GLU C 1 25 ? 8.703 -8.124 -9.977 1.00 49.91 25 GLU C C 1
ATOM 2692 O O . GLU C 1 25 ? 8.058 -7.302 -9.335 1.00 50.60 25 GLU C O 1
ATOM 2698 N N . LYS C 1 26 ? 10.023 -8.336 -9.807 1.00 46.37 26 LYS C N 1
ATOM 2699 C CA . LYS C 1 26 ? 10.877 -7.684 -8.808 1.00 46.21 26 LYS C CA 1
ATOM 2700 C C . LYS C 1 26 ? 11.106 -6.205 -9.115 1.00 50.70 26 LYS C C 1
ATOM 2701 O O . LYS C 1 26 ? 11.362 -5.431 -8.198 1.00 51.04 26 LYS C O 1
ATOM 2707 N N . ASN C 1 27 ? 10.958 -5.804 -10.394 1.00 46.43 27 ASN C N 1
ATOM 2708 C CA . ASN C 1 27 ? 11.103 -4.416 -10.843 1.00 44.58 27 ASN C CA 1
ATOM 2709 C C . ASN C 1 27 ? 9.879 -3.583 -10.513 1.00 46.67 27 ASN C C 1
ATOM 2710 O O . ASN C 1 27 ? 9.941 -2.358 -10.588 1.00 46.88 27 ASN C O 1
ATOM 2715 N N . LEU C 1 28 ? 8.770 -4.241 -10.171 1.00 43.79 28 LEU C N 1
ATOM 2716 C CA . LEU C 1 28 ? 7.478 -3.627 -9.851 1.00 43.89 28 LEU C CA 1
ATOM 2717 C C . LEU C 1 28 ? 7.277 -3.536 -8.336 1.00 46.45 28 LEU C C 1
ATOM 2718 O O . LEU C 1 28 ? 6.385 -2.817 -7.874 1.00 45.61 28 LEU C O 1
ATOM 2723 N N . MET C 1 29 ? 8.101 -4.273 -7.564 1.00 41.83 29 MET C N 1
ATOM 2724 C CA . MET C 1 29 ? 8.074 -4.274 -6.097 1.00 40.06 29 MET C CA 1
ATOM 2725 C C . MET C 1 29 ? 8.512 -2.915 -5.501 1.00 41.24 29 MET C C 1
ATOM 2726 O O . MET C 1 29 ? 9.249 -2.153 -6.142 1.00 39.76 29 MET C O 1
ATOM 2731 N N . GLY C 1 30 ? 8.006 -2.630 -4.303 1.00 36.99 30 GLY C N 1
ATOM 2732 C CA . GLY C 1 30 ? 8.246 -1.397 -3.573 1.00 37.19 30 GLY C CA 1
ATOM 2733 C C . GLY C 1 30 ? 7.084 -0.423 -3.610 1.00 42.44 30 GLY C C 1
ATOM 2734 O O . GLY C 1 30 ? 7.095 0.563 -2.868 1.00 45.24 30 GLY C O 1
ATOM 2735 N N . LYS C 1 31 ? 6.080 -0.663 -4.481 1.00 37.80 31 LYS C N 1
ATOM 2736 C CA . LYS C 1 31 ? 4.898 0.206 -4.625 1.00 36.72 31 LYS C CA 1
ATOM 2737 C C . LYS C 1 31 ? 3.647 -0.587 -4.936 1.00 39.47 31 LYS C C 1
ATOM 2738 O O . LYS C 1 31 ? 3.764 -1.630 -5.584 1.00 39.92 31 LYS C O 1
ATOM 2744 N N . TRP C 1 32 ? 2.437 -0.070 -4.523 1.00 34.96 32 TRP C N 1
ATOM 2745 C CA . TRP C 1 32 ? 1.131 -0.670 -4.873 1.00 33.71 32 TRP C CA 1
ATOM 2746 C C . TRP C 1 32 ? 0.993 -0.569 -6.389 1.00 35.99 32 TRP C C 1
ATOM 2747 O O . TRP C 1 32 ? 1.298 0.485 -6.970 1.00 35.39 32 TRP C O 1
ATOM 2758 N N . THR C 1 33 ? 0.579 -1.664 -7.025 1.00 31.83 33 THR C N 1
ATOM 2759 C CA . THR C 1 33 ? 0.498 -1.768 -8.476 1.00 31.77 33 THR C CA 1
ATOM 2760 C C . THR C 1 33 ? -0.847 -2.274 -8.940 1.00 36.60 33 THR C C 1
ATOM 2761 O O . THR C 1 33 ? -1.391 -3.207 -8.327 1.00 36.19 33 THR C O 1
ATOM 2765 N N . ILE C 1 34 ? -1.361 -1.696 -10.061 1.00 32.58 34 ILE C N 1
ATOM 2766 C CA . ILE C 1 34 ? -2.573 -2.197 -10.723 1.00 32.95 34 ILE C CA 1
ATOM 2767 C C . ILE C 1 34 ? -2.200 -2.685 -12.121 1.00 38.73 34 ILE C C 1
ATOM 2768 O O . ILE C 1 34 ? -1.709 -1.893 -12.922 1.00 39.74 34 ILE C O 1
ATOM 2773 N N . LEU C 1 35 ? -2.418 -3.983 -12.408 1.00 36.15 35 LEU C N 1
ATOM 2774 C CA . LEU C 1 35 ? -2.115 -4.568 -13.729 1.00 35.54 35 LEU C CA 1
ATOM 2775 C C . LEU C 1 35 ? -3.354 -4.630 -14.636 1.00 38.56 35 LEU C C 1
ATOM 2776 O O . LEU C 1 35 ? -4.423 -5.091 -14.248 1.00 38.74 35 LEU C O 1
ATOM 2781 N N . TYR C 1 36 ? -3.195 -4.160 -15.850 1.00 34.44 36 TYR C N 1
ATOM 2782 C CA . TYR C 1 36 ? -4.227 -4.211 -16.861 1.00 32.98 36 TYR C CA 1
ATOM 2783 C C . TYR C 1 36 ? -3.622 -4.950 -18.048 1.00 38.48 36 TYR C C 1
ATOM 2784 O O . TYR C 1 36 ? -2.482 -4.653 -18.428 1.00 40.09 36 TYR C O 1
ATOM 2793 N N . PHE C 1 37 ? -4.372 -5.902 -18.625 1.00 32.79 37 PHE C N 1
ATOM 2794 C CA . PHE C 1 37 ? -3.961 -6.630 -19.817 1.00 33.45 37 PHE C CA 1
ATOM 2795 C C . PHE C 1 37 ? -4.849 -6.103 -20.919 1.00 40.97 37 PHE C C 1
ATOM 2796 O O . PHE C 1 37 ? -6.072 -5.961 -20.732 1.00 40.87 37 PHE C O 1
ATOM 2804 N N . GLY C 1 38 ? -4.230 -5.784 -22.044 1.00 38.69 38 GLY C N 1
ATOM 2805 C CA . GLY C 1 38 ? -4.908 -5.272 -23.214 1.00 39.24 38 GLY C CA 1
ATOM 2806 C C . GLY C 1 38 ? -3.993 -5.298 -24.414 1.00 44.64 38 GLY C C 1
ATOM 2807 O O . GLY C 1 38 ? -3.017 -6.062 -24.412 1.00 44.98 38 GLY C O 1
ATOM 2808 N N . PHE C 1 39 ? -4.332 -4.480 -25.463 1.00 38.42 39 PHE C N 1
ATOM 2809 C CA . PHE C 1 39 ? -3.568 -4.335 -26.700 1.00 38.03 39 PHE C CA 1
ATOM 2810 C C . PHE C 1 39 ? -3.795 -2.935 -27.289 1.00 40.74 39 PHE C C 1
ATOM 2811 O O . PHE C 1 39 ? -4.884 -2.380 -27.154 1.00 39.75 39 PHE C O 1
ATOM 2819 N N . THR C 1 40 ? -2.744 -2.345 -27.890 1.00 37.41 40 THR C N 1
ATOM 2820 C CA . THR C 1 40 ? -2.750 -0.967 -28.385 1.00 37.51 40 THR C CA 1
ATOM 2821 C C . THR C 1 40 ? -3.733 -0.720 -29.531 1.00 45.25 40 THR C C 1
ATOM 2822 O O . THR C 1 40 ? -4.212 0.404 -29.664 1.00 45.37 40 THR C O 1
ATOM 2826 N N . HIS C 1 41 ? -4.059 -1.742 -30.328 1.00 45.91 41 HIS C N 1
ATOM 2827 C CA . HIS C 1 41 ? -4.974 -1.591 -31.465 1.00 48.57 41 HIS C CA 1
ATOM 2828 C C . HIS C 1 41 ? -6.449 -1.812 -31.098 1.00 55.37 41 HIS C C 1
ATOM 2829 O O . HIS C 1 41 ? -7.287 -1.934 -32.002 1.00 57.36 41 HIS C O 1
ATOM 2836 N N . CYS C 1 42 ? -6.770 -1.833 -29.784 1.00 51.55 42 CYS C N 1
ATOM 2837 C CA . CYS C 1 42 ? -8.128 -2.053 -29.298 1.00 52.75 42 CYS C CA 1
ATOM 2838 C C . CYS C 1 42 ? -9.014 -0.843 -29.563 1.00 56.83 42 CYS C C 1
ATOM 2839 O O . CYS C 1 42 ? -8.669 0.254 -29.124 1.00 56.43 42 CYS C O 1
ATOM 2842 N N . PRO C 1 43 ? -10.139 -1.014 -30.303 1.00 56.12 43 PRO C N 1
ATOM 2843 C CA . PRO C 1 43 ? -10.962 0.145 -30.688 1.00 57.17 43 PRO C CA 1
ATOM 2844 C C . PRO C 1 43 ? -11.632 0.941 -29.561 1.00 62.28 43 PRO C C 1
ATOM 2845 O O . PRO C 1 43 ? -11.626 2.181 -29.638 1.00 61.34 43 PRO C O 1
ATOM 2849 N N . ASP C 1 44 ? -12.226 0.260 -28.546 1.00 58.99 44 ASP C N 1
ATOM 2850 C CA . ASP C 1 44 ? -12.946 0.965 -27.488 1.00 58.53 44 ASP C CA 1
ATOM 2851 C C . ASP C 1 44 ? -12.637 0.510 -26.083 1.00 61.33 44 ASP C C 1
ATOM 2852 O O . ASP C 1 44 ? -12.394 1.355 -25.233 1.00 59.36 44 ASP C O 1
ATOM 2857 N N . ILE C 1 45 ? -12.694 -0.815 -25.824 1.00 59.86 45 ILE C N 1
ATOM 2858 C CA . ILE C 1 45 ? -12.516 -1.435 -24.507 1.00 58.35 45 ILE C CA 1
ATOM 2859 C C . ILE C 1 45 ? -11.257 -0.954 -23.762 1.00 59.90 45 ILE C C 1
ATOM 2860 O O . ILE C 1 45 ? -11.411 -0.366 -22.694 1.00 58.99 45 ILE C O 1
ATOM 2865 N N . CYS C 1 46 ? -10.031 -1.223 -24.299 1.00 56.13 46 CYS C N 1
ATOM 2866 C CA . CYS C 1 46 ? -8.752 -0.833 -23.670 1.00 53.83 46 CYS C CA 1
ATOM 2867 C C . CYS C 1 46 ? -8.640 0.676 -23.486 1.00 51.72 46 CYS C C 1
ATOM 2868 O O . CYS C 1 46 ? -8.420 1.062 -22.338 1.00 50.45 46 CYS C O 1
ATOM 2871 N N . PRO C 1 47 ? -8.853 1.558 -24.520 1.00 45.00 47 PRO C N 1
ATOM 2872 C CA . PRO C 1 47 ? -8.801 3.019 -24.259 1.00 42.33 47 PRO C CA 1
ATOM 2873 C C . PRO C 1 47 ? -9.702 3.460 -23.103 1.00 41.29 47 PRO C C 1
ATOM 2874 O O . PRO C 1 47 ? -9.226 4.217 -22.252 1.00 38.34 47 PRO C O 1
ATOM 2878 N N . ASP C 1 48 ? -10.948 2.907 -23.014 1.00 36.11 48 ASP C N 1
ATOM 2879 C CA . ASP C 1 48 ? -11.877 3.213 -21.921 1.00 35.97 48 ASP C CA 1
ATOM 2880 C C . ASP C 1 48 ? -11.365 2.798 -20.530 1.00 39.51 48 ASP C C 1
ATOM 2881 O O . ASP C 1 48 ? -11.416 3.600 -19.600 1.00 39.55 48 ASP C O 1
ATOM 2886 N N . GLU C 1 49 ? -10.854 1.584 -20.402 1.00 35.08 49 GLU C N 1
ATOM 2887 C CA . GLU C 1 49 ? -10.350 1.031 -19.136 1.00 34.01 49 GLU C CA 1
ATOM 2888 C C . GLU C 1 49 ? -9.108 1.728 -18.645 1.00 38.71 49 GLU C C 1
ATOM 2889 O O . GLU C 1 49 ? -8.987 2.047 -17.460 1.00 38.37 49 GLU C O 1
ATOM 2895 N N . LEU C 1 50 ? -8.202 2.012 -19.568 1.00 35.21 50 LEU C N 1
ATOM 2896 C CA . LEU C 1 50 ? -6.993 2.733 -19.257 1.00 32.89 50 LEU C CA 1
ATOM 2897 C C . LEU C 1 50 ? -7.303 4.139 -18.858 1.00 36.84 50 LEU C C 1
ATOM 2898 O O . LEU C 1 50 ? -6.664 4.624 -17.936 1.00 36.83 50 LEU C O 1
ATOM 2903 N N . ILE C 1 51 ? -8.327 4.781 -19.476 1.00 34.85 51 ILE C N 1
ATOM 2904 C CA . ILE C 1 51 ? -8.732 6.152 -19.092 1.00 34.58 51 ILE C CA 1
ATOM 2905 C C . ILE C 1 51 ? -9.225 6.080 -17.643 1.00 39.08 51 ILE C C 1
ATOM 2906 O O . ILE C 1 51 ? -8.742 6.841 -16.793 1.00 41.41 51 ILE C O 1
ATOM 2911 N N . LYS C 1 52 ? -10.084 5.091 -17.360 1.00 33.81 52 LYS C N 1
ATOM 2912 C CA . LYS C 1 52 ? -10.635 4.766 -16.045 1.00 33.75 52 LYS C CA 1
ATOM 2913 C C . LYS C 1 52 ? -9.526 4.624 -15.008 1.00 39.95 52 LYS C C 1
ATOM 2914 O O . LYS C 1 52 ? -9.570 5.261 -13.955 1.00 42.02 52 LYS C O 1
ATOM 2920 N N . LEU C 1 53 ? -8.530 3.794 -15.318 1.00 34.70 53 LEU C N 1
ATOM 2921 C CA . LEU C 1 53 ? -7.396 3.518 -14.450 1.00 32.42 53 LEU C CA 1
ATOM 2922 C C . LEU C 1 53 ? -6.523 4.744 -14.197 1.00 36.65 53 LEU C C 1
ATOM 2923 O O . LEU C 1 53 ? -6.160 5.004 -13.047 1.00 38.44 53 LEU C O 1
ATOM 2928 N N . ALA C 1 54 ? -6.229 5.519 -15.253 1.00 32.53 54 ALA C N 1
ATOM 2929 C CA . ALA C 1 54 ? -5.422 6.750 -15.183 1.00 30.43 54 ALA C CA 1
ATOM 2930 C C . ALA C 1 54 ? -6.041 7.792 -14.259 1.00 36.14 54 ALA C C 1
ATOM 2931 O O . ALA C 1 54 ? -5.329 8.410 -13.473 1.00 35.63 54 ALA C O 1
ATOM 2933 N N . ALA C 1 55 ? -7.369 7.978 -14.352 1.00 35.31 55 ALA C N 1
ATOM 2934 C CA . ALA C 1 55 ? -8.117 8.927 -13.529 1.00 36.04 55 ALA C CA 1
ATOM 2935 C C . ALA C 1 55 ? -8.271 8.377 -12.099 1.00 39.51 55 ALA C C 1
ATOM 2936 O O . ALA C 1 55 ? -8.301 9.150 -11.142 1.00 39.12 55 ALA C O 1
ATOM 2938 N N . ALA C 1 56 ? -8.341 7.041 -11.963 1.00 36.47 56 ALA C N 1
ATOM 2939 C CA . ALA C 1 56 ? -8.439 6.362 -10.665 1.00 35.74 56 ALA C CA 1
ATOM 2940 C C . ALA C 1 56 ? -7.123 6.549 -9.895 1.00 39.50 56 ALA C C 1
ATOM 2941 O O . ALA C 1 56 ? -7.172 6.916 -8.716 1.00 39.38 56 ALA C O 1
ATOM 2943 N N . ILE C 1 57 ? -5.948 6.378 -10.585 1.00 34.91 57 ILE C N 1
ATOM 2944 C CA . ILE C 1 57 ? -4.594 6.570 -10.017 1.00 33.29 57 ILE C CA 1
ATOM 2945 C C . ILE C 1 57 ? -4.484 7.932 -9.322 1.00 36.73 57 ILE C C 1
ATOM 2946 O O . ILE C 1 57 ? -4.034 7.994 -8.175 1.00 37.99 57 ILE C O 1
ATOM 2951 N N . ASP C 1 58 ? -4.952 8.994 -9.994 1.00 31.83 58 ASP C N 1
ATOM 2952 C CA . ASP C 1 58 ? -4.957 10.364 -9.487 1.00 32.82 58 ASP C CA 1
ATOM 2953 C C . ASP C 1 58 ? -5.915 10.572 -8.318 1.00 37.15 58 ASP C C 1
ATOM 2954 O O . ASP C 1 58 ? -5.576 11.285 -7.374 1.00 37.88 58 ASP C O 1
ATOM 2959 N N . LYS C 1 59 ? -7.112 9.995 -8.389 1.00 34.45 59 LYS C N 1
ATOM 2960 C CA . LYS C 1 59 ? -8.115 10.110 -7.332 1.00 35.86 59 LYS C CA 1
ATOM 2961 C C . LYS C 1 59 ? -7.636 9.391 -6.054 1.00 41.65 59 LYS C C 1
ATOM 2962 O O . LYS C 1 59 ? -7.720 9.962 -4.968 1.00 44.00 59 LYS C O 1
ATOM 2968 N N . ILE C 1 60 ? -7.080 8.182 -6.195 1.00 35.78 60 ILE C N 1
ATOM 2969 C CA . ILE C 1 60 ? -6.503 7.422 -5.093 1.00 35.27 60 ILE C CA 1
ATOM 2970 C C . ILE C 1 60 ? -5.480 8.289 -4.371 1.00 41.76 60 ILE C C 1
ATOM 2971 O O . ILE C 1 60 ? -5.556 8.420 -3.148 1.00 44.19 60 ILE C O 1
ATOM 2976 N N . LYS C 1 61 ? -4.519 8.870 -5.119 1.00 37.22 61 LYS C N 1
ATOM 2977 C CA . LYS C 1 61 ? -3.474 9.719 -4.563 1.00 36.97 61 LYS C CA 1
ATOM 2978 C C . LYS C 1 61 ? -4.048 10.919 -3.816 1.00 44.67 61 LYS C C 1
ATOM 2979 O O . LYS C 1 61 ? -3.585 11.226 -2.706 1.00 45.39 61 LYS C O 1
ATOM 2985 N N . GLU C 1 62 ? -5.080 11.570 -4.398 1.00 42.60 62 GLU C N 1
ATOM 2986 C CA . GLU C 1 62 ? -5.739 12.730 -3.780 1.00 44.21 62 GLU C CA 1
ATOM 2987 C C . GLU C 1 62 ? -6.404 12.358 -2.456 1.00 47.40 62 GLU C C 1
ATOM 2988 O O . GLU C 1 62 ? -6.296 13.110 -1.493 1.00 49.17 62 GLU C O 1
ATOM 2994 N N . ASN C 1 63 ? -7.072 11.197 -2.417 1.00 41.80 63 ASN C N 1
ATOM 2995 C CA . ASN C 1 63 ? -7.868 10.714 -1.298 1.00 41.94 63 ASN C CA 1
ATOM 2996 C C . ASN C 1 63 ? -7.119 9.966 -0.208 1.00 46.72 63 ASN C C 1
ATOM 2997 O O . ASN C 1 63 ? -7.546 10.018 0.940 1.00 47.82 63 ASN C O 1
ATOM 3002 N N . SER C 1 64 ? -6.069 9.215 -0.562 1.00 42.86 64 SER C N 1
ATOM 3003 C CA . SER C 1 64 ? -5.294 8.393 0.384 1.00 41.70 64 SER C CA 1
ATOM 3004 C C . SER C 1 64 ? -3.859 8.871 0.624 1.00 41.04 64 SER C C 1
ATOM 3005 O O . SER C 1 64 ? -3.311 8.601 1.692 1.00 41.08 64 SER C O 1
ATOM 3008 N N . GLY C 1 65 ? -3.267 9.512 -0.385 1.00 33.51 65 GLY C N 1
ATOM 3009 C CA . GLY C 1 65 ? -1.874 9.922 -0.384 1.00 32.06 65 GLY C CA 1
ATOM 3010 C C . GLY C 1 65 ? -0.938 8.850 -0.925 1.00 35.00 65 GLY C C 1
ATOM 3011 O O . GLY C 1 65 ? 0.273 9.070 -0.973 1.00 34.56 65 GLY C O 1
ATOM 3012 N N . VAL C 1 66 ? -1.484 7.671 -1.344 1.00 31.47 66 VAL C N 1
ATOM 3013 C CA . VAL C 1 66 ? -0.712 6.525 -1.864 1.00 31.04 66 VAL C CA 1
ATOM 3014 C C . VAL C 1 66 ? -0.497 6.595 -3.389 1.00 36.52 66 VAL C C 1
ATOM 3015 O O . VAL C 1 66 ? -1.461 6.732 -4.149 1.00 35.83 66 VAL C O 1
ATOM 3019 N N . ASP C 1 67 ? 0.769 6.448 -3.832 1.00 34.77 67 ASP C N 1
ATOM 3020 C CA . ASP C 1 67 ? 1.121 6.374 -5.254 1.00 34.02 67 ASP C CA 1
ATOM 3021 C C . ASP C 1 67 ? 0.918 4.916 -5.705 1.00 38.84 67 ASP C C 1
ATOM 3022 O O . ASP C 1 67 ? 1.564 3.988 -5.182 1.00 38.22 67 ASP C O 1
ATOM 3027 N N . VAL C 1 68 ? -0.060 4.715 -6.599 1.00 34.07 68 VAL C N 1
ATOM 3028 C CA . VAL C 1 68 ? -0.355 3.399 -7.138 1.00 33.17 68 VAL C CA 1
ATOM 3029 C C . VAL C 1 68 ? 0.141 3.428 -8.584 1.00 38.88 68 VAL C C 1
ATOM 3030 O O . VAL C 1 68 ? -0.118 4.409 -9.297 1.00 39.44 68 VAL C O 1
ATOM 3034 N N . VAL C 1 69 ? 0.916 2.393 -8.989 1.00 34.13 69 VAL C N 1
ATOM 3035 C CA . VAL C 1 69 ? 1.498 2.332 -10.323 1.00 33.00 69 VAL C CA 1
ATOM 3036 C C . VAL C 1 69 ? 0.612 1.564 -11.280 1.00 38.69 69 VAL C C 1
ATOM 3037 O O . VAL C 1 69 ? 0.433 0.357 -11.090 1.00 40.45 69 VAL C O 1
ATOM 3041 N N . PRO C 1 70 ? 0.090 2.219 -12.343 1.00 34.97 70 PRO C N 1
ATOM 3042 C CA . PRO C 1 70 ? -0.686 1.475 -13.334 1.00 34.86 70 PRO C CA 1
ATOM 3043 C C . PRO C 1 70 ? 0.281 0.759 -14.288 1.00 38.60 70 PRO C C 1
ATOM 3044 O O . PRO C 1 70 ? 1.338 1.305 -14.617 1.00 37.68 70 PRO C O 1
ATOM 3048 N N . VAL C 1 71 ? -0.041 -0.476 -14.685 1.00 36.85 71 VAL C N 1
ATOM 3049 C CA . VAL C 1 71 ? 0.824 -1.297 -15.559 1.00 36.97 71 VAL C CA 1
ATOM 3050 C C . VAL C 1 71 ? -0.002 -1.902 -16.671 1.00 40.97 71 VAL C C 1
ATOM 3051 O O . VAL C 1 71 ? -0.975 -2.584 -16.388 1.00 40.05 71 VAL C O 1
ATOM 3055 N N . PHE C 1 72 ? 0.386 -1.656 -17.929 1.00 40.19 72 PHE C N 1
ATOM 3056 C CA . PHE C 1 72 ? -0.277 -2.196 -19.122 1.00 41.62 72 PHE C CA 1
ATOM 3057 C C . PHE C 1 72 ? 0.549 -3.374 -19.663 1.00 50.06 72 PHE C C 1
ATOM 3058 O O . PHE C 1 72 ? 1.719 -3.189 -20.001 1.00 52.61 72 PHE C O 1
ATOM 3066 N N . ILE C 1 73 ? -0.044 -4.575 -19.739 1.00 45.16 73 ILE C N 1
ATOM 3067 C CA . ILE C 1 73 ? 0.628 -5.761 -20.286 1.00 44.53 73 ILE C CA 1
ATOM 3068 C C . ILE C 1 73 ? -0.060 -6.125 -21.593 1.00 45.64 73 ILE C C 1
ATOM 3069 O O . ILE C 1 73 ? -1.277 -6.293 -21.617 1.00 44.47 73 ILE C O 1
ATOM 3074 N N . SER C 1 74 ? 0.703 -6.184 -22.681 1.00 42.56 74 SER C N 1
ATOM 3075 C CA . SER C 1 74 ? 0.152 -6.457 -23.990 1.00 44.54 74 SER C CA 1
ATOM 3076 C C . SER C 1 74 ? -0.139 -7.926 -24.258 1.00 52.08 74 SER C C 1
ATOM 3077 O O . SER C 1 74 ? 0.712 -8.778 -24.020 1.00 52.58 74 SER C O 1
ATOM 3080 N N . VAL C 1 75 ? -1.342 -8.212 -24.801 1.00 50.08 75 VAL C N 1
ATOM 3081 C CA . VAL C 1 75 ? -1.792 -9.542 -25.239 1.00 49.59 75 VAL C CA 1
ATOM 3082 C C . VAL C 1 75 ? -1.685 -9.639 -26.779 1.00 54.41 75 VAL C C 1
ATOM 3083 O O . VAL C 1 75 ? -2.250 -10.549 -27.381 1.00 55.91 75 VAL C O 1
ATOM 3087 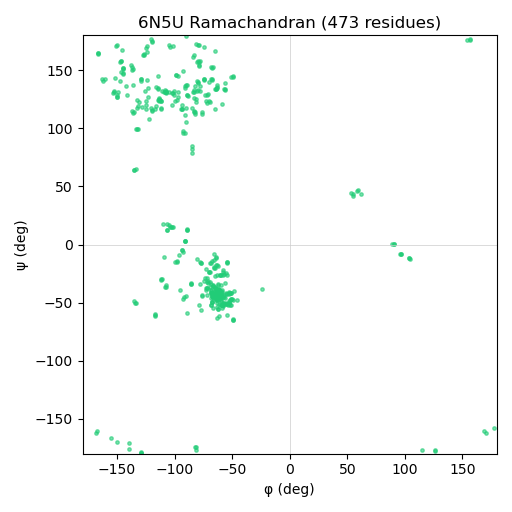N N . ASP C 1 76 ? -0.948 -8.693 -27.404 1.00 50.34 76 ASP C N 1
ATOM 3088 C CA . ASP C 1 76 ? -0.707 -8.649 -28.851 1.00 51.35 76 ASP C CA 1
ATOM 3089 C C . ASP C 1 76 ? 0.779 -8.345 -29.142 1.00 54.06 76 ASP C C 1
ATOM 3090 O O . ASP C 1 76 ? 1.086 -7.336 -29.774 1.00 53.24 76 ASP C O 1
ATOM 3095 N N . PRO C 1 77 ? 1.716 -9.237 -28.749 1.00 51.20 77 PRO C N 1
ATOM 3096 C CA . PRO C 1 77 ? 3.142 -8.959 -28.998 1.00 51.99 77 PRO C CA 1
ATOM 3097 C C . PRO C 1 77 ? 3.587 -8.830 -30.459 1.00 58.27 77 PRO C C 1
ATOM 3098 O O . PRO C 1 77 ? 4.668 -8.287 -30.692 1.00 58.32 77 PRO C O 1
ATOM 3102 N N . GLU C 1 78 ? 2.785 -9.337 -31.433 1.00 56.46 78 GLU C N 1
ATOM 3103 C CA . GLU C 1 78 ? 3.118 -9.291 -32.872 1.00 56.82 78 GLU C CA 1
ATOM 3104 C C . GLU C 1 78 ? 3.129 -7.873 -33.411 1.00 58.25 78 GLU C C 1
ATOM 3105 O O . GLU C 1 78 ? 3.955 -7.562 -34.270 1.00 58.87 78 GLU C O 1
ATOM 3111 N N . ARG C 1 79 ? 2.221 -7.013 -32.894 1.00 52.16 79 ARG C N 1
ATOM 3112 C CA . ARG C 1 79 ? 2.050 -5.614 -33.309 1.00 50.53 79 ARG C CA 1
ATOM 3113 C C . ARG C 1 79 ? 2.562 -4.608 -32.265 1.00 54.64 79 ARG C C 1
ATOM 3114 O O . ARG C 1 79 ? 3.067 -3.536 -32.629 1.00 54.41 79 ARG C O 1
ATOM 3122 N N . ASP C 1 80 ? 2.414 -4.955 -30.972 1.00 50.50 80 ASP C N 1
ATOM 3123 C CA . ASP C 1 80 ? 2.776 -4.134 -29.819 1.00 48.83 80 ASP C CA 1
ATOM 3124 C C . ASP C 1 80 ? 4.235 -4.254 -29.417 1.00 54.92 80 ASP C C 1
ATOM 3125 O O . ASP C 1 80 ? 4.593 -4.955 -28.452 1.00 55.20 80 ASP C O 1
ATOM 3130 N N . THR C 1 81 ? 5.077 -3.552 -30.174 1.00 51.64 81 THR C N 1
ATOM 3131 C CA . THR C 1 81 ? 6.516 -3.489 -29.943 1.00 51.83 81 THR C CA 1
ATOM 3132 C C . THR C 1 81 ? 6.777 -2.497 -28.806 1.00 56.71 81 THR C C 1
ATOM 3133 O O . THR C 1 81 ? 5.863 -1.766 -28.401 1.00 55.13 81 THR C O 1
ATOM 3137 N N . VAL C 1 82 ? 8.045 -2.427 -28.333 1.00 54.34 82 VAL C N 1
ATOM 3138 C CA . VAL C 1 82 ? 8.480 -1.492 -27.290 1.00 52.33 82 VAL C CA 1
ATOM 3139 C C . VAL C 1 82 ? 8.085 -0.063 -27.661 1.00 57.61 82 VAL C C 1
ATOM 3140 O O . VAL C 1 82 ? 7.426 0.590 -26.854 1.00 58.22 82 VAL C O 1
ATOM 3144 N N . GLN C 1 83 ? 8.417 0.384 -28.892 1.00 54.21 83 GLN C N 1
ATOM 3145 C CA . GLN C 1 83 ? 8.137 1.727 -29.388 1.00 53.77 83 GLN C CA 1
ATOM 3146 C C . GLN C 1 83 ? 6.650 2.004 -29.481 1.00 55.87 83 GLN C C 1
ATOM 3147 O O . GLN C 1 83 ? 6.220 3.119 -29.161 1.00 54.86 83 GLN C O 1
ATOM 3153 N N . GLN C 1 84 ? 5.868 0.985 -29.905 1.00 51.57 84 GLN C N 1
ATOM 3154 C CA . GLN C 1 84 ? 4.411 1.054 -30.032 1.00 49.98 84 GLN C CA 1
ATOM 3155 C C . GLN C 1 84 ? 3.769 1.183 -28.645 1.00 52.63 84 GLN C C 1
ATOM 3156 O O . GLN C 1 84 ? 2.971 2.095 -28.430 1.00 51.18 84 GLN C O 1
ATOM 3162 N N . VAL C 1 85 ? 4.165 0.308 -27.699 1.00 49.34 85 VAL C N 1
ATOM 3163 C CA . VAL C 1 85 ? 3.675 0.312 -26.317 1.00 47.54 85 VAL C CA 1
ATOM 3164 C C . VAL C 1 85 ? 4.042 1.630 -25.611 1.00 56.01 85 VAL C C 1
ATOM 3165 O O . VAL C 1 85 ? 3.187 2.210 -24.936 1.00 54.96 85 VAL C O 1
ATOM 3169 N N . HIS C 1 86 ? 5.289 2.121 -25.817 1.00 56.15 86 HIS C N 1
ATOM 3170 C CA . HIS C 1 86 ? 5.792 3.369 -25.238 1.00 56.54 86 HIS C CA 1
ATOM 3171 C C . HIS C 1 86 ? 4.935 4.552 -25.656 1.00 58.94 86 HIS C C 1
ATOM 3172 O O . HIS C 1 86 ? 4.491 5.315 -24.799 1.00 58.39 86 HIS C O 1
ATOM 3179 N N . GLU C 1 87 ? 4.709 4.697 -26.972 1.00 54.19 87 GLU C N 1
ATOM 3180 C CA . GLU C 1 87 ? 3.912 5.777 -27.552 1.00 52.75 87 GLU C CA 1
ATOM 3181 C C . GLU C 1 87 ? 2.459 5.725 -27.072 1.00 53.99 87 GLU C C 1
ATOM 3182 O O . GLU C 1 87 ? 1.882 6.768 -26.786 1.00 55.57 87 GLU C O 1
ATOM 3188 N N . TYR C 1 88 ? 1.900 4.518 -26.926 1.00 46.00 88 TYR C N 1
ATOM 3189 C CA . TYR C 1 88 ? 0.531 4.309 -26.481 1.00 43.95 88 TYR C CA 1
ATOM 3190 C C . TYR C 1 88 ? 0.314 4.692 -25.023 1.00 46.42 88 TYR C C 1
ATOM 3191 O O . TYR C 1 88 ? -0.612 5.459 -24.746 1.00 46.54 88 TYR C O 1
ATOM 3200 N N . VAL C 1 89 ? 1.160 4.157 -24.098 1.00 41.27 89 VAL C N 1
ATOM 3201 C CA . VAL C 1 89 ? 1.048 4.347 -22.641 1.00 39.02 89 VAL C CA 1
ATOM 3202 C C . VAL C 1 89 ? 1.175 5.829 -22.236 1.00 43.06 89 VAL C C 1
ATOM 3203 O O . VAL C 1 89 ? 0.404 6.295 -21.393 1.00 42.31 89 VAL C O 1
ATOM 3207 N N . LYS C 1 90 ? 2.096 6.568 -22.876 1.00 40.83 90 LYS C N 1
ATOM 3208 C CA . LYS C 1 90 ? 2.357 7.986 -22.617 1.00 41.49 90 LYS C CA 1
ATOM 3209 C C . LYS C 1 90 ? 1.116 8.872 -22.798 1.00 45.62 90 LYS C C 1
ATOM 3210 O O . LYS C 1 90 ? 1.050 9.949 -22.188 1.00 43.59 90 LYS C O 1
ATOM 3216 N N . GLU C 1 91 ? 0.142 8.411 -23.632 1.00 43.40 91 GLU C N 1
ATOM 3217 C CA . GLU C 1 91 ? -1.111 9.111 -23.971 1.00 44.27 91 GLU C CA 1
ATOM 3218 C C . GLU C 1 91 ? -2.129 9.181 -22.825 1.00 45.40 91 GLU C C 1
ATOM 3219 O O . GLU C 1 91 ? -2.926 10.126 -22.804 1.00 44.14 91 GLU C O 1
ATOM 3225 N N . PHE C 1 92 ? -2.148 8.143 -21.933 1.00 39.51 92 PHE C N 1
ATOM 3226 C CA . PHE C 1 92 ? -3.136 7.956 -20.857 1.00 37.90 92 PHE C CA 1
ATOM 3227 C C . PHE C 1 92 ? -2.811 8.577 -19.519 1.00 39.20 92 PHE C C 1
ATOM 3228 O O . PHE C 1 92 ? -3.714 9.140 -18.903 1.00 37.50 92 PHE C O 1
ATOM 3236 N N . HIS C 1 93 ? -1.556 8.430 -19.049 1.00 36.40 93 HIS C N 1
ATOM 3237 C CA . HIS C 1 93 ? -1.050 8.930 -17.757 1.00 35.96 93 HIS C CA 1
ATOM 3238 C C . HIS C 1 93 ? 0.480 8.921 -17.835 1.00 40.47 93 HIS C C 1
ATOM 3239 O O . HIS C 1 93 ? 1.056 7.970 -18.399 1.00 38.55 93 HIS C O 1
ATOM 3246 N N . PRO C 1 94 ? 1.175 9.926 -17.251 1.00 38.67 94 PRO C N 1
ATOM 3247 C CA . PRO C 1 94 ? 2.645 9.895 -17.319 1.00 39.01 94 PRO C CA 1
ATOM 3248 C C . PRO C 1 94 ? 3.281 8.770 -16.511 1.00 42.11 94 PRO C C 1
ATOM 3249 O O . PRO C 1 94 ? 4.426 8.433 -16.776 1.00 43.81 94 PRO C O 1
ATOM 3253 N N . LYS C 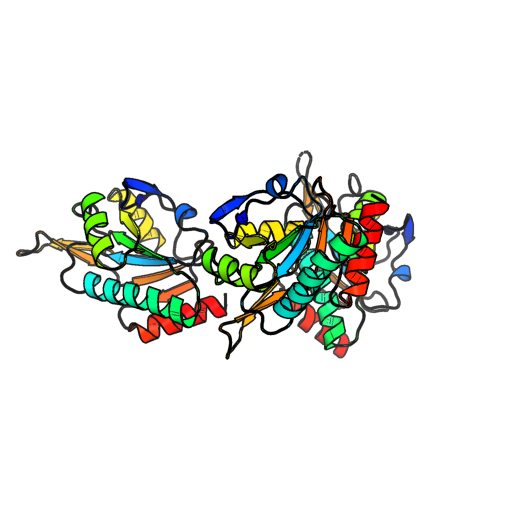1 95 ? 2.538 8.146 -15.585 1.00 37.30 95 LYS C N 1
ATOM 3254 C CA . LYS C 1 95 ? 3.101 7.098 -14.733 1.00 36.51 95 LYS C CA 1
ATOM 3255 C C . LYS C 1 95 ? 2.641 5.688 -15.085 1.00 39.37 95 LYS C C 1
ATOM 3256 O O . LYS C 1 95 ? 2.916 4.746 -14.345 1.00 39.61 95 LYS C O 1
ATOM 3262 N N . LEU C 1 96 ? 2.009 5.524 -16.245 1.00 34.79 96 LEU C N 1
ATOM 3263 C CA . LEU C 1 96 ? 1.609 4.216 -16.737 1.00 32.23 96 LEU C CA 1
ATOM 3264 C C . LEU C 1 96 ? 2.827 3.554 -17.398 1.00 39.24 96 LEU C C 1
ATOM 3265 O O . LEU C 1 96 ? 3.458 4.154 -18.276 1.00 39.16 96 LEU C O 1
ATOM 3270 N N . ILE C 1 97 ? 3.196 2.358 -16.890 1.00 38.32 97 ILE C N 1
ATOM 3271 C CA . ILE C 1 97 ? 4.283 1.480 -17.359 1.00 39.50 97 ILE C CA 1
ATOM 3272 C C . ILE C 1 97 ? 3.681 0.497 -18.396 1.00 44.21 97 ILE C C 1
ATOM 3273 O O . ILE C 1 97 ? 2.625 -0.094 -18.143 1.00 45.88 97 ILE C O 1
ATOM 3278 N N . GLY C 1 98 ? 4.373 0.304 -19.518 1.00 38.11 98 GLY C N 1
ATOM 3279 C CA . GLY C 1 98 ? 3.945 -0.606 -20.571 1.00 37.14 98 GLY C CA 1
ATOM 3280 C C . GLY C 1 98 ? 4.860 -1.799 -20.660 1.00 41.44 98 GLY C C 1
ATOM 3281 O O . GLY C 1 98 ? 6.082 -1.639 -20.662 1.00 44.11 98 GLY C O 1
ATOM 3282 N N . LEU C 1 99 ? 4.280 -3.003 -20.718 1.00 34.52 99 LEU C N 1
ATOM 3283 C CA . LEU C 1 99 ? 5.029 -4.240 -20.721 1.00 34.44 99 LEU C CA 1
ATOM 3284 C C . LEU C 1 99 ? 4.708 -5.095 -21.929 1.00 41.01 99 LEU C C 1
ATOM 3285 O O . LEU C 1 99 ? 3.551 -5.160 -22.352 1.00 42.18 99 LEU C O 1
ATOM 3290 N N . THR C 1 100 ? 5.726 -5.753 -22.490 1.00 38.80 100 THR C N 1
ATOM 3291 C CA . THR C 1 100 ? 5.547 -6.584 -23.680 1.00 41.36 100 THR C CA 1
ATOM 3292 C C . THR C 1 100 ? 6.568 -7.732 -23.675 1.00 49.30 100 THR C C 1
ATOM 3293 O O . THR C 1 100 ? 7.222 -7.966 -22.662 1.00 49.64 100 THR C O 1
ATOM 3297 N N . GLY C 1 101 ? 6.682 -8.453 -24.779 1.00 47.52 101 GLY C N 1
ATOM 3298 C CA . GLY C 1 101 ? 7.649 -9.537 -24.867 1.00 49.08 101 GLY C CA 1
ATOM 3299 C C . GLY C 1 101 ? 7.458 -10.421 -26.072 1.00 55.62 101 GLY C C 1
ATOM 3300 O O . GLY C 1 101 ? 6.843 -10.013 -27.058 1.00 55.24 101 GLY C O 1
ATOM 3301 N N . SER C 1 102 ? 8.016 -11.631 -26.001 1.00 55.52 102 SER C N 1
ATOM 3302 C CA . SER C 1 102 ? 7.900 -12.634 -27.051 1.00 58.29 102 SER C CA 1
ATOM 3303 C C . SER C 1 102 ? 6.510 -13.275 -26.916 1.00 62.72 102 SER C C 1
ATOM 3304 O O . SER C 1 102 ? 5.996 -13.287 -25.795 1.00 61.38 102 SER C O 1
ATOM 3307 N N . PRO C 1 103 ? 5.877 -13.831 -27.983 1.00 61.06 103 PRO C N 1
ATOM 3308 C CA . PRO C 1 103 ? 4.555 -14.460 -27.793 1.00 61.25 103 PRO C CA 1
ATOM 3309 C C . PRO C 1 103 ? 4.522 -15.555 -26.721 1.00 67.74 103 PRO C C 1
ATOM 3310 O O . PRO C 1 103 ? 3.462 -15.782 -26.137 1.00 67.57 103 PRO C O 1
ATOM 3314 N N . GLU C 1 104 ? 5.695 -16.191 -26.431 1.00 65.16 104 GLU C N 1
ATOM 3315 C CA . GLU C 1 104 ? 5.909 -17.202 -25.391 1.00 64.15 104 GLU C CA 1
ATOM 3316 C C . GLU C 1 104 ? 5.970 -16.536 -24.001 1.00 64.12 104 GLU C C 1
ATOM 3317 O O . GLU C 1 104 ? 5.361 -17.052 -23.062 1.00 63.34 104 GLU C O 1
ATOM 3323 N N . GLU C 1 105 ? 6.703 -15.398 -23.866 1.00 58.17 105 GLU C N 1
ATOM 3324 C CA . GLU C 1 105 ? 6.818 -14.620 -22.615 1.00 54.93 105 GLU C CA 1
ATOM 3325 C C . GLU C 1 105 ? 5.445 -14.081 -22.189 1.00 57.11 105 GLU C C 1
ATOM 3326 O O . GLU C 1 105 ? 5.121 -14.087 -20.998 1.00 56.22 105 GLU C O 1
ATOM 3332 N N . ILE C 1 106 ? 4.646 -13.624 -23.172 1.00 52.95 106 ILE C N 1
ATOM 3333 C CA . ILE C 1 106 ? 3.284 -13.121 -22.989 1.00 51.35 106 ILE C CA 1
ATOM 3334 C C . ILE C 1 106 ? 2.343 -14.277 -22.608 1.00 56.05 106 ILE C C 1
ATOM 3335 O O . ILE C 1 106 ? 1.440 -14.074 -21.797 1.00 55.23 106 ILE C O 1
ATOM 3340 N N . LYS C 1 107 ? 2.565 -15.481 -23.182 1.00 53.45 107 LYS C N 1
ATOM 3341 C CA . LYS C 1 107 ? 1.788 -16.697 -22.918 1.00 54.54 107 LYS C CA 1
ATOM 3342 C C . LYS C 1 107 ? 1.975 -17.132 -21.458 1.00 56.45 107 LYS C C 1
ATOM 3343 O O . LYS C 1 107 ? 1.002 -17.511 -20.805 1.00 55.52 107 LYS C O 1
ATOM 3349 N N . SER C 1 108 ? 3.223 -17.069 -20.959 1.00 51.54 108 SER C N 1
ATOM 3350 C CA . SER C 1 108 ? 3.587 -17.444 -19.601 1.00 50.20 108 SER C CA 1
ATOM 3351 C C . SER C 1 108 ? 2.960 -16.496 -18.557 1.00 53.14 108 SER C C 1
ATOM 3352 O O . SER C 1 108 ? 2.431 -16.977 -17.547 1.00 55.38 108 SER C O 1
ATOM 3355 N N . VAL C 1 109 ? 3.000 -15.174 -18.799 1.00 44.93 109 VAL C N 1
ATOM 3356 C CA . VAL C 1 109 ? 2.436 -14.198 -17.869 1.00 42.86 109 VAL C CA 1
ATOM 3357 C C . VAL C 1 109 ? 0.881 -14.221 -17.878 1.00 43.69 109 VAL C C 1
ATOM 3358 O O . VAL C 1 109 ? 0.278 -14.095 -16.811 1.00 40.65 109 VAL C O 1
ATOM 3362 N N . ALA C 1 110 ? 0.239 -14.414 -19.061 1.00 41.27 110 ALA C N 1
ATOM 3363 C CA . ALA C 1 110 ? -1.219 -14.494 -19.139 1.00 40.69 110 ALA C CA 1
ATOM 3364 C C . ALA C 1 110 ? -1.676 -15.751 -18.403 1.00 47.64 110 ALA C C 1
ATOM 3365 O O . ALA C 1 110 ? -2.606 -15.667 -17.615 1.00 48.47 110 ALA C O 1
ATOM 3367 N N . ARG C 1 111 ? -0.954 -16.875 -18.563 1.00 46.13 111 ARG C N 1
ATOM 3368 C CA . ARG C 1 111 ? -1.233 -18.121 -17.851 1.00 49.87 111 ARG C CA 1
ATOM 3369 C C . ARG C 1 111 ? -1.173 -17.893 -16.329 1.00 58.07 111 ARG C C 1
ATOM 3370 O O . ARG C 1 111 ? -2.116 -18.252 -15.631 1.00 60.15 111 ARG C O 1
ATOM 3378 N N . SER C 1 112 ? -0.084 -17.259 -15.834 1.00 54.03 112 SER C N 1
ATOM 3379 C CA . SER C 1 112 ? 0.154 -16.942 -14.421 1.00 52.64 112 SER C CA 1
ATOM 3380 C C . SER C 1 112 ? -0.975 -16.150 -13.801 1.00 53.95 112 SER C C 1
ATOM 3381 O O . SER C 1 112 ? -1.397 -16.457 -12.688 1.00 53.21 112 SER C O 1
ATOM 3384 N N . TYR C 1 113 ? -1.491 -15.160 -14.546 1.00 49.14 113 TYR C N 1
ATOM 3385 C CA . TYR C 1 113 ? -2.577 -14.276 -14.122 1.00 46.45 113 TYR C CA 1
ATOM 3386 C C . TYR C 1 113 ? -3.963 -14.826 -14.514 1.00 50.17 113 TYR C C 1
ATOM 3387 O O . TYR C 1 113 ? -4.969 -14.202 -14.211 1.00 50.71 113 TYR C O 1
ATOM 3396 N N . ARG C 1 114 ? -4.024 -16.024 -15.120 1.00 45.44 114 ARG C N 1
ATOM 3397 C CA . ARG C 1 114 ? -5.286 -16.636 -15.526 1.00 46.16 114 ARG C CA 1
ATOM 3398 C C . ARG C 1 114 ? -6.059 -15.717 -16.503 1.00 50.21 114 ARG C C 1
ATOM 3399 O O . ARG C 1 114 ? -7.259 -15.488 -16.359 1.00 51.27 114 ARG C O 1
ATOM 3407 N N . VAL C 1 115 ? -5.339 -15.183 -17.499 1.00 45.52 115 VAL C N 1
ATOM 3408 C CA . VAL C 1 115 ? -5.883 -14.310 -18.529 1.00 44.58 115 VAL C CA 1
ATOM 3409 C C . VAL C 1 115 ? -6.127 -15.088 -19.835 1.00 51.74 115 VAL C C 1
ATOM 3410 O O . VAL C 1 115 ? -5.244 -15.817 -20.303 1.00 52.32 115 VAL C O 1
ATOM 3414 N N . TYR C 1 116 ? -7.328 -14.913 -20.416 1.00 49.13 116 TYR C N 1
ATOM 3415 C CA . TYR C 1 116 ? -7.705 -15.469 -21.703 1.00 50.48 116 TYR C CA 1
ATOM 3416 C C . TYR C 1 116 ? -7.342 -14.433 -22.762 1.00 56.20 116 TYR C C 1
ATOM 3417 O O . TYR C 1 116 ? -7.616 -13.249 -22.584 1.00 55.64 116 TYR C O 1
ATOM 3426 N N . TYR C 1 117 ? -6.746 -14.873 -23.867 1.00 54.97 117 TYR C N 1
ATOM 3427 C CA . TYR C 1 117 ? -6.431 -14.028 -25.013 1.00 54.35 117 TYR C CA 1
ATOM 3428 C C . TYR C 1 117 ? -6.404 -14.871 -26.294 1.00 63.44 117 TYR C C 1
ATOM 3429 O O . TYR C 1 117 ? -5.837 -15.965 -26.309 1.00 64.98 117 TYR C O 1
ATOM 3438 N N . MET C 1 118 ? -7.091 -14.409 -27.334 1.00 61.91 118 MET C N 1
ATOM 3439 C CA . MET C 1 118 ? -7.174 -15.142 -28.584 1.00 65.08 118 MET C CA 1
ATOM 3440 C C . MET C 1 118 ? -7.330 -14.200 -29.764 1.00 66.34 118 MET C C 1
ATOM 3441 O O . MET C 1 118 ? -8.242 -13.369 -29.783 1.00 64.85 118 MET C O 1
ATOM 3446 N N . LYS C 1 119 ? -6.452 -14.346 -30.759 1.00 63.02 119 LYS C N 1
ATOM 3447 C CA . LYS C 1 119 ? -6.529 -13.574 -31.991 1.00 63.64 119 LYS C CA 1
ATOM 3448 C C . LYS C 1 119 ? -7.827 -13.904 -32.723 1.00 73.08 119 LYS C C 1
ATOM 3449 O O . LYS C 1 119 ? -8.209 -15.074 -32.809 1.00 75.33 119 LYS C O 1
ATOM 3455 N N . THR C 1 120 ? -8.521 -12.877 -33.203 1.00 72.09 120 THR C N 1
ATOM 3456 C CA . THR C 1 120 ? -9.765 -13.036 -33.945 1.00 74.94 120 THR C CA 1
ATOM 3457 C C . THR C 1 120 ? -9.645 -12.176 -35.187 1.00 80.64 120 THR C C 1
ATOM 3458 O O . THR C 1 120 ? -9.438 -10.969 -35.068 1.00 78.50 120 THR C O 1
ATOM 3462 N N . GLU C 1 121 ? -9.727 -12.817 -36.370 1.00 81.82 121 GLU C N 1
ATOM 3463 C CA . GLU C 1 121 ? -9.611 -12.199 -37.694 1.00 84.13 121 GLU C CA 1
ATOM 3464 C C . GLU C 1 121 ? -10.606 -11.067 -37.912 1.00 89.91 121 GLU C C 1
ATOM 3465 O O . GLU C 1 121 ? -11.750 -11.122 -37.438 1.00 88.98 121 GLU C O 1
ATOM 3471 N N . GLU C 1 122 ? -10.113 -9.998 -38.548 1.00 88.89 122 GLU C N 1
ATOM 3472 C CA . GLU C 1 122 ? -10.857 -8.780 -38.846 1.00 90.38 122 GLU C CA 1
ATOM 3473 C C . GLU C 1 122 ? -10.554 -8.281 -40.257 1.00 102.02 122 GLU C C 1
ATOM 3474 O O . GLU C 1 122 ? -9.480 -8.558 -40.800 1.00 104.02 122 GLU C O 1
ATOM 3480 N N . GLU C 1 123 ? -11.500 -7.538 -40.847 1.00 101.22 123 GLU C N 1
ATOM 3481 C CA . GLU C 1 123 ? -11.331 -6.974 -42.175 1.00 103.16 123 GLU C CA 1
ATOM 3482 C C . GLU C 1 123 ? -10.695 -5.605 -42.021 1.00 106.60 123 GLU C C 1
ATOM 3483 O O . GLU C 1 123 ? -9.591 -5.403 -42.523 1.00 107.02 123 GLU C O 1
ATOM 3489 N N . ASP C 1 124 ? -11.355 -4.688 -41.278 1.00 102.24 124 ASP C N 1
ATOM 3490 C CA . ASP C 1 124 ? -10.885 -3.315 -41.064 1.00 101.37 124 ASP C CA 1
ATOM 3491 C C . ASP C 1 124 ? -9.546 -3.286 -40.319 1.00 101.57 124 ASP C C 1
ATOM 3492 O O . ASP C 1 124 ? -8.561 -2.739 -40.833 1.00 101.69 124 ASP C O 1
ATOM 3497 N N . SER C 1 125 ? -9.488 -3.945 -39.154 1.00 94.68 125 SER C N 1
ATOM 3498 C CA . SER C 1 125 ? -8.235 -4.150 -38.426 1.00 91.77 125 SER C CA 1
ATOM 3499 C C . SER C 1 125 ? -7.643 -5.401 -39.089 1.00 94.49 125 SER C C 1
ATOM 3500 O O . SER C 1 125 ? -8.392 -6.098 -39.786 1.00 97.83 125 SER C O 1
ATOM 3503 N N . ASP C 1 126 ? -6.336 -5.696 -38.950 1.00 86.14 126 ASP C N 1
ATOM 3504 C CA . ASP C 1 126 ? -5.876 -6.943 -39.603 1.00 86.59 126 ASP C CA 1
ATOM 3505 C C . ASP C 1 126 ? -6.514 -8.116 -38.842 1.00 83.06 126 ASP C C 1
ATOM 3506 O O . ASP C 1 126 ? -6.995 -9.094 -39.418 1.00 83.89 126 ASP C O 1
ATOM 3511 N N . TYR C 1 127 ? -6.563 -7.933 -37.521 1.00 71.47 127 TYR C N 1
ATOM 3512 C CA . TYR C 1 127 ? -7.131 -8.801 -36.526 1.00 66.90 127 TYR C CA 1
ATOM 3513 C C . TYR C 1 127 ? -7.246 -8.007 -35.223 1.00 65.50 127 TYR C C 1
ATOM 3514 O O . TYR C 1 127 ? -6.633 -6.943 -35.048 1.00 62.43 127 TYR C O 1
ATOM 3523 N N . LEU C 1 128 ? -8.031 -8.531 -34.311 1.00 61.73 128 LEU C N 1
ATOM 3524 C CA . LEU C 1 128 ? -8.140 -7.989 -32.962 1.00 58.16 128 LEU C CA 1
ATOM 3525 C C . LEU C 1 128 ? -7.795 -9.152 -32.033 1.00 59.65 128 LEU C C 1
ATOM 3526 O O . LEU C 1 128 ? -7.640 -10.284 -32.498 1.00 60.71 128 LEU C O 1
ATOM 3531 N N . VAL C 1 129 ? -7.632 -8.879 -30.753 1.00 53.94 129 VAL C N 1
ATOM 3532 C CA . VAL C 1 129 ? -7.300 -9.912 -29.779 1.00 53.47 129 VAL C CA 1
ATOM 3533 C C . VAL C 1 129 ? -8.383 -9.903 -28.727 1.00 58.77 129 VAL C C 1
ATOM 3534 O O . VAL C 1 129 ? -8.478 -8.962 -27.943 1.00 58.42 129 VAL C O 1
ATOM 3538 N N . ASP C 1 130 ? -9.222 -10.938 -28.743 1.00 55.90 130 ASP C N 1
ATOM 3539 C CA . ASP C 1 130 ? -10.314 -11.112 -27.804 1.00 54.84 130 ASP C CA 1
ATOM 3540 C C . ASP C 1 130 ? -9.666 -11.490 -26.487 1.00 55.70 130 ASP C C 1
ATOM 3541 O O . ASP C 1 130 ? -8.845 -12.404 -26.460 1.00 55.04 130 ASP C O 1
ATOM 3546 N N . HIS C 1 131 ? -9.937 -10.717 -25.422 1.00 51.54 131 HIS C N 1
ATOM 3547 C CA . HIS C 1 131 ? -9.298 -10.941 -24.126 1.00 50.53 131 HIS C CA 1
ATOM 3548 C C . HIS C 1 131 ? -10.184 -10.636 -22.907 1.00 55.13 131 HIS C C 1
ATOM 3549 O O . HIS C 1 131 ? -11.260 -10.031 -23.036 1.00 55.03 131 HIS C O 1
ATOM 3556 N N . SER C 1 132 ? -9.706 -11.084 -21.720 1.00 51.32 132 SER C N 1
ATOM 3557 C CA . SER C 1 132 ? -10.329 -10.896 -20.415 1.00 51.28 132 SER C CA 1
ATOM 3558 C C . SER C 1 132 ? -10.175 -9.416 -20.044 1.00 55.37 132 SER C C 1
ATOM 3559 O O . SER C 1 132 ? -9.064 -8.875 -20.126 1.00 53.28 132 SER C O 1
ATOM 3562 N N . ILE C 1 133 ? -11.281 -8.757 -19.656 1.00 53.64 133 ILE C N 1
ATOM 3563 C CA . ILE C 1 133 ? -11.240 -7.340 -19.232 1.00 52.13 133 ILE C CA 1
ATOM 3564 C C . ILE C 1 133 ? -11.066 -7.390 -17.735 1.00 53.31 133 ILE C C 1
ATOM 3565 O O . ILE C 1 133 ? -12.019 -7.663 -16.981 1.00 53.77 133 ILE C O 1
ATOM 3570 N N . VAL C 1 134 ? -9.796 -7.237 -17.331 1.00 46.68 134 VAL C N 1
ATOM 3571 C CA . VAL C 1 134 ? -9.328 -7.494 -15.980 1.00 45.18 134 VAL C CA 1
ATOM 3572 C C . VAL C 1 134 ? -8.262 -6.513 -15.448 1.00 47.02 134 VAL C C 1
ATOM 3573 O O . VAL C 1 134 ? -7.295 -6.208 -16.147 1.00 46.89 134 VAL C O 1
ATOM 3577 N N . MET C 1 135 ? -8.437 -6.073 -14.173 1.00 42.53 135 MET C N 1
ATOM 3578 C CA . MET C 1 135 ? -7.518 -5.219 -13.393 1.00 40.26 135 MET C CA 1
ATOM 3579 C C . MET C 1 135 ? -7.171 -5.903 -12.070 1.00 41.94 135 MET C C 1
ATOM 3580 O O . MET C 1 135 ? -8.062 -6.262 -11.306 1.00 42.11 135 MET C O 1
ATOM 3585 N N . TYR C 1 136 ? -5.871 -6.102 -11.820 1.00 37.07 136 TYR C N 1
ATOM 3586 C CA . TYR C 1 136 ? -5.309 -6.810 -10.654 1.00 35.51 136 TYR C CA 1
ATOM 3587 C C . TYR C 1 136 ? -4.581 -5.869 -9.734 1.00 34.18 136 TYR C C 1
ATOM 3588 O O . TYR C 1 136 ? -3.587 -5.284 -10.162 1.00 32.87 136 TYR C O 1
ATOM 3597 N N . LEU C 1 137 ? -5.066 -5.711 -8.481 1.00 28.59 137 LEU C N 1
ATOM 3598 C CA . LEU C 1 137 ? -4.416 -4.868 -7.482 1.00 27.23 137 LEU C CA 1
ATOM 3599 C C . LEU C 1 137 ? -3.424 -5.757 -6.729 1.00 36.24 137 LEU C C 1
ATOM 3600 O O . LEU C 1 137 ? -3.812 -6.742 -6.100 1.00 37.22 137 LEU C O 1
ATOM 3605 N N . MET C 1 138 ? -2.139 -5.417 -6.837 1.00 34.60 138 MET C N 1
ATOM 3606 C CA . MET C 1 138 ? -1.011 -6.136 -6.253 1.00 34.54 138 MET C CA 1
ATOM 3607 C C . MET C 1 138 ? -0.378 -5.262 -5.213 1.00 38.06 138 MET C C 1
ATOM 3608 O O . MET C 1 138 ? -0.351 -4.042 -5.353 1.00 36.43 138 MET C O 1
ATOM 3613 N N . SER C 1 139 ? 0.111 -5.887 -4.147 1.00 36.88 139 SER C N 1
ATOM 3614 C CA . SER C 1 139 ? 0.751 -5.243 -2.999 1.00 35.09 139 SER C CA 1
ATOM 3615 C C . SER C 1 139 ? 2.192 -4.734 -3.311 1.00 36.24 139 SER C C 1
ATOM 3616 O O . SER C 1 139 ? 2.719 -5.034 -4.391 1.00 33.11 139 SER C O 1
ATOM 3619 N N . PRO C 1 140 ? 2.841 -3.933 -2.416 1.00 33.84 140 PRO C N 1
ATOM 3620 C CA . PRO C 1 140 ? 4.211 -3.486 -2.707 1.00 34.20 140 PRO C CA 1
ATOM 3621 C C . PRO C 1 140 ? 5.195 -4.651 -2.777 1.00 41.17 140 PRO C C 1
ATOM 3622 O O . PRO C 1 140 ? 6.299 -4.462 -3.258 1.00 41.21 140 PRO C O 1
ATOM 3626 N N . GLU C 1 141 ? 4.779 -5.861 -2.341 1.00 40.52 141 GLU C N 1
ATOM 3627 C CA . GLU C 1 141 ? 5.588 -7.097 -2.348 1.00 41.81 141 GLU C CA 1
ATOM 3628 C C . GLU C 1 141 ? 5.131 -8.011 -3.488 1.00 46.06 141 GLU C C 1
ATOM 3629 O O . GLU C 1 141 ? 5.463 -9.183 -3.514 1.00 48.52 141 GLU C O 1
ATOM 3635 N N . MET C 1 142 ? 4.368 -7.458 -4.433 1.00 41.50 142 MET C N 1
ATOM 3636 C CA . MET C 1 142 ? 3.815 -8.123 -5.622 1.00 41.37 142 MET C CA 1
ATOM 3637 C C . MET C 1 142 ? 2.991 -9.384 -5.294 1.00 43.56 142 MET C C 1
ATOM 3638 O O . MET C 1 142 ? 3.078 -10.378 -5.993 1.00 44.11 142 MET C O 1
ATOM 3643 N N . ASN C 1 143 ? 2.148 -9.306 -4.274 1.00 39.31 143 ASN C N 1
ATOM 3644 C CA . ASN C 1 143 ? 1.210 -10.370 -3.908 1.00 39.78 143 ASN C CA 1
ATOM 3645 C C . ASN C 1 143 ? -0.200 -9.856 -4.274 1.00 44.67 143 ASN C C 1
ATOM 3646 O O . ASN C 1 143 ? -0.554 -8.716 -3.935 1.00 46.01 143 ASN C O 1
ATOM 3651 N N . PHE C 1 144 ? -0.981 -10.674 -4.978 1.00 39.39 144 PHE C N 1
ATOM 3652 C CA . PHE C 1 144 ? -2.340 -10.358 -5.395 1.00 38.85 144 PHE C CA 1
ATOM 3653 C C . PHE C 1 144 ? -3.226 -9.989 -4.214 1.00 46.57 144 PHE C C 1
ATOM 3654 O O . PHE C 1 144 ? -3.222 -10.687 -3.199 1.00 49.74 144 PHE C O 1
ATOM 3662 N N . VAL C 1 145 ? -3.992 -8.894 -4.349 1.00 42.78 145 VAL C N 1
ATOM 3663 C CA . VAL C 1 145 ? -4.885 -8.416 -3.285 1.00 42.52 145 VAL C CA 1
ATOM 3664 C C . VAL C 1 145 ? -6.372 -8.468 -3.742 1.00 47.58 145 VAL C C 1
ATOM 3665 O O . VAL C 1 145 ? -7.177 -9.183 -3.129 1.00 48.16 145 VAL C O 1
ATOM 3669 N N . LYS C 1 146 ? -6.719 -7.744 -4.821 1.00 43.13 146 LYS C N 1
ATOM 3670 C CA . LYS C 1 146 ? -8.090 -7.699 -5.324 1.00 43.39 146 LYS C CA 1
ATOM 3671 C C . LYS C 1 146 ? -8.173 -7.565 -6.828 1.00 47.06 146 LYS C C 1
ATOM 3672 O O . LYS C 1 146 ? -7.318 -6.945 -7.468 1.00 44.28 146 LYS C O 1
ATOM 3678 N N . PHE C 1 147 ? -9.236 -8.163 -7.386 1.00 46.56 147 PHE C N 1
ATOM 3679 C CA . PHE C 1 147 ? -9.592 -8.123 -8.789 1.00 46.26 147 PHE C CA 1
ATOM 3680 C C . PHE C 1 147 ? -10.665 -7.024 -9.014 1.00 50.07 147 PHE C C 1
ATOM 3681 O O . PHE C 1 147 ? -11.531 -6.805 -8.149 1.00 49.52 147 PHE C O 1
ATOM 3689 N N . TYR C 1 148 ? -10.602 -6.350 -10.195 1.00 45.60 148 TYR C N 1
ATOM 3690 C CA . TYR C 1 148 ? -11.538 -5.315 -10.634 1.00 44.72 148 TYR C CA 1
ATOM 3691 C C . TYR C 1 148 ? -11.952 -5.524 -12.108 1.00 51.18 148 TYR C C 1
ATOM 3692 O O . TYR C 1 148 ? -11.119 -5.412 -13.015 1.00 50.45 148 TYR C O 1
ATOM 3701 N N . GLY C 1 149 ? -13.235 -5.824 -12.316 1.00 50.15 149 GLY C N 1
ATOM 3702 C CA . GLY C 1 149 ? -13.819 -6.053 -13.635 1.00 51.59 149 GLY C CA 1
ATOM 3703 C C . GLY C 1 149 ? -14.208 -4.807 -14.409 1.00 58.55 149 GLY C C 1
ATOM 3704 O O . GLY C 1 149 ? -13.929 -3.685 -13.982 1.00 58.74 149 GLY C O 1
ATOM 3705 N N . LYS C 1 150 ? -14.853 -5.012 -15.572 1.00 57.96 150 LYS C N 1
ATOM 3706 C CA . LYS C 1 150 ? -15.328 -3.982 -16.517 1.00 58.22 150 LYS C CA 1
ATOM 3707 C C . LYS C 1 150 ? -16.372 -3.054 -15.900 1.00 62.06 150 LYS C C 1
ATOM 3708 O O . LYS C 1 150 ? -16.403 -1.862 -16.229 1.00 61.76 150 LYS C O 1
ATOM 3714 N N . ASN C 1 151 ? -17.219 -3.605 -15.008 1.00 58.86 151 ASN C N 1
ATOM 3715 C CA . ASN C 1 151 ? -18.355 -2.925 -14.378 1.00 59.69 151 ASN C CA 1
ATOM 3716 C C . ASN C 1 151 ? -18.008 -1.759 -13.416 1.00 58.89 151 ASN C C 1
ATOM 3717 O O . ASN C 1 151 ? -18.867 -0.902 -13.187 1.00 58.78 151 ASN C O 1
ATOM 3722 N N . HIS C 1 152 ? -16.767 -1.688 -12.921 1.00 51.77 152 HIS C N 1
ATOM 3723 C CA . HIS C 1 152 ? -16.297 -0.613 -12.051 1.00 50.49 152 HIS C CA 1
ATOM 3724 C C . HIS C 1 152 ? -16.206 0.719 -12.785 1.00 54.25 152 HIS C C 1
ATOM 3725 O O . HIS C 1 152 ? -15.853 0.743 -13.965 1.00 53.21 152 HIS C O 1
ATOM 3732 N N . ASP C 1 153 ? -16.559 1.818 -12.093 1.00 51.47 153 ASP C N 1
ATOM 3733 C CA . ASP C 1 153 ? -16.416 3.190 -12.597 1.00 51.01 153 ASP C CA 1
ATOM 3734 C C . ASP C 1 153 ? -15.227 3.784 -11.861 1.00 52.01 153 ASP C C 1
ATOM 3735 O O . ASP C 1 153 ? -14.753 3.138 -10.925 1.00 51.03 153 ASP C O 1
ATOM 3740 N N . VAL C 1 154 ? -14.742 4.991 -12.248 1.00 47.12 154 VAL C N 1
ATOM 3741 C CA . VAL C 1 154 ? -13.611 5.635 -11.567 1.00 45.34 154 VAL C CA 1
ATOM 3742 C C . VAL C 1 154 ? -13.832 5.687 -10.049 1.00 49.39 154 VAL C C 1
ATOM 3743 O O . VAL C 1 154 ? -12.914 5.354 -9.292 1.00 47.81 154 VAL C O 1
ATOM 3747 N N . ASP C 1 155 ? -15.065 6.014 -9.623 1.00 47.55 155 ASP C N 1
ATOM 3748 C CA . ASP C 1 155 ? -15.416 6.114 -8.215 1.00 48.51 155 ASP C CA 1
ATOM 3749 C C . ASP C 1 155 ? -15.347 4.777 -7.467 1.00 51.28 155 ASP C C 1
ATOM 3750 O O . ASP C 1 155 ? -14.791 4.751 -6.379 1.00 51.52 155 ASP C O 1
ATOM 3755 N N . SER C 1 156 ? -15.796 3.674 -8.053 1.00 46.04 156 SER C N 1
ATOM 3756 C CA . SER C 1 156 ? -15.721 2.388 -7.366 1.00 44.62 156 SER C CA 1
ATOM 3757 C C . SER C 1 156 ? -14.310 1.787 -7.395 1.00 45.98 156 SER C C 1
ATOM 3758 O O . SER C 1 156 ? -13.890 1.162 -6.420 1.00 44.88 156 SER C O 1
ATOM 3761 N N . LEU C 1 157 ? -13.558 2.016 -8.478 1.00 42.73 157 LEU C N 1
ATOM 3762 C CA . LEU C 1 157 ? -12.178 1.536 -8.558 1.00 41.96 157 LEU C CA 1
ATOM 3763 C C . LEU C 1 157 ? -11.308 2.267 -7.496 1.00 45.95 157 LEU C C 1
ATOM 3764 O O . LEU C 1 157 ? -10.568 1.587 -6.778 1.00 45.11 157 LEU C O 1
ATOM 3769 N N . THR C 1 158 ? -11.473 3.630 -7.358 1.00 41.11 158 THR C N 1
ATOM 3770 C CA . THR C 1 158 ? -10.790 4.482 -6.379 1.00 39.81 158 THR C CA 1
ATOM 3771 C C . THR C 1 158 ? -11.155 4.036 -4.971 1.00 45.31 158 THR C C 1
ATOM 3772 O O . THR C 1 158 ? -10.267 3.577 -4.261 1.00 46.37 158 THR C O 1
ATOM 3776 N N . ASP C 1 159 ? -12.465 4.091 -4.598 1.00 42.76 159 ASP C N 1
ATOM 3777 C CA . ASP C 1 159 ? -12.984 3.677 -3.287 1.00 43.83 159 ASP C CA 1
ATOM 3778 C C . ASP C 1 159 ? -12.498 2.281 -2.872 1.00 46.73 159 ASP C C 1
ATOM 3779 O O . ASP C 1 159 ? -12.057 2.107 -1.730 1.00 43.30 159 ASP C O 1
ATOM 3784 N N . GLY C 1 160 ? -12.588 1.328 -3.823 1.00 44.26 160 GLY C N 1
ATOM 3785 C CA . GLY C 1 160 ? -12.166 -0.064 -3.684 1.00 43.21 160 GLY C CA 1
ATOM 3786 C C . GLY C 1 160 ? -10.681 -0.208 -3.411 1.00 43.96 160 GLY C C 1
ATOM 3787 O O . GLY C 1 160 ? -10.307 -0.899 -2.472 1.00 43.37 160 GLY C O 1
ATOM 3788 N N . VAL C 1 161 ? -9.818 0.434 -4.229 1.00 38.55 161 VAL C N 1
ATOM 3789 C CA . VAL C 1 161 ? -8.358 0.387 -4.078 1.00 36.79 161 VAL C CA 1
ATOM 3790 C C . VAL C 1 161 ? -7.938 1.035 -2.759 1.00 42.58 161 VAL C C 1
ATOM 3791 O O . VAL C 1 161 ? -7.152 0.428 -2.007 1.00 44.11 161 VAL C O 1
ATOM 3795 N N . VAL C 1 162 ? -8.521 2.223 -2.442 1.00 36.94 162 VAL C N 1
ATOM 3796 C CA . VAL C 1 162 ? -8.270 2.964 -1.188 1.00 35.83 162 VAL C CA 1
ATOM 3797 C C . VAL C 1 162 ? -8.652 2.089 0.052 1.00 41.54 162 VAL C C 1
ATOM 3798 O O . VAL C 1 162 ? -7.870 2.039 0.992 1.00 42.93 162 VAL C O 1
ATOM 3802 N N . LYS C 1 163 ? -9.784 1.340 0.002 1.00 38.76 163 LYS C N 1
ATOM 3803 C CA . LYS C 1 163 ? -10.243 0.419 1.058 1.00 39.58 163 LYS C CA 1
ATOM 3804 C C . LYS C 1 163 ? -9.255 -0.740 1.249 1.00 43.10 163 LYS C C 1
ATOM 3805 O O . LYS C 1 163 ? -8.893 -1.054 2.388 1.00 43.17 163 LYS C O 1
ATOM 3811 N N . GLU C 1 164 ? -8.816 -1.361 0.141 1.00 39.34 164 GLU C N 1
ATOM 3812 C CA . GLU C 1 164 ? -7.843 -2.455 0.195 1.00 40.31 164 GLU C CA 1
ATOM 3813 C C . GLU C 1 164 ? -6.514 -2.018 0.840 1.00 46.17 164 GLU C C 1
ATOM 3814 O O . GLU C 1 164 ? -5.996 -2.734 1.686 1.00 47.61 164 GLU C O 1
ATOM 3820 N N . ILE C 1 165 ? -6.005 -0.824 0.486 1.00 43.93 165 ILE C N 1
ATOM 3821 C CA . ILE C 1 165 ? -4.763 -0.287 1.047 1.00 43.57 165 ILE C CA 1
ATOM 3822 C C . ILE C 1 165 ? -4.919 0.011 2.538 1.00 49.12 165 ILE C C 1
ATOM 3823 O O . ILE C 1 165 ? -4.058 -0.409 3.292 1.00 50.40 165 ILE C O 1
ATOM 3828 N N . ARG C 1 166 ? -6.028 0.653 2.979 1.00 45.41 166 ARG C N 1
ATOM 3829 C CA . ARG C 1 166 ? -6.228 0.980 4.409 1.00 46.03 166 ARG C CA 1
ATOM 3830 C C . ARG C 1 166 ? -6.400 -0.272 5.328 1.00 49.84 166 ARG C C 1
ATOM 3831 O O . ARG C 1 166 ? -6.275 -0.144 6.548 1.00 50.97 166 ARG C O 1
ATOM 3839 N N . GLN C 1 167 ? -6.636 -1.471 4.732 1.00 45.39 167 GLN C N 1
ATOM 3840 C CA . GLN C 1 167 ? -6.855 -2.764 5.408 1.00 45.00 167 GLN C CA 1
ATOM 3841 C C . GLN C 1 167 ? -5.704 -3.776 5.268 1.00 48.66 167 GLN C C 1
ATOM 3842 O O . GLN C 1 167 ? -5.726 -4.819 5.930 1.00 49.49 167 GLN C O 1
ATOM 3848 N N . TYR C 1 168 ? -4.726 -3.493 4.389 1.00 43.90 168 TYR C N 1
ATOM 3849 C CA . TYR C 1 168 ? -3.569 -4.358 4.151 1.00 43.62 168 TYR C CA 1
ATOM 3850 C C . TYR C 1 168 ? -2.429 -3.966 5.082 1.00 66.28 168 TYR C C 1
ATOM 3851 O O . TYR C 1 168 ? -2.289 -4.569 6.134 1.00 42.55 168 TYR C O 1
#

CATH classification: 3.40.30.10

Organism: Arabidopsis thaliana (NCBI:txid3702)

Radius of gyration: 26.69 Å; Cα contacts (8 Å, |Δi|>4): 959; chains: 3; bounding box: 50×58×83 Å

Solvent-accessible surface area: 22166 Å² total; per-residue (Å²): 114,20,24,25,104,12,47,0,35,52,18,87,45,114,130,1,46,34,150,65,11,83,60,100,20,1,0,0,1,0,0,4,12,71,13,83,94,65,0,33,73,4,2,106,20,1,9,40,0,9,67,80,0,89,135,95,14,45,32,49,5,28,1,0,0,0,0,4,2,22,31,6,0,41,47,129,57,0,60,98,22,0,124,132,35,17,115,127,11,43,0,0,6,14,30,28,122,45,1,99,48,0,1,34,24,4,43,4,21,66,45,51,50,98,46,143,137,33,19,1,31,7,49,17,26,56,15,1,6,0,2,0,34,111,25,80,60,29,99,93,8,18,81,151,55,102,34,88,46,0,3,95,18,0,28,129,33,19,155,131,147,127,65,22,25,103,12,46,0,35,52,21,86,45,110,130,1,48,34,150,67,12,90,62,108,20,1,0,0,0,0,0,4,13,87,12,80,67,66,0,5,44,2,1,18,19,1,11,12,0,8,67,37,0,90,139,92,47,45,41,57,5,26,1,0,0,0,0,3,2,26,111,46,1,77,47,129,58,0,73,97,13,4,127,23,19,16,103,129,11,42,0,0,7,15,46,92,136,46,1,107,48,0,2,136,26,4,174,14,106,68,95,103,64,180,150,29,82,6,71,20,26,56,13,0,11,0,1,0,31,102,25,79,49,31,98,94,7,17,81,154,59,70,2,61,42,0,2,95,16,0,13,118,30,28,200,133,143,133,50,23,25,104,10,47,0,34,52,22,86,44,108,132,1,48,28,147,66,12,80,24,109,3,1,0,0,0,1,0,4,13,75,12,83,94,66,0,31,73,3,1,106,19,0,8,40,0,10,66,81,0,73,135,85,8,19,2,35,4,28,1,0,0,0,0,3,2,24,107,44,1,75,46,129,59,0,60,92,20,2,134,132,36,18,127,127,12,43,0,0,5,15,47,86,135,44,1,105,49,0,1,137,26,4,170,14,105,65,97,104,63,154,69,171,152,31,108,26,38,4,74,19,26,55,18,2,4,0,2,0,6,72,23,82,60,30,94,95,5,18,77,155,57,86,34,86,41,0,2,95,16,0,10,100,22,2,54,104,123

GO terms:
  GO:0009793 embryo development ending in seed dormancy (P, IMP)
  GO:0033617 mitochondrial respiratory chain complex IV assembly (P, IMP)
  GO:0005507 copper ion binding (F, IDA)
  GO:0005739 mitochondrion (C, IDA)
  GO:0005743 mitochondrial inner membrane (C, EXP)